Protein 4LLE (pdb70)

InterPro domains:
  IPR000014 PAS domain [SM00091] (258-323)
  IPR000014 PAS domain [TIGR00229] (257-373)
  IPR000014 PAS domain [cd00130] (267-366)
  IPR003594 Histidine kinase/HSP90-like ATPase domain [PF02518] (490-594)
  IPR003594 Histidine kinase/HSP90-like ATPase domain [SM00387] (489-595)
  IPR003660 HAMP domain [PF00672] (193-244)
  IPR003660 HAMP domain [PS50885] (195-247)
  IPR003660 HAMP domain [SM00304] (195-247)
  IPR003661 Signal transduction histidine kinase, dimerisation/phosphoacceptor domain [PF00512] (376-443)
  IPR003661 Signal transduction histidine kinase, dimerisation/phosphoacceptor domain [SM00388] (375-443)
  IPR003661 Signal transduction histidine kinase, dimerisation/phosphoacceptor domain [cd00082] (373-439)
  IPR004358 Signal transduction histidine kinase-related protein, C-terminal [PR00344] (526-540)
  IPR004358 Signal transduction histidine kinase-related protein, C-terminal [PR00344] (544-554)
  IPR004358 Signal transduction histidine kinase-related protein, C-terminal [PR00344] (557-575)
  IPR004358 Signal transduction histidine kinase-related protein, C-terminal [PR00344] (581-594)
  IPR005467 Histidine kinase domain [PS50109] (382-595)
  IPR013656 PAS fold 4 [PF08448] (264-371)
  IPR031909 Alginate biosynthesis sensor protein KinB, sensor domain [PF16767] (42-160)
  IPR031909 Alginate biosynthesis sensor protein KinB, sensor domain [cd19409] (47-157)
  IPR035965 PAS domain superfamily [SSF55785] (246-367)

Foldseek 3Di:
DVVVVLVLVLVVLVLVLVLLVLVLVLQLLDQQRDPVSNVVSLVVNVVSLVVCLVPRDDPVSNVVSVVVVVVSVVVVVCVVVSVVPPGDNVVSVVSNVVVVVVSVVVVVVVVVVVD/DVVVVVCVQVVLLVVLVLQLVLLVLVLVLQVQAPHRDPVSNVVSLVVNVVSLVVSLVPDDDVVSVVVSVVVVVVSVVCVVVDDNHDNVVSVVSNVVVVVVSVVVVVVVVVVVVVVVVD/DVVVVVVVQVVLLVVLVLLLLLLVLVLVLLVPAPDRDPVSNVVSLVVNVVSLVVNLVPHPDVVSNVVSVVVVVVRVVVVVCVVVHNVVSVVSSVVSVVVSVVVVVVVVVVVVD/DVVVVCCLVVVLVVLVLVLVVLVLVLVQQLPDDQRPVVVNVVSLVVNVVSLVVNLVPHDDPVSNVVSVVVVVVSVVVVVCSVVSNHVVSVVVNVVSVVVVVVVVVVVVVVVVVVVD

Nearest PDB structures (foldseek):
  4lle-assembly1_A  TM=1.009E+00  e=1.068E-15  Pseudomonas aeruginosa PAO1
  3l34-assembly3_E  TM=9.761E-01  e=3.824E-13  Pseudomonas aeruginosa PAO1
  3n24-assembly1_A  TM=9.809E-01  e=6.805E-13  Pseudomonas aeruginosa PAO1
  3n24-assembly3_F  TM=9.544E-01  e=2.563E-12  Pseudomonas aeruginosa PAO1
  3n24-assembly4_G  TM=9.537E-01  e=5.119E-12  Pseudomonas aeruginosa PAO1

GO terms:
  GO:0000155 phosphorelay sensor kinase activity (F, IDA)
  GO:0016791 phosphatase activity (F, IDA)

Organism: Pseudomonas aeruginosa (strain ATCC 15692 / DSM 22644 / CIP 104116 / JCM 14847 / LMG 12228 / 1C / PRS 101 / PAO1) (NCBI:txid208964)

Sequence (462 aa):
QEQRSHHYATIEVSQQQLLQQLLGDQLVILLLRETPDGQALERSQNDFRRRVLEQGRRANTVDSSAEQAALDGVRDAYLQLQAHTPALLEAADNDGFSEAFNGLRLRLQDLQQLALAGISESNAQEQRSHHYATIEVSSQQQLLQLLGDQLVILLRETPDGQALERSQNDFRRRVLEQGRANTVDSAEQAALDGVRRDAYLQQLQAHTPADNDGFSEAFNGLRLRLQDLQQLALAGISEAETSASNAQEEQRSSHHYATIEVSQQQLLLQLLGDQLVILLRETPDGQALERSQNDFRRVLEQGRANTTVDSAEQAALDGVRDAYLQLQAHTPANDGFSEAFNGLRLRLQDLQQLALAGISEANAQEQRSHHYATIEVSQQLLQLLGDQLVILLRETPDGQALERSQNDFRRVLEQQGRANTVVDSAEQAALDGVRDAYLQLQAHTPALLDGFSEAFNGLRLRLQDLQQLALAGISEAETS

Secondary structure (DSSP, 8-state):
-----HHHHHHHHHHHHHHHHHHHHHHHTSSS--HHHHHHHHHHHHHHHHHHHHH---HHHHHHHHHHHHHHHHHHHHHHHHHH----HHHHHHHHHHHHHHHHHHHHHHHHHH-/-HHHHH--HHHHHHHHHHHHHHHHHHHHHHHHSSS--HHHHHHHHHHHHHHHHHHHHT---HHHHHHHHHHHHHHHHHHHT-----HHHHHHHHHHHHHHHHHHHHHHHHHHHHHH--/-HHHHH--HHHHHHHHHHHHHHHHHHHHHHHTSSS--HHHHHHHHHHHHHHHHHHHHH---HHHHHHHHHHHHHHHHHHHHTT--HHHHHHHHHHHHHHHHHHHHHHHHHHH-/-HHHH--HHHHHHHHHHHHHHHHHHHHHHHHSSS--HHHHHHHHHHHHHHHHHHHHH---HHHHHHHHHHHHHHHHHHHHHHHH--HHHHHHHHHHHHHHHHHHHHHHHHHHHHT-

Solvent-accessible surface area: 21278 Å² total

Radius of gyration: 21.82 Å; Cα contacts (8 Å, |Δi|>4): 491; chains: 4; bounding box: 53×54×56 Å

CATH classification: 1.20.120.880

Structure (mmCIF, N/CA/C/O backbone):
data_4LLE
#
_entry.id   4LLE
#
_cell.length_a   45.235
_cell.length_b   47.804
_cell.length_c   49.422
_cell.angle_alpha   75.98
_cell.angle_beta   80.19
_cell.angle_gamma   74.54
#
_symmetry.space_group_name_H-M   'P 1'
#
loop_
_entity.id
_entity.type
_entity.pdbx_description
1 polymer 'Probable two-component sensor'
2 non-polymer GLYCEROL
3 water water
#
loop_
_atom_site.group_PDB
_atom_site.id
_atom_site.type_symbol
_atom_site.label_atom_id
_atom_site.label_alt_id
_atom_site.label_comp_id
_atom_site.label_asym_id
_atom_site.label_entity_id
_atom_site.label_seq_id
_atom_site.pdbx_PDB_ins_code
_atom_site.Cartn_x
_atom_site.Cartn_y
_atom_site.Cartn_z
_atom_site.occupancy
_atom_site.B_iso_or_equiv
_atom_site.auth_seq_id
_atom_site.auth_comp_id
_atom_site.auth_asym_id
_atom_site.auth_atom_id
_atom_site.pdbx_PDB_model_num
ATOM 1 N N . GLN A 1 4 ? 12.698 -22.415 -38.848 1.00 110.39 42 GLN A N 1
ATOM 2 C CA . GLN A 1 4 ? 11.424 -22.314 -39.551 1.00 109.95 42 GLN A CA 1
ATOM 3 C C . GLN A 1 4 ? 10.364 -23.205 -38.907 1.00 108.38 42 GLN A C 1
ATOM 4 O O . GLN A 1 4 ? 9.723 -22.813 -37.933 1.00 106.27 42 GLN A O 1
ATOM 6 N N . GLU A 1 5 ? 10.193 -24.406 -39.452 1.00 109.32 43 GLU A N 1
ATOM 7 C CA . GLU A 1 5 ? 9.166 -25.332 -38.976 1.00 108.63 43 GLU A CA 1
ATOM 8 C C . GLU A 1 5 ? 9.260 -25.662 -37.481 1.00 103.91 43 GLU A C 1
ATOM 9 O O . GLU A 1 5 ? 8.238 -25.898 -36.836 1.00 103.15 43 GLU A O 1
ATOM 15 N N . GLN A 1 6 ? 10.474 -25.689 -36.933 1.00 98.67 44 GLN A N 1
ATOM 16 C CA . GLN A 1 6 ? 10.647 -25.929 -35.501 1.00 91.69 44 GLN A CA 1
ATOM 17 C C . GLN A 1 6 ? 10.128 -24.745 -34.700 1.00 80.81 44 GLN A C 1
ATOM 18 O O . GLN A 1 6 ? 9.252 -24.891 -33.845 1.00 78.26 44 GLN A O 1
ATOM 24 N N . ARG A 1 7 ? 10.689 -23.573 -34.982 1.00 72.14 45 ARG A N 1
ATOM 25 C CA . ARG A 1 7 ? 10.323 -22.345 -34.291 1.00 64.19 45 ARG A CA 1
ATOM 26 C C . ARG A 1 7 ? 8.809 -22.200 -34.164 1.00 52.53 45 ARG A C 1
ATOM 27 O O . ARG A 1 7 ? 8.279 -22.159 -33.051 1.00 50.74 45 ARG A O 1
ATOM 43 N N . SER A 1 9 ? 6.420 -24.263 -34.606 1.00 34.82 47 SER A N 1
ATOM 44 C CA . SER A 1 9 ? 5.801 -25.369 -33.884 1.00 40.13 47 SER A CA 1
ATOM 45 C C . SER A 1 9 ? 5.882 -25.136 -32.376 1.00 38.07 47 SER A C 1
ATOM 46 O O . SER A 1 9 ? 4.951 -25.460 -31.633 1.00 36.47 47 SER A O 1
ATOM 49 N N . HIS A 1 10 ? 6.996 -24.560 -31.934 1.00 37.14 48 HIS A N 1
ATOM 50 C CA . HIS A 1 10 ? 7.213 -24.292 -30.516 1.00 38.28 48 HIS A CA 1
ATOM 51 C C . HIS A 1 10 ? 6.269 -23.197 -30.032 1.00 36.25 48 HIS A C 1
ATOM 52 O O . HIS A 1 10 ? 5.727 -23.266 -28.932 1.00 33.83 48 HIS A O 1
ATOM 59 N N . HIS A 1 11 ? 6.084 -22.172 -30.848 1.00 35.79 49 HIS A N 1
ATOM 60 C CA . HIS A 1 11 ? 5.249 -21.058 -30.435 1.00 30.48 49 HIS A CA 1
ATOM 61 C C . HIS A 1 11 ? 3.793 -21.495 -30.383 1.00 24.59 49 HIS A C 1
ATOM 62 O O . HIS A 1 11 ? 3.044 -21.061 -29.512 1.00 26.70 49 HIS A O 1
ATOM 69 N N . TYR A 1 12 ? 3.398 -22.351 -31.320 1.00 30.81 50 TYR A N 1
ATOM 70 C CA . TYR A 1 12 ? 2.044 -22.896 -31.302 1.00 30.01 50 TYR A CA 1
ATOM 71 C C . TYR A 1 12 ? 1.783 -23.692 -30.031 1.00 30.01 50 TYR A C 1
ATOM 72 O O . TYR A 1 12 ? 0.706 -23.590 -29.438 1.00 31.77 50 TYR A O 1
ATOM 81 N N . ALA A 1 13 ? 2.759 -24.491 -29.615 1.00 27.00 51 ALA A N 1
ATOM 82 C CA . ALA A 1 13 ? 2.602 -25.288 -28.398 1.00 29.61 51 ALA A CA 1
ATOM 83 C C . ALA A 1 13 ? 2.339 -24.378 -27.207 1.00 27.81 51 ALA A C 1
ATOM 84 O O . ALA A 1 13 ? 1.506 -24.681 -26.353 1.00 24.91 51 ALA A O 1
ATOM 86 N N . THR A 1 14 ? 3.042 -23.254 -27.162 1.00 26.94 52 THR A N 1
ATOM 87 C CA . THR A 1 14 ? 2.851 -22.282 -26.095 1.00 23.35 52 THR A CA 1
ATOM 88 C C . THR A 1 14 ? 1.467 -21.645 -26.165 1.00 25.32 52 THR A C 1
ATOM 89 O O . THR A 1 14 ? 0.833 -21.408 -25.143 1.00 24.10 52 THR A O 1
ATOM 93 N N . ILE A 1 15 ? 0.984 -21.366 -27.367 1.00 23.70 53 ILE A N 1
ATOM 94 C CA . ILE A 1 15 ? -0.354 -20.796 -27.454 1.00 22.08 53 ILE A CA 1
ATOM 95 C C . ILE A 1 15 ? -1.370 -21.816 -26.933 1.00 20.72 53 ILE A C 1
ATOM 96 O O . ILE A 1 15 ? -2.335 -21.459 -26.249 1.00 23.09 53 ILE A O 1
ATOM 101 N N . GLU A 1 16 ? -1.153 -23.083 -27.250 1.00 25.04 54 GLU A N 1
ATOM 102 C CA . GLU A 1 16 ? -2.075 -24.105 -26.777 1.00 27.74 54 GLU A CA 1
ATOM 103 C C . GLU A 1 16 ? -2.019 -24.236 -25.251 1.00 22.86 54 GLU A C 1
ATOM 104 O O . GLU A 1 16 ? -3.046 -24.400 -24.609 1.00 23.50 54 GLU A O 1
ATOM 110 N N . VAL A 1 17 ? -0.826 -24.158 -24.663 1.00 19.57 55 VAL A N 1
ATOM 111 C CA . VAL A 1 17 ? -0.751 -24.176 -23.195 1.00 21.14 55 VAL A CA 1
ATOM 112 C C . VAL A 1 17 ? -1.521 -22.988 -22.604 1.00 20.26 55 VAL A C 1
ATOM 113 O O . VAL A 1 17 ? -2.310 -23.148 -21.666 1.00 22.41 55 VAL A O 1
ATOM 117 N N . SER A 1 18 ? -1.309 -21.803 -23.162 1.00 18.88 56 SER A N 1
ATOM 118 C CA . SER A 1 18 ? -1.993 -20.615 -22.651 1.00 17.95 56 SER A CA 1
ATOM 119 C C . SER A 1 18 ? -3.506 -20.729 -22.807 1.00 18.75 56 SER A C 1
ATOM 120 O O . SER A 1 18 ? -4.237 -20.296 -21.939 1.00 18.05 56 SER A O 1
ATOM 123 N N . GLN A 1 19 ? -3.968 -21.342 -23.898 1.00 20.37 57 GLN A N 1
ATOM 124 C CA A GLN A 1 19 ? -5.399 -21.520 -24.118 0.39 21.95 57 GLN A CA 1
ATOM 125 C CA B GLN A 1 19 ? -5.399 -21.521 -24.119 0.61 21.64 57 GLN A CA 1
ATOM 126 C C . GLN A 1 19 ? -6.004 -22.482 -23.101 1.00 19.61 57 GLN A C 1
ATOM 127 O O . GLN A 1 19 ? -7.083 -22.234 -22.563 1.00 18.54 57 GLN A O 1
ATOM 138 N N . GLN A 1 20 ? -5.299 -23.573 -22.838 1.00 20.22 58 GLN A N 1
ATOM 139 C CA . GLN A 1 20 ? -5.771 -24.552 -21.867 1.00 18.66 58 GLN A CA 1
ATOM 140 C C . GLN A 1 20 ? -5.833 -23.919 -20.474 1.00 18.71 58 GLN A C 1
ATOM 141 O O . GLN A 1 20 ? -6.786 -24.156 -19.722 1.00 21.01 58 GLN A O 1
ATOM 147 N N . LEU A 1 21 ? -4.827 -23.119 -20.121 1.00 14.59 59 LEU A N 1
ATOM 148 C CA . LEU A 1 21 ? -4.841 -22.467 -18.802 1.00 14.63 59 LEU A CA 1
ATOM 149 C C . LEU A 1 21 ? -5.963 -21.446 -18.690 1.00 16.13 59 LEU A C 1
ATOM 150 O O . LEU A 1 21 ? -6.622 -21.339 -17.666 1.00 16.81 59 LEU A O 1
ATOM 155 N N . LEU A 1 22 ? -6.195 -20.687 -19.754 1.00 15.96 60 LEU A N 1
ATOM 156 C CA . LEU A 1 22 ? -7.268 -19.693 -19.706 1.00 16.25 60 LEU A CA 1
ATOM 157 C C . LEU A 1 22 ? -8.605 -20.391 -19.573 1.00 17.27 60 LEU A C 1
ATOM 158 O O . LEU A 1 22 ? -9.500 -19.919 -18.878 1.00 17.15 60 LEU A O 1
ATOM 163 N N . GLN A 1 23 ? -8.724 -21.544 -20.218 1.00 18.36 61 GLN A N 1
ATOM 164 C CA A GLN A 1 23 ? -9.951 -22.316 -20.135 0.48 21.17 61 GLN A CA 1
ATOM 165 C CA B GLN A 1 23 ? -9.945 -22.331 -20.140 0.52 21.07 61 GLN A CA 1
ATOM 166 C C . GLN A 1 23 ? -10.181 -22.804 -18.708 1.00 20.50 61 GLN A C 1
ATOM 167 O O . GLN A 1 23 ? -11.284 -22.697 -18.194 1.00 17.62 61 GLN A O 1
ATOM 178 N N . LEU A 1 24 ? -9.128 -23.314 -18.075 1.00 16.53 62 LEU A N 1
ATOM 179 C CA . LEU A 1 24 ? -9.232 -23.809 -16.699 1.00 16.15 62 LEU A CA 1
ATOM 180 C C . LEU A 1 24 ? -9.505 -22.658 -15.738 1.00 21.58 62 LEU A C 1
ATOM 181 O O . LEU A 1 24 ? -10.250 -22.802 -14.770 1.00 17.41 62 LEU A O 1
ATOM 186 N N . LEU A 1 25 ? -8.908 -21.502 -16.010 1.00 19.50 63 LEU A N 1
ATOM 187 C CA . LEU A 1 25 ? -9.185 -20.354 -15.172 1.00 15.25 63 LEU A CA 1
ATOM 188 C C . LEU A 1 25 ? -10.660 -19.975 -15.279 1.00 15.27 63 LEU A C 1
ATOM 189 O O . LEU A 1 25 ? -11.309 -19.706 -14.264 1.00 16.56 63 LEU A O 1
ATOM 194 N N . GLY A 1 26 ? -11.196 -19.961 -16.498 1.00 16.32 64 GLY A N 1
ATOM 195 C CA . GLY A 1 26 ? -12.615 -19.716 -16.692 1.00 19.49 64 GLY A CA 1
ATOM 196 C C . GLY A 1 26 ? -13.469 -20.724 -15.930 1.00 19.27 64 GLY A C 1
ATOM 197 O O . GLY A 1 26 ? -14.464 -20.361 -15.300 1.00 17.26 64 GLY A O 1
ATOM 198 N N . ASP A 1 27 ? -13.059 -21.986 -15.989 1.00 15.74 65 ASP A N 1
ATOM 199 C CA . ASP A 1 27 ? -13.778 -23.060 -15.303 1.00 17.65 65 ASP A CA 1
ATOM 200 C C . ASP A 1 27 ? -13.857 -22.720 -13.826 1.00 19.25 65 ASP A C 1
ATOM 201 O O . ASP A 1 27 ? -14.881 -22.934 -13.198 1.00 20.06 65 ASP A O 1
ATOM 206 N N . GLN A 1 28 ? -12.758 -22.234 -13.263 1.00 15.38 66 GLN A N 1
ATOM 207 C CA . GLN A 1 28 ? -12.730 -21.883 -11.838 1.00 18.23 66 GLN A CA 1
ATOM 208 C C . GLN A 1 28 ? -13.672 -20.722 -11.559 1.00 20.86 66 GLN A C 1
ATOM 209 O O . GLN A 1 28 ? -14.388 -20.719 -10.571 1.00 21.54 66 GLN A O 1
ATOM 215 N N . LEU A 1 29 ? -13.662 -19.725 -12.437 1.00 19.66 67 LEU A N 1
ATOM 216 C CA . LEU A 1 29 ? -14.570 -18.603 -12.263 1.00 20.02 67 LEU A CA 1
ATOM 217 C C . LEU A 1 29 ? -16.025 -19.064 -12.344 1.00 19.67 67 LEU A C 1
ATOM 218 O O . LEU A 1 29 ? -16.861 -18.617 -11.566 1.00 24.02 67 LEU A O 1
ATOM 223 N N . VAL A 1 30 ? -16.328 -19.937 -13.305 1.00 20.91 68 VAL A N 1
ATOM 224 C CA . VAL A 1 30 ? -17.682 -20.468 -13.451 1.00 17.24 68 VAL A CA 1
ATOM 225 C C . VAL A 1 30 ? -18.135 -21.075 -12.132 1.00 20.31 68 VAL A C 1
ATOM 226 O O . VAL A 1 30 ? -19.262 -20.852 -11.687 1.00 24.15 68 VAL A O 1
ATOM 230 N N . ILE A 1 31 ? -17.249 -21.828 -11.500 1.00 18.36 69 ILE A N 1
ATOM 231 C CA . ILE A 1 31 ? -17.586 -22.485 -10.236 1.00 19.26 69 ILE A CA 1
ATOM 232 C C . ILE A 1 31 ? -17.814 -21.469 -9.126 1.00 23.62 69 ILE A C 1
ATOM 233 O O . ILE A 1 31 ? -18.749 -21.594 -8.327 1.00 25.97 69 ILE A O 1
ATOM 238 N N . LEU A 1 32 ? -16.947 -20.466 -9.083 1.00 21.40 70 LEU A N 1
ATOM 239 C CA . LEU A 1 32 ? -16.969 -19.455 -8.027 1.00 21.13 70 LEU A CA 1
ATOM 240 C C . LEU A 1 32 ? -18.150 -18.496 -8.154 1.00 25.49 70 LEU A C 1
ATOM 241 O O . LEU A 1 32 ? -18.564 -17.878 -7.172 1.00 27.92 70 LEU A O 1
ATOM 246 N N . LEU A 1 33 ? -18.684 -18.369 -9.366 1.00 23.86 71 LEU A N 1
ATOM 247 C CA A LEU A 1 33 ? -19.783 -17.446 -9.638 0.64 22.54 71 LEU A CA 1
ATOM 248 C CA B LEU A 1 33 ? -19.778 -17.435 -9.617 0.36 23.14 71 LEU A CA 1
ATOM 249 C C . LEU A 1 33 ? -21.151 -18.038 -9.326 1.00 23.58 71 LEU A C 1
ATOM 250 O O . LEU A 1 33 ? -22.170 -17.334 -9.375 1.00 32.93 71 LEU A O 1
ATOM 259 N N . ARG A 1 34 ? -21.187 -19.330 -9.013 1.00 24.88 72 ARG A N 1
ATOM 260 C CA . ARG A 1 34 ? -22.456 -19.973 -8.688 1.00 26.36 72 ARG A CA 1
ATOM 261 C C . ARG A 1 34 ? -22.858 -19.636 -7.254 1.00 31.42 72 ARG A C 1
ATOM 262 O O . ARG A 1 34 ? -22.018 -19.238 -6.445 1.00 34.05 72 ARG A O 1
ATOM 270 N N . GLU A 1 35 ? -24.149 -19.761 -6.955 1.00 39.15 73 GLU A N 1
ATOM 271 C CA . GLU A 1 35 ? -24.663 -19.393 -5.637 1.00 46.42 73 GLU A CA 1
ATOM 272 C C . GLU A 1 35 ? -24.057 -20.267 -4.548 1.00 43.67 73 GLU A C 1
ATOM 273 O O . GLU A 1 35 ? -23.772 -19.802 -3.443 1.00 44.63 73 GLU A O 1
ATOM 279 N N . THR A 1 36 ? -23.860 -21.540 -4.868 1.00 37.49 74 THR A N 1
ATOM 280 C CA . THR A 1 36 ? -23.221 -22.460 -3.946 1.00 41.34 74 THR A CA 1
ATOM 281 C C . THR A 1 36 ? -22.007 -23.105 -4.613 1.00 38.74 74 THR A C 1
ATOM 282 O O . THR A 1 36 ? -22.124 -24.180 -5.194 1.00 40.12 74 THR A O 1
ATOM 286 N N . PRO A 1 37 ? -20.836 -22.442 -4.541 1.00 40.24 75 PRO A N 1
ATOM 287 C CA . PRO A 1 37 ? -19.632 -23.017 -5.156 1.00 38.56 75 PRO A CA 1
ATOM 288 C C . PRO A 1 37 ? -19.310 -24.422 -4.647 1.00 32.84 75 PRO A C 1
ATOM 289 O O . PRO A 1 37 ? -19.310 -24.689 -3.444 1.00 35.02 75 PRO A O 1
ATOM 293 N N . ASP A 1 38 ? -19.024 -25.306 -5.594 1.00 33.34 76 ASP A N 1
ATOM 294 C CA . ASP A 1 38 ? -18.714 -26.705 -5.330 1.00 34.35 76 ASP A CA 1
ATOM 295 C C . ASP A 1 38 ? -17.229 -26.847 -5.009 1.00 28.14 76 ASP A C 1
ATOM 296 O O . ASP A 1 38 ? -16.394 -26.816 -5.909 1.00 25.86 76 ASP A O 1
ATOM 301 N N . GLY A 1 39 ? -16.895 -27.022 -3.734 1.00 26.85 77 GLY A N 1
ATOM 302 C CA . GLY A 1 39 ? -15.500 -27.021 -3.320 1.00 27.91 77 GLY A CA 1
ATOM 303 C C . GLY A 1 39 ? -14.666 -28.160 -3.893 1.00 25.07 77 GLY A C 1
ATOM 304 O O . GLY A 1 39 ? -13.474 -27.998 -4.162 1.00 21.46 77 GLY A O 1
ATOM 305 N N . GLN A 1 40 ? -15.279 -29.327 -4.036 1.00 23.35 78 GLN A N 1
ATOM 306 C CA . GLN A 1 40 ? -14.582 -30.476 -4.592 1.00 21.29 78 GLN A CA 1
ATOM 307 C C . GLN A 1 40 ? -14.314 -30.253 -6.086 1.00 19.36 78 GLN A C 1
ATOM 308 O O . GLN A 1 40 ? -13.225 -30.571 -6.575 1.00 22.60 78 GLN A O 1
ATOM 314 N N . ALA A 1 41 ? -15.291 -29.696 -6.793 1.00 22.02 79 ALA A N 1
ATOM 315 C CA . ALA A 1 41 ? -15.100 -29.361 -8.205 1.00 20.70 79 ALA A CA 1
ATOM 316 C C . ALA A 1 41 ? -14.000 -28.316 -8.366 1.00 20.21 79 ALA A C 1
ATOM 317 O O . ALA A 1 41 ? -13.174 -28.395 -9.279 1.00 19.83 79 ALA A O 1
ATOM 319 N N . LEU A 1 42 ? -14.016 -27.320 -7.486 1.00 18.81 80 LEU A N 1
ATOM 320 C CA . LEU A 1 42 ? -13.014 -26.258 -7.526 1.00 20.01 80 LEU A CA 1
ATOM 321 C C . LEU A 1 42 ? -11.626 -26.845 -7.336 1.00 18.47 80 LEU A C 1
ATOM 322 O O . LEU A 1 42 ? -10.712 -26.538 -8.091 1.00 19.15 80 LEU A O 1
ATOM 327 N N . GLU A 1 43 ? -11.460 -27.714 -6.339 1.00 17.92 81 GLU A N 1
ATOM 328 C CA . GLU A 1 43 ? -10.156 -28.305 -6.104 1.00 18.95 81 GLU A CA 1
ATOM 329 C C . GLU A 1 43 ? -9.676 -29.102 -7.318 1.00 19.24 81 GLU A C 1
ATOM 330 O O . GLU A 1 43 ? -8.503 -29.029 -7.668 1.00 22.63 81 GLU A O 1
ATOM 336 N N . ARG A 1 44 ? -10.578 -29.847 -7.955 1.00 18.72 82 ARG A N 1
ATOM 337 C CA . ARG A 1 44 ? -10.218 -30.613 -9.147 1.00 17.71 82 ARG A CA 1
ATOM 338 C C . ARG A 1 44 ? -9.683 -29.682 -10.213 1.00 19.33 82 ARG A C 1
ATOM 339 O O . ARG A 1 44 ? -8.653 -29.948 -10.824 1.00 19.61 82 ARG A O 1
ATOM 347 N N . SER A 1 45 ? -10.376 -28.574 -10.403 1.00 20.85 83 SER A N 1
ATOM 348 C CA . SER A 1 45 ? -9.952 -27.612 -11.424 1.00 18.06 83 SER A CA 1
ATOM 349 C C . SER A 1 45 ? -8.610 -26.964 -11.081 1.00 18.51 83 SER A C 1
ATOM 350 O O . SER A 1 45 ? -7.802 -26.681 -11.958 1.00 18.28 83 SER A O 1
ATOM 353 N N . GLN A 1 46 ? -8.370 -26.728 -9.800 1.00 17.41 84 GLN A N 1
ATOM 354 C CA . GLN A 1 46 ? -7.133 -26.114 -9.372 1.00 17.48 84 GLN A CA 1
ATOM 355 C C . GLN A 1 46 ? -5.987 -27.060 -9.646 1.00 16.62 84 GLN A C 1
ATOM 356 O O . GLN A 1 46 ? -4.915 -26.662 -10.081 1.00 18.19 84 GLN A O 1
ATOM 362 N N . ASN A 1 47 ? -6.230 -28.340 -9.405 1.00 18.47 85 ASN A N 1
ATOM 363 C CA . ASN A 1 47 ? -5.205 -29.330 -9.590 1.00 18.31 85 ASN A CA 1
ATOM 364 C C . ASN A 1 47 ? -4.900 -29.470 -11.075 1.00 17.22 85 ASN A C 1
ATOM 365 O O . ASN A 1 47 ? -3.732 -29.653 -11.453 1.00 21.83 85 ASN A O 1
ATOM 370 N N . ASP A 1 48 ? -5.940 -29.380 -11.898 1.00 19.25 86 ASP A N 1
ATOM 371 C CA . ASP A 1 48 ? -5.788 -29.539 -13.339 1.00 14.56 86 ASP A CA 1
ATOM 372 C C . ASP A 1 48 ? -4.963 -28.339 -13.865 1.00 15.81 86 ASP A C 1
ATOM 373 O O . ASP A 1 48 ? -4.064 -28.507 -14.684 1.00 19.07 86 ASP A O 1
ATOM 378 N N . PHE A 1 49 ? -5.228 -27.141 -13.348 1.00 15.25 87 PHE A N 1
ATOM 379 C CA . PHE A 1 49 ? -4.437 -25.974 -13.750 1.00 14.53 87 PHE A CA 1
ATOM 380 C C . PHE A 1 49 ? -2.964 -26.170 -13.372 1.00 16.28 87 PHE A C 1
ATOM 381 O O . PHE A 1 49 ? -2.069 -25.998 -14.194 1.00 16.32 87 PHE A O 1
ATOM 389 N N . ARG A 1 50 ? -2.698 -26.568 -12.131 1.00 16.99 88 ARG A N 1
ATOM 390 C CA . ARG A 1 50 ? -1.315 -26.773 -11.725 1.00 19.44 88 ARG A CA 1
ATOM 391 C C . ARG A 1 50 ? -0.624 -27.785 -12.641 1.00 20.50 88 ARG A C 1
ATOM 392 O O . ARG A 1 50 ? 0.517 -27.569 -13.051 1.00 20.28 88 ARG A O 1
ATOM 400 N N . ARG A 1 51 ? -1.320 -28.871 -12.976 1.00 19.24 89 ARG A N 1
ATOM 401 C CA A ARG A 1 51 ? -0.732 -29.936 -13.788 0.43 20.02 89 ARG A CA 1
ATOM 402 C CA B ARG A 1 51 ? -0.717 -29.934 -13.785 0.57 19.68 89 ARG A CA 1
ATOM 403 C C . ARG A 1 51 ? -0.375 -29.436 -15.185 1.00 20.40 89 ARG A C 1
ATOM 404 O O . ARG A 1 51 ? 0.728 -29.671 -15.677 1.00 22.08 89 ARG A O 1
ATOM 419 N N . VAL A 1 52 ? -1.321 -28.746 -15.808 1.00 19.93 90 VAL A N 1
ATOM 420 C CA . VAL A 1 52 ? -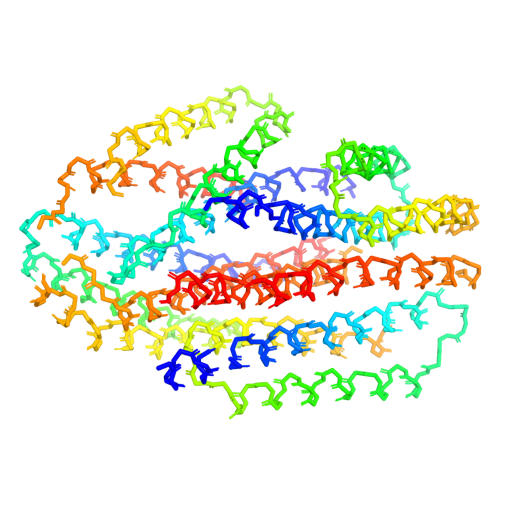1.139 -28.236 -17.169 1.00 19.41 90 VAL A CA 1
ATOM 421 C C . VAL A 1 52 ? -0.012 -27.217 -17.171 1.00 21.59 90 VAL A C 1
ATOM 422 O O . VAL A 1 52 ? 0.809 -27.200 -18.089 1.00 19.94 90 VAL A O 1
ATOM 426 N N . LEU A 1 53 ? 0.026 -26.377 -16.135 1.00 16.72 91 LEU A N 1
ATOM 427 C CA . LEU A 1 53 ? 1.046 -25.329 -16.040 1.00 22.58 91 LEU A CA 1
ATOM 428 C C . LEU A 1 53 ? 2.425 -25.948 -15.884 1.00 19.79 91 LEU A C 1
ATOM 429 O O . LEU A 1 53 ? 3.389 -25.516 -16.519 1.00 24.55 91 LEU A O 1
ATOM 434 N N . GLU A 1 54 ? 2.528 -26.951 -15.025 1.00 20.64 92 GLU A N 1
ATOM 435 C CA . GLU A 1 54 ? 3.851 -27.512 -14.744 1.00 25.41 92 GLU A CA 1
ATOM 436 C C . GLU A 1 54 ? 4.395 -28.265 -15.949 1.00 22.30 92 GLU A C 1
ATOM 437 O O . GLU A 1 54 ? 5.601 -28.246 -16.213 1.00 29.59 92 GLU A O 1
ATOM 443 N N . GLN A 1 55 ? 3.498 -28.905 -16.687 1.00 22.76 93 GLN A N 1
ATOM 444 C CA . GLN A 1 55 ? 3.871 -29.610 -17.906 1.00 31.68 93 GLN A CA 1
ATOM 445 C C . GLN A 1 55 ? 4.340 -28.592 -18.925 1.00 32.31 93 GLN A C 1
ATOM 446 O O . GLN A 1 55 ? 5.340 -28.785 -19.613 1.00 29.82 93 GLN A O 1
ATOM 452 N N . GLY A 1 56 ? 3.600 -27.496 -19.015 1.00 24.23 94 GLY A N 1
ATOM 453 C CA . GLY A 1 56 ? 3.956 -26.422 -19.926 1.00 24.91 94 GLY A CA 1
ATOM 454 C C . GLY A 1 56 ? 5.307 -25.819 -19.607 1.00 26.90 94 GLY A C 1
ATOM 455 O O . GLY A 1 56 ? 6.110 -25.570 -20.508 1.00 32.94 94 GLY A O 1
ATOM 456 N N . ARG A 1 57 ? 5.575 -25.572 -18.330 1.00 28.72 95 ARG A N 1
ATOM 457 C CA A ARG A 1 57 ? 6.863 -25.009 -17.963 0.52 28.91 95 ARG A CA 1
ATOM 458 C CA B ARG A 1 57 ? 6.862 -25.020 -17.918 0.48 29.73 95 ARG A CA 1
ATOM 459 C C . ARG A 1 57 ? 7.973 -26.017 -18.218 1.00 32.88 95 ARG A C 1
ATOM 460 O O . ARG A 1 57 ? 9.073 -25.639 -18.601 1.00 39.02 95 ARG A O 1
ATOM 475 N N . ALA A 1 58 ? 7.665 -27.294 -18.017 1.00 27.74 96 ALA A N 1
ATOM 476 C CA . ALA A 1 58 ? 8.646 -28.359 -18.192 1.00 33.91 96 ALA A CA 1
ATOM 477 C C . ALA A 1 58 ? 9.100 -28.530 -19.639 1.00 32.62 96 ALA A C 1
ATOM 478 O O . ALA A 1 58 ? 10.243 -28.920 -19.898 1.00 32.81 96 ALA A O 1
ATOM 480 N N . ASN A 1 59 ? 8.212 -28.248 -20.580 1.00 25.03 97 ASN A N 1
ATOM 481 C CA . ASN A 1 59 ? 8.463 -28.603 -21.977 1.00 25.60 97 ASN A CA 1
ATOM 482 C C . ASN A 1 59 ? 8.531 -27.439 -22.958 1.00 30.19 97 ASN A C 1
ATOM 483 O O . ASN A 1 59 ? 8.673 -27.646 -24.162 1.00 37.39 97 ASN A O 1
ATOM 488 N N . THR A 1 60 ? 8.436 -26.222 -22.447 1.00 26.85 98 THR A N 1
ATOM 489 C CA . THR A 1 60 ? 8.484 -25.039 -23.299 1.00 25.16 98 THR A CA 1
ATOM 490 C C . THR A 1 60 ? 9.919 -24.721 -23.720 1.00 30.65 98 THR A C 1
ATOM 491 O O . THR A 1 60 ? 10.811 -24.606 -22.880 1.00 32.42 98 THR A O 1
ATOM 495 N N . VAL A 1 61 ? 10.129 -24.600 -25.028 1.00 32.76 99 VAL A N 1
ATOM 496 C CA . VAL A 1 61 ? 11.468 -24.391 -25.585 1.00 30.02 99 VAL A CA 1
ATOM 497 C C . VAL A 1 61 ? 11.931 -22.932 -25.543 1.00 30.80 99 VAL A C 1
ATOM 498 O O . VAL A 1 61 ? 13.055 -22.641 -25.123 1.00 31.26 99 VAL A O 1
ATOM 502 N N . ASP A 1 62 ? 11.074 -22.014 -25.982 1.00 27.57 100 ASP A N 1
ATOM 503 C CA . ASP A 1 62 ? 11.463 -20.611 -26.110 1.00 27.96 100 ASP A CA 1
ATOM 504 C C . ASP A 1 62 ? 11.745 -20.006 -24.737 1.00 29.26 100 ASP A C 1
ATOM 505 O O . ASP A 1 62 ? 10.911 -20.077 -23.848 1.00 28.39 100 ASP A O 1
ATOM 510 N N . SER A 1 63 ? 12.920 -19.405 -24.567 1.00 31.60 101 SER A N 1
ATOM 511 C CA A SER A 1 63 ? 13.310 -18.856 -23.267 0.66 35.33 101 SER A CA 1
ATOM 512 C CA B SER A 1 63 ? 13.318 -18.850 -23.273 0.34 34.77 101 SER A CA 1
ATOM 513 C C . SER A 1 63 ? 12.382 -17.761 -22.747 1.00 31.29 101 SER A C 1
ATOM 514 O O . SER A 1 63 ? 12.133 -17.673 -21.541 1.00 27.51 101 SER A O 1
ATOM 519 N N . ALA A 1 64 ? 11.885 -16.915 -23.645 1.00 24.97 102 ALA A N 1
ATOM 520 C CA . ALA A 1 64 ? 10.995 -15.821 -23.256 1.00 23.17 102 ALA A CA 1
ATOM 521 C C . ALA A 1 64 ? 9.665 -16.394 -22.765 1.00 26.61 102 ALA A C 1
ATOM 522 O O . ALA A 1 64 ? 9.070 -15.912 -21.798 1.00 25.35 102 ALA A O 1
ATOM 524 N N . GLU A 1 65 ? 9.209 -17.447 -23.427 1.00 26.97 103 GLU A N 1
ATOM 525 C CA . GLU A 1 65 ? 7.962 -18.074 -23.013 1.00 23.28 103 GLU A CA 1
ATOM 526 C C . GLU A 1 65 ? 8.129 -18.838 -21.705 1.00 20.84 103 GLU A C 1
ATOM 527 O O . GLU A 1 65 ? 7.220 -18.864 -20.885 1.00 23.08 103 GLU A O 1
ATOM 533 N N . GLN A 1 66 ? 9.295 -19.442 -21.502 1.00 22.85 104 GLN A N 1
ATOM 534 C CA . GLN A 1 66 ? 9.578 -20.107 -20.230 1.00 22.96 104 GLN A CA 1
ATOM 535 C C . GLN A 1 66 ? 9.495 -19.123 -19.068 1.00 21.94 104 GLN A C 1
ATOM 536 O O . GLN A 1 66 ? 8.850 -19.402 -18.056 1.00 24.04 104 GLN A O 1
ATOM 542 N N . ALA A 1 67 ? 10.181 -17.992 -19.193 1.00 23.13 105 ALA A N 1
ATOM 543 C CA . ALA A 1 67 ? 10.126 -16.957 -18.161 1.00 28.03 105 ALA A CA 1
ATOM 544 C C . ALA A 1 67 ? 8.706 -16.447 -17.930 1.00 26.87 105 ALA A C 1
ATOM 545 O O . ALA A 1 67 ? 8.303 -16.202 -16.789 1.00 24.62 105 ALA A O 1
ATOM 547 N N . ALA A 1 68 ? 7.953 -16.266 -19.013 1.00 22.95 106 ALA A N 1
ATOM 548 C CA . ALA A 1 68 ? 6.562 -15.824 -18.880 1.00 23.84 106 ALA A CA 1
ATOM 549 C C . ALA A 1 68 ? 5.728 -16.837 -18.082 1.00 23.75 106 ALA A C 1
ATOM 550 O O . ALA A 1 68 ? 4.885 -16.459 -17.273 1.00 23.24 106 ALA A O 1
ATOM 552 N N . LEU A 1 69 ? 5.961 -18.124 -18.316 1.00 19.77 107 LEU A N 1
ATOM 553 C CA . LEU A 1 69 ? 5.237 -19.165 -17.582 1.00 18.10 107 LEU A CA 1
ATOM 554 C C . LEU A 1 69 ? 5.613 -19.211 -16.102 1.00 20.88 107 LEU A C 1
ATOM 555 O O . LEU A 1 69 ? 4.816 -19.617 -15.266 1.00 24.05 107 LEU A O 1
ATOM 560 N N . ASP A 1 70 ? 6.834 -18.802 -15.782 1.00 29.39 108 ASP A N 1
ATOM 561 C CA . ASP A 1 70 ? 7.245 -18.723 -14.384 1.00 27.78 108 ASP A CA 1
ATOM 562 C C . ASP A 1 70 ? 6.452 -17.611 -13.705 1.00 25.31 108 ASP A C 1
ATOM 563 O O . ASP A 1 70 ? 6.061 -17.728 -12.541 1.00 25.03 108 ASP A O 1
ATOM 568 N N . GLY A 1 71 ? 6.194 -16.546 -14.454 1.00 23.18 109 GLY A N 1
ATOM 569 C CA . GLY A 1 71 ? 5.354 -15.461 -13.968 1.00 24.82 109 GLY A CA 1
ATOM 570 C C . GLY A 1 71 ? 3.917 -15.926 -13.763 1.00 20.49 109 GLY A C 1
ATOM 571 O O . GLY A 1 71 ? 3.251 -15.560 -12.785 1.00 19.80 109 GLY A O 1
ATOM 572 N N . VAL A 1 72 ? 3.431 -16.734 -14.693 1.00 21.11 110 VAL A N 1
ATOM 573 C CA . VAL A 1 72 ? 2.092 -17.318 -14.560 1.00 19.25 110 VAL A CA 1
ATOM 574 C C . VAL A 1 72 ? 1.984 -18.153 -13.292 1.00 14.97 110 VAL A C 1
ATOM 575 O O . VAL A 1 72 ? 0.996 -18.078 -12.575 1.00 19.75 110 VAL A O 1
ATOM 579 N N . ARG A 1 73 ? 3.021 -18.940 -13.014 1.00 18.05 111 ARG A N 1
ATOM 580 C CA . ARG A 1 73 ? 3.049 -19.770 -11.820 1.00 19.88 111 ARG A CA 1
ATOM 581 C C . ARG A 1 73 ? 2.939 -18.930 -10.559 1.00 19.41 111 ARG A C 1
ATOM 582 O O . ARG A 1 73 ? 2.187 -19.265 -9.663 1.00 23.99 111 ARG A O 1
ATOM 590 N N . ASP A 1 74 ? 3.709 -17.849 -10.492 1.00 21.46 112 ASP A N 1
ATOM 591 C CA . ASP A 1 74 ? 3.688 -17.006 -9.312 1.00 20.09 112 ASP A CA 1
ATOM 592 C C . ASP A 1 74 ? 2.297 -16.402 -9.172 1.00 18.94 112 ASP A C 1
ATOM 593 O O . ASP A 1 74 ? 1.751 -16.318 -8.064 1.00 23.99 112 ASP A O 1
ATOM 598 N N . ALA A 1 75 ? 1.733 -15.972 -10.298 1.00 20.04 113 ALA A N 1
ATOM 599 C CA . ALA A 1 75 ? 0.436 -15.314 -10.279 1.00 18.26 113 ALA A CA 1
ATOM 600 C C . ALA A 1 75 ? -0.652 -16.305 -9.882 1.00 16.83 113 ALA A C 1
ATOM 601 O O . ALA A 1 75 ? -1.632 -15.950 -9.225 1.00 16.39 113 ALA A O 1
ATOM 603 N N . TYR A 1 76 ? -0.486 -17.554 -10.297 1.00 16.19 114 TYR A N 1
ATOM 604 C CA . TYR A 1 76 ? -1.471 -18.570 -9.953 1.00 16.16 114 TYR A CA 1
ATOM 605 C C . TYR A 1 76 ? -1.410 -18.925 -8.466 1.00 15.89 114 TYR A C 1
ATOM 606 O O . TYR A 1 76 ? -2.447 -19.155 -7.839 1.00 18.48 114 TYR A O 1
ATOM 615 N N . LEU A 1 77 ? -0.207 -18.952 -7.908 1.00 17.78 115 LEU A N 1
ATOM 616 C CA . LEU A 1 77 ? -0.079 -19.156 -6.462 1.00 19.90 115 LEU A CA 1
ATOM 617 C C . LEU A 1 77 ? -0.856 -18.053 -5.740 1.00 25.48 115 LEU A C 1
ATOM 618 O O . LEU A 1 77 ? -1.569 -18.319 -4.763 1.00 23.76 115 LEU A O 1
ATOM 623 N N . GLN A 1 78 ? -0.732 -16.822 -6.229 1.00 21.02 116 GLN A N 1
ATOM 624 C CA . GLN A 1 78 ? -1.482 -15.706 -5.630 1.00 21.78 116 GLN A CA 1
ATOM 625 C C . GLN A 1 78 ? -2.993 -15.852 -5.766 1.00 21.18 116 GLN A C 1
ATOM 626 O O . GLN A 1 78 ? -3.716 -15.566 -4.826 1.00 20.52 116 GLN A O 1
ATOM 632 N N . LEU A 1 79 ? -3.477 -16.301 -6.930 1.00 15.75 117 LEU A N 1
ATOM 633 C CA . LEU A 1 79 ? -4.912 -16.525 -7.090 1.00 15.96 117 LEU A CA 1
ATOM 634 C C . LEU A 1 79 ? -5.393 -17.557 -6.084 1.00 20.80 117 LEU A C 1
ATOM 635 O O . LEU A 1 79 ? -6.426 -17.372 -5.444 1.00 22.40 117 LEU A O 1
ATOM 640 N N . GLN A 1 80 ? -4.644 -18.647 -5.963 1.00 19.09 118 GLN A N 1
ATOM 641 C CA . GLN A 1 80 ? -5.012 -19.715 -5.039 1.00 18.09 118 GLN A CA 1
ATOM 642 C C . GLN A 1 80 ? -5.029 -19.167 -3.622 1.00 21.16 118 GLN A C 1
ATOM 643 O O . GLN A 1 80 ? -5.936 -19.489 -2.844 1.00 23.84 118 GLN A O 1
ATOM 649 N N . ALA A 1 81 ? -4.041 -18.339 -3.279 1.00 20.03 119 ALA A N 1
ATOM 650 C CA . ALA A 1 81 ? -3.946 -17.859 -1.904 1.00 21.52 119 ALA A CA 1
ATOM 651 C C . ALA A 1 81 ? -5.143 -16.981 -1.555 1.00 25.58 119 ALA A C 1
ATOM 652 O O . ALA A 1 81 ? -5.512 -16.868 -0.399 1.00 24.48 119 ALA A O 1
ATOM 654 N N . HIS A 1 82 ? -5.753 -16.365 -2.566 1.00 20.76 120 HIS A N 1
ATOM 655 C CA . HIS A 1 82 ? -6.872 -15.455 -2.327 1.00 18.90 120 HIS A CA 1
ATOM 656 C C . HIS A 1 82 ? -8.227 -16.080 -2.590 1.00 20.27 120 HIS A C 1
ATOM 657 O O . HIS A 1 82 ? -9.251 -15.421 -2.454 1.00 25.22 120 HIS A O 1
ATOM 664 N N . THR A 1 83 ? -8.245 -17.348 -2.976 1.00 19.75 121 THR A N 1
ATOM 665 C CA . THR A 1 83 ? -9.516 -18.001 -3.273 1.00 21.48 121 THR A CA 1
ATOM 666 C C . THR A 1 83 ? -10.354 -18.284 -2.019 1.00 26.84 121 THR A C 1
ATOM 667 O O . THR A 1 83 ? -11.568 -18.058 -2.030 1.00 30.55 121 THR A O 1
ATOM 671 N N . PRO A 1 84 ? -9.722 -18.750 -0.927 1.00 28.64 122 PRO A N 1
ATOM 672 C CA . PRO A 1 84 ? -10.550 -18.961 0.268 1.00 28.57 122 PRO A CA 1
ATOM 673 C C . PRO A 1 84 ? -11.282 -17.689 0.697 1.00 32.21 122 PRO A C 1
ATOM 674 O O . PRO A 1 84 ? -12.471 -17.757 1.003 1.00 41.85 122 PRO A O 1
ATOM 678 N N . ALA A 1 85 ? -10.582 -16.558 0.716 1.00 34.73 123 ALA A N 1
ATOM 679 C CA . ALA A 1 85 ? -11.192 -15.275 1.070 1.00 36.50 123 ALA A CA 1
ATOM 680 C C . ALA A 1 85 ? -12.434 -14.982 0.227 1.00 39.20 123 ALA A C 1
ATOM 681 O O . ALA A 1 85 ? -13.421 -14.446 0.735 1.00 36.47 123 ALA A O 1
ATOM 683 N N . LEU A 1 86 ? -12.378 -15.317 -1.061 1.00 32.41 124 LEU A N 1
ATOM 684 C CA . LEU A 1 86 ? -13.520 -15.113 -1.943 1.00 34.21 124 LEU A CA 1
ATOM 685 C C . LEU A 1 86 ? -14.657 -16.039 -1.535 1.00 41.06 124 LEU A C 1
ATOM 686 O O . LEU A 1 86 ? -15.810 -15.620 -1.450 1.00 38.91 124 LEU A O 1
ATOM 691 N N . LEU A 1 87 ? -14.316 -17.297 -1.276 1.00 41.45 125 LEU A N 1
ATOM 692 C CA . LEU A 1 87 ? -15.299 -18.314 -0.916 1.00 47.77 125 LEU A CA 1
ATOM 693 C C . LEU A 1 87 ? -15.942 -18.031 0.434 1.00 56.84 125 LEU A C 1
ATOM 694 O O . LEU A 1 87 ? -17.075 -18.438 0.691 1.00 58.58 125 LEU A O 1
ATOM 699 N N . GLU A 1 88 ? -15.205 -17.340 1.295 1.00 58.85 126 GLU A N 1
ATOM 700 C CA . GLU A 1 88 ? -15.662 -17.064 2.648 1.00 59.79 126 GLU A CA 1
ATOM 701 C C . GLU A 1 88 ? -16.556 -15.827 2.684 1.00 57.54 126 GLU A C 1
ATOM 702 O O . GLU A 1 88 ? -17.225 -15.559 3.685 1.00 56.75 126 GLU A O 1
ATOM 708 N N . ALA A 1 89 ? -16.567 -15.076 1.587 1.00 55.58 127 ALA A N 1
ATOM 709 C CA . ALA A 1 89 ? -17.368 -13.859 1.507 1.00 54.23 127 ALA A CA 1
ATOM 710 C C . ALA A 1 89 ? -18.847 -14.178 1.321 1.00 52.19 127 ALA A C 1
ATOM 711 O O . ALA A 1 89 ? -19.219 -14.932 0.423 1.00 54.36 127 ALA A O 1
ATOM 713 N N . ALA A 1 92 ? -25.169 -14.214 -2.275 1.00 98.06 130 ALA A N 1
ATOM 714 C CA . ALA A 1 92 ? -25.879 -14.247 -3.548 1.00 98.37 130 ALA A CA 1
ATOM 715 C C . ALA A 1 92 ? -24.912 -14.202 -4.731 1.00 96.69 130 ALA A C 1
ATOM 716 O O . ALA A 1 92 ? -24.026 -13.349 -4.787 1.00 98.38 130 ALA A O 1
ATOM 718 N N . ASP A 1 93 ? -25.089 -15.128 -5.669 1.00 91.13 131 ASP A N 1
ATOM 719 C CA . ASP A 1 93 ? -24.285 -15.169 -6.887 1.00 85.15 131 ASP A CA 1
ATOM 720 C C . ASP A 1 93 ? -25.013 -15.941 -7.982 1.00 79.11 131 ASP A C 1
ATOM 721 O O . ASP A 1 93 ? -24.987 -17.169 -8.012 1.00 80.13 131 ASP A O 1
ATOM 726 N N . ASN A 1 94 ? -25.657 -15.204 -8.878 1.00 72.90 132 ASN A N 1
ATOM 727 C CA . ASN A 1 94 ? -26.503 -15.784 -9.915 1.00 64.71 132 ASN A CA 1
ATOM 728 C C . ASN A 1 94 ? -25.933 -17.059 -10.556 1.00 50.96 132 ASN A C 1
ATOM 729 O O . ASN A 1 94 ? -24.827 -17.042 -11.118 1.00 42.63 132 ASN A O 1
ATOM 734 N N . ASP A 1 95 ? -26.676 -18.162 -10.459 1.00 41.98 133 ASP A N 1
ATOM 735 C CA . ASP A 1 95 ? -26.381 -19.325 -11.289 1.00 36.32 133 ASP A CA 1
ATOM 736 C C . ASP A 1 95 ? -26.531 -18.880 -12.736 1.00 34.38 133 ASP A C 1
ATOM 737 O O . ASP A 1 95 ? -25.737 -19.253 -13.601 1.00 35.48 133 ASP A O 1
ATOM 742 N N . GLY A 1 96 ? -27.551 -18.062 -12.982 1.00 33.60 134 GLY A N 1
ATOM 743 C CA . GLY A 1 96 ? -27.811 -17.527 -14.308 1.00 33.95 134 GLY A CA 1
ATOM 744 C C . GLY A 1 96 ? -26.647 -16.735 -14.883 1.00 26.17 134 GLY A C 1
ATOM 745 O O . GLY A 1 96 ? -26.318 -16.868 -16.065 1.00 23.93 134 GLY A O 1
ATOM 746 N N . PHE A 1 97 ? -26.025 -15.900 -14.061 1.00 22.97 135 PHE A N 1
ATOM 747 C CA . PHE A 1 97 ? -24.854 -15.171 -14.519 1.00 24.72 135 PHE A CA 1
ATOM 748 C C . PHE A 1 97 ? -23.704 -16.120 -14.835 1.00 24.72 135 PHE A C 1
ATOM 749 O O . PHE A 1 97 ? -23.061 -15.994 -15.879 1.00 25.73 135 PHE A O 1
ATOM 757 N N . SER A 1 98 ? -23.414 -17.039 -13.917 1.00 22.04 136 SER A N 1
ATOM 758 C CA . SER A 1 98 ? -22.361 -18.029 -14.161 1.00 16.95 136 SER A CA 1
ATOM 759 C C . SER A 1 98 ? -22.584 -18.778 -15.492 1.00 19.91 136 SER A C 1
ATOM 760 O O . SER A 1 98 ? -21.652 -18.981 -16.269 1.00 23.87 136 SER A O 1
ATOM 763 N N . GLU A 1 99 ? -23.819 -19.184 -15.755 1.00 22.53 137 GLU A N 1
ATOM 764 C CA . GLU A 1 99 ? -24.125 -19.944 -16.972 1.00 23.92 137 GLU A CA 1
ATOM 765 C C . GLU A 1 99 ? -23.950 -19.082 -18.225 1.00 22.62 137 GLU A C 1
ATOM 766 O O . GLU A 1 99 ? -23.428 -19.536 -19.240 1.00 24.80 137 GLU A O 1
ATOM 772 N N . ALA A 1 100 ? -24.406 -17.838 -18.159 1.00 24.35 138 ALA A N 1
ATOM 773 C CA . ALA A 1 100 ? -24.250 -16.936 -19.302 1.00 21.68 138 ALA A CA 1
ATOM 774 C C . ALA A 1 100 ? -22.777 -16.662 -19.587 1.00 20.80 138 ALA A C 1
ATOM 775 O O . ALA A 1 100 ? -22.346 -16.635 -20.751 1.00 23.50 138 ALA A O 1
ATOM 777 N N . PHE A 1 101 ? -22.019 -16.434 -18.521 1.00 20.76 139 PHE A N 1
ATOM 778 C CA . PHE A 1 101 ? -20.593 -16.175 -18.645 1.00 18.63 139 PHE A CA 1
ATOM 779 C C . PHE A 1 101 ? -19.932 -17.366 -19.321 1.00 18.56 139 PHE A C 1
ATOM 780 O O . PHE A 1 101 ? -19.135 -17.222 -20.243 1.00 17.63 139 PHE A O 1
ATOM 788 N N . ASN A 1 102 ? -20.280 -18.559 -18.860 1.00 16.65 140 ASN A N 1
ATOM 789 C CA . ASN A 1 102 ? -19.674 -19.751 -19.409 1.00 18.66 140 ASN A CA 1
ATOM 790 C C . ASN A 1 102 ? -19.866 -19.844 -20.923 1.00 19.64 140 ASN A C 1
ATOM 791 O O . ASN A 1 102 ? -18.925 -20.076 -21.673 1.00 23.19 140 ASN A O 1
ATOM 796 N N . GLY A 1 103 ? -21.101 -19.665 -21.368 1.00 18.86 141 GLY A N 1
ATOM 797 C CA . GLY A 1 103 ? -21.408 -19.763 -22.783 1.00 20.91 141 GLY A CA 1
ATOM 798 C C . GLY A 1 103 ? -20.679 -18.701 -23.595 1.00 25.97 141 GLY A C 1
ATOM 799 O O . GLY A 1 103 ? -20.131 -18.986 -24.655 1.00 25.30 141 GLY A O 1
ATOM 800 N N . LEU A 1 104 ? -20.663 -17.475 -23.093 1.00 19.67 142 LEU A N 1
ATOM 801 C CA . LEU A 1 104 ? -19.976 -16.401 -23.808 1.00 16.34 142 LEU A CA 1
ATOM 802 C C . LEU A 1 104 ? -18.476 -16.655 -23.941 1.00 18.68 142 LEU A C 1
ATOM 803 O O . LEU A 1 104 ? -17.900 -16.498 -25.017 1.00 19.66 142 LEU A O 1
ATOM 808 N N . ARG A 1 105 ? -17.831 -17.031 -22.844 1.00 16.43 143 ARG A N 1
ATOM 809 C CA . ARG A 1 105 ? -16.388 -17.231 -22.910 1.00 16.85 143 ARG A CA 1
ATOM 810 C C . ARG A 1 105 ? -15.994 -18.397 -23.821 1.00 22.97 143 ARG A C 1
ATOM 811 O O . ARG A 1 105 ? -14.965 -18.340 -24.473 1.00 21.73 143 ARG A O 1
ATOM 819 N N . LEU A 1 106 ? -16.817 -19.445 -23.882 1.00 20.67 144 LEU A N 1
ATOM 820 C CA . LEU A 1 106 ? -16.486 -20.595 -24.708 1.00 23.51 144 LEU A CA 1
ATOM 821 C C . LEU A 1 106 ? -16.568 -20.191 -26.166 1.00 22.89 144 LEU A C 1
ATOM 822 O O . LEU A 1 106 ? -15.713 -20.542 -26.967 1.00 21.98 144 LEU A O 1
ATOM 827 N N . ARG A 1 107 ? -17.581 -19.403 -26.506 1.00 20.11 145 ARG A N 1
ATOM 828 C CA . ARG A 1 107 ? -17.704 -18.941 -27.871 1.00 23.36 145 ARG A CA 1
ATOM 829 C C . ARG A 1 107 ? -16.511 -18.085 -28.300 1.00 23.11 145 ARG A C 1
ATOM 830 O O . ARG A 1 107 ? -15.992 -18.243 -29.413 1.00 20.60 145 ARG A O 1
ATOM 838 N N . LEU A 1 10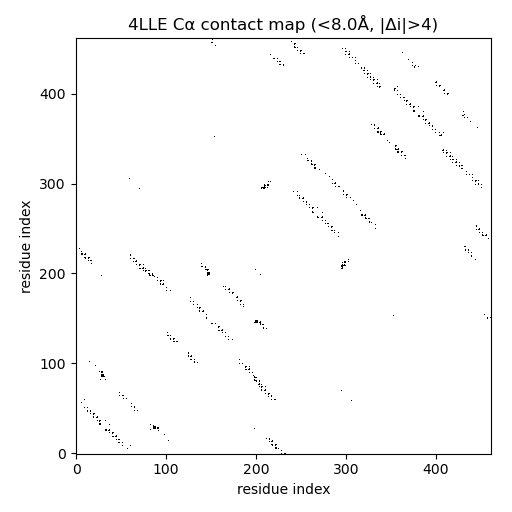8 ? -16.083 -17.183 -27.426 1.00 19.83 146 LEU A N 1
ATOM 839 C CA . LEU A 1 108 ? -14.942 -16.337 -27.754 1.00 20.80 146 LEU A CA 1
ATOM 840 C C . LEU A 1 108 ? -13.671 -17.179 -27.906 1.00 22.88 146 LEU A C 1
ATOM 841 O O . LEU A 1 108 ? -12.876 -16.961 -28.819 1.00 24.08 146 LEU A O 1
ATOM 846 N N . GLN A 1 109 ? -13.486 -18.146 -27.012 1.00 22.98 147 GLN A N 1
ATOM 847 C CA . GLN A 1 109 ? -12.280 -18.971 -27.031 1.00 23.33 147 GLN A CA 1
ATOM 848 C C . GLN A 1 109 ? -12.269 -19.858 -28.260 1.00 26.74 147 GLN A C 1
ATOM 849 O O . GLN A 1 109 ? -11.233 -20.063 -28.893 1.00 28.20 147 GLN A O 1
ATOM 855 N N . ASP A 1 110 ? -13.430 -20.402 -28.602 1.00 26.46 148 ASP A N 1
ATOM 856 C CA . ASP A 1 110 ? -13.503 -21.296 -29.752 1.00 25.65 148 ASP A CA 1
ATOM 857 C C . ASP A 1 110 ? -13.255 -20.552 -31.053 1.00 25.79 148 ASP A C 1
ATOM 858 O O . ASP A 1 110 ? -12.663 -21.097 -31.967 1.00 26.38 148 ASP A O 1
ATOM 863 N N . LEU A 1 111 ? -13.725 -19.310 -31.146 1.00 28.98 149 LEU A N 1
ATOM 864 C CA . LEU A 1 111 ? -13.512 -18.521 -32.359 1.00 31.24 149 LEU A CA 1
ATOM 865 C C . LEU A 1 111 ? -12.031 -18.198 -32.518 1.00 28.04 149 LEU A C 1
ATOM 866 O O . LEU A 1 111 ? -11.469 -18.263 -33.611 1.00 30.40 149 LEU A O 1
ATOM 871 N N . GLN A 1 112 ? -11.414 -17.818 -31.411 1.00 26.47 150 GLN A N 1
ATOM 872 C CA . GLN A 1 112 ? -9.990 -17.544 -31.387 1.00 26.77 150 GLN A CA 1
ATOM 873 C C . GLN A 1 112 ? -9.221 -18.744 -31.926 1.00 26.60 150 GLN A C 1
ATOM 874 O O . GLN A 1 112 ? -8.365 -18.602 -32.794 1.00 30.10 150 GLN A O 1
ATOM 880 N N . GLN A 1 113 ? -9.556 -19.934 -31.426 1.00 25.24 151 GLN A N 1
ATOM 881 C CA . GLN A 1 113 ? -8.808 -21.138 -31.778 1.00 31.85 151 GLN A CA 1
ATOM 882 C C . GLN A 1 113 ? -9.113 -21.600 -33.189 1.00 32.53 151 GLN A C 1
ATOM 883 O O . GLN A 1 113 ? -8.300 -22.280 -33.827 1.00 31.01 151 GLN A O 1
ATOM 889 N N . LEU A 1 114 ? -10.295 -21.245 -33.678 1.00 25.26 152 LEU A N 1
ATOM 890 C CA . LEU A 1 114 ? -10.631 -21.573 -35.049 1.00 34.08 152 LEU A CA 1
ATOM 891 C C . LEU A 1 114 ? -9.715 -20.778 -35.969 1.00 32.23 152 LEU A C 1
ATOM 892 O O . LEU A 1 114 ? -9.217 -21.303 -36.973 1.00 37.49 152 LEU A O 1
ATOM 897 N N . ALA A 1 115 ? -9.476 -19.518 -35.611 1.00 34.07 153 ALA A N 1
ATOM 898 C CA . ALA A 1 115 ? -8.579 -18.650 -36.374 1.00 31.54 153 ALA A CA 1
ATOM 899 C C . ALA A 1 115 ? -7.10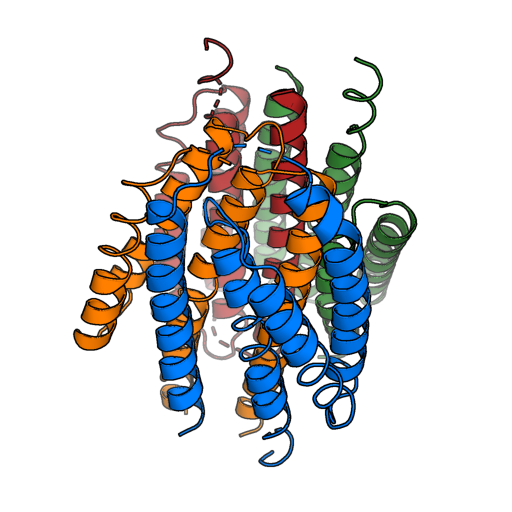0 -19.043 -36.204 1.00 31.01 153 ALA A C 1
ATOM 900 O O . ALA A 1 115 ? -6.328 -18.975 -37.161 1.00 40.19 153 ALA A O 1
ATOM 902 N N . LEU A 1 116 ? -6.721 -19.479 -35.005 1.00 35.31 154 LEU A N 1
ATOM 903 C CA . LEU A 1 116 ? -5.366 -19.977 -34.744 1.00 39.89 154 LEU A CA 1
ATOM 904 C C . LEU A 1 116 ? -5.060 -21.178 -35.633 1.00 40.53 154 LEU A C 1
ATOM 905 O O . LEU A 1 116 ? -4.023 -21.230 -36.297 1.00 43.65 154 LEU A O 1
ATOM 910 N N . ALA A 1 117 ? -5.969 -22.147 -35.633 1.00 35.76 155 ALA A N 1
ATOM 911 C CA . ALA A 1 117 ? -5.837 -23.321 -36.486 1.00 42.29 155 ALA A CA 1
ATOM 912 C C . ALA A 1 117 ? -5.700 -22.914 -37.947 1.00 44.61 155 ALA A C 1
ATOM 913 O O . ALA A 1 117 ? -4.820 -23.407 -38.654 1.00 43.63 155 ALA A O 1
ATOM 915 N N . GLY A 1 118 ? -6.575 -22.016 -38.397 1.00 41.00 156 GLY A N 1
ATOM 916 C CA . GLY A 1 118 ? -6.525 -21.524 -39.760 1.00 49.91 156 GLY A CA 1
ATOM 917 C C . GLY A 1 118 ? -5.125 -21.076 -40.134 1.00 57.51 156 GLY A C 1
ATOM 918 O O . GLY A 1 118 ? -4.591 -21.486 -41.163 1.00 61.47 156 GLY A O 1
ATOM 919 N N . ILE A 1 119 ? -4.528 -20.239 -39.289 1.00 58.28 157 ILE A N 1
ATOM 920 C CA . ILE A 1 119 ? -3.165 -19.771 -39.511 1.00 56.75 157 ILE A CA 1
ATOM 921 C C . ILE A 1 119 ? -2.223 -20.950 -39.690 1.00 56.04 157 ILE A C 1
ATOM 922 O O . ILE A 1 119 ? -1.376 -20.954 -40.582 1.00 56.79 157 ILE A O 1
ATOM 927 N N . SER A 1 120 ? -2.378 -21.950 -38.829 1.00 52.55 158 SER A N 1
ATOM 928 C CA . SER A 1 120 ? -1.525 -23.132 -38.860 1.00 58.56 158 SER A CA 1
ATOM 929 C C . SER A 1 120 ? -1.708 -23.947 -40.139 1.00 63.76 158 SER A C 1
ATOM 930 O O . SER A 1 120 ? -0.746 -24.193 -40.869 1.00 67.86 158 SER A O 1
ATOM 933 N N . GLU A 1 121 ? -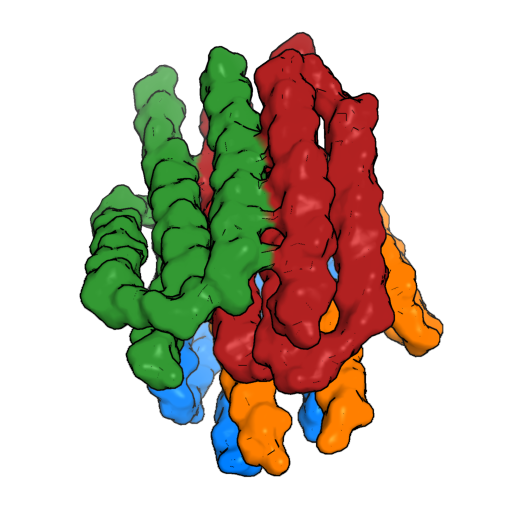2.944 -24.358 -40.407 1.00 64.47 159 GLU A N 1
ATOM 934 C CA . GLU A 1 121 ? -3.240 -25.254 -41.526 1.00 69.43 159 GLU A CA 1
ATOM 935 C C . GLU A 1 121 ? -2.802 -24.696 -42.881 1.00 74.10 159 GLU A C 1
ATOM 936 O O . GLU A 1 121 ? -2.556 -23.498 -43.022 1.00 76.94 159 GLU A O 1
ATOM 942 N N . SER B 1 1 ? 4.988 -12.890 -51.465 1.00 99.25 39 SER B N 1
ATOM 943 C CA . SER B 1 1 ? 3.546 -13.084 -51.559 1.00 96.19 39 SER B CA 1
ATOM 944 C C . SER B 1 1 ? 2.798 -12.200 -50.567 1.00 87.44 39 SER B C 1
ATOM 945 O O . SER B 1 1 ? 2.468 -12.637 -49.463 1.00 87.31 39 SER B O 1
ATOM 948 N N . ASN B 1 2 ? 2.537 -10.958 -50.961 1.00 78.88 40 ASN B N 1
ATOM 949 C CA . ASN B 1 2 ? 1.714 -10.066 -50.156 1.00 71.99 40 ASN B CA 1
ATOM 950 C C . ASN B 1 2 ? 0.315 -10.655 -50.017 1.00 65.97 40 ASN B C 1
ATOM 951 O O . ASN B 1 2 ? -0.443 -10.292 -49.119 1.00 60.14 40 ASN B O 1
ATOM 956 N N . ALA B 1 3 ? -0.012 -11.577 -50.919 1.00 64.05 41 ALA B N 1
ATOM 957 C CA . ALA B 1 3 ? -1.243 -12.348 -50.827 1.00 64.10 41 ALA B CA 1
ATOM 958 C C . ALA B 1 3 ? -1.253 -13.131 -49.519 1.00 64.15 41 ALA B C 1
ATOM 959 O O . ALA B 1 3 ? -2.175 -12.995 -48.715 1.00 62.81 41 ALA B O 1
ATOM 961 N N . GLN B 1 4 ? -0.222 -13.947 -49.309 1.00 65.97 42 GLN B N 1
ATOM 962 C CA . GLN B 1 4 ? -0.065 -14.681 -48.056 1.00 65.24 42 GLN B CA 1
ATOM 963 C C . GLN B 1 4 ? -0.189 -13.749 -46.857 1.00 61.39 42 GLN B C 1
ATOM 964 O O . GLN B 1 4 ? -0.875 -14.055 -45.881 1.00 61.09 42 GLN B O 1
ATOM 970 N N . GLU B 1 5 ? 0.495 -12.614 -46.933 1.00 58.56 43 GLU B N 1
ATOM 971 C CA . GLU B 1 5 ? 0.451 -11.628 -45.867 1.00 63.70 43 GLU B CA 1
ATOM 972 C C . GLU B 1 5 ? -0.975 -11.129 -45.668 1.00 64.78 43 GLU B C 1
ATOM 973 O O . GLU B 1 5 ? -1.397 -10.858 -44.541 1.00 65.77 43 GLU B O 1
ATOM 979 N N . GLN B 1 6 ? -1.715 -11.020 -46.768 1.00 64.23 44 GLN B N 1
ATOM 980 C CA . GLN B 1 6 ? -3.121 -10.632 -46.716 1.00 67.42 44 GLN B CA 1
ATOM 981 C C . GLN B 1 6 ? -3.951 -11.669 -45.961 1.00 66.70 44 GLN B C 1
ATOM 982 O O . GLN B 1 6 ? -4.792 -11.319 -45.134 1.00 65.65 44 GLN B O 1
ATOM 988 N N . ARG B 1 7 ? -3.714 -12.946 -46.251 1.00 67.43 45 ARG B N 1
ATOM 989 C CA . ARG B 1 7 ? -4.420 -14.024 -45.563 1.00 68.05 45 ARG B CA 1
ATOM 990 C C . ARG B 1 7 ? -4.114 -14.015 -44.068 1.00 68.44 45 ARG B C 1
ATOM 991 O O . ARG B 1 7 ? -5.023 -13.952 -43.239 1.00 64.92 45 ARG B O 1
ATOM 1007 N N . SER B 1 9 ? -2.975 -11.702 -42.118 1.00 61.70 47 SER B N 1
ATOM 1008 C CA . SER B 1 9 ? -3.541 -10.517 -41.481 1.00 60.46 47 SER B CA 1
ATOM 1009 C C . SER B 1 9 ? -5.033 -10.676 -41.176 1.00 57.90 47 SER B C 1
ATOM 1010 O O . SER B 1 9 ? -5.556 -10.043 -40.262 1.00 58.11 47 SER B O 1
ATOM 1013 N N . HIS B 1 10 ? -5.713 -11.518 -41.949 1.00 55.01 48 HIS B N 1
ATOM 1014 C CA . HIS B 1 10 ? -7.135 -11.770 -41.740 1.00 55.74 48 HIS B CA 1
ATOM 1015 C C . HIS B 1 10 ? -7.360 -12.575 -40.464 1.00 55.49 48 HIS B C 1
ATOM 1016 O O . HIS B 1 10 ? -8.069 -12.138 -39.557 1.00 51.73 48 HIS B O 1
ATOM 1018 N N . HIS B 1 11 ? -6.759 -13.758 -40.404 1.00 54.29 49 HIS B N 1
ATOM 1019 C CA . HIS B 1 11 ? -6.860 -14.593 -39.218 1.00 54.46 49 HIS B CA 1
ATOM 1020 C C . HIS B 1 11 ? -6.377 -13.825 -38.000 1.00 50.45 49 HIS B C 1
ATOM 1021 O O . HIS B 1 11 ? -6.942 -13.948 -36.914 1.00 41.42 49 HIS B O 1
ATOM 1028 N N . TYR B 1 12 ? -5.336 -13.020 -38.181 1.00 47.26 50 TYR B N 1
ATOM 1029 C CA . TYR B 1 12 ? -4.805 -12.242 -37.072 1.00 44.48 50 TYR B CA 1
ATOM 1030 C C . TYR B 1 12 ? -5.805 -11.171 -36.644 1.00 39.39 50 TYR B C 1
ATOM 1031 O O . TYR B 1 12 ? -5.843 -10.782 -35.482 1.00 40.39 50 TYR B O 1
ATOM 1040 N N . ALA B 1 13 ? -6.614 -10.703 -37.592 1.00 45.76 51 ALA B N 1
ATOM 1041 C CA . ALA B 1 13 ? -7.664 -9.733 -37.292 1.00 46.29 51 ALA B CA 1
ATOM 1042 C C . ALA B 1 13 ? -8.752 -10.368 -36.429 1.00 40.99 51 ALA B C 1
ATOM 1043 O O . ALA B 1 13 ? -9.167 -9.793 -35.423 1.00 45.02 51 ALA B O 1
ATOM 1045 N N . THR B 1 14 ? -9.213 -11.550 -36.833 1.00 43.58 52 THR B N 1
ATOM 1046 C CA . THR B 1 14 ? -10.195 -12.304 -36.056 1.00 39.87 52 THR B CA 1
ATOM 1047 C C . THR B 1 14 ? -9.619 -12.646 -34.689 1.00 38.18 52 THR B C 1
ATOM 1048 O O . THR B 1 14 ? -10.294 -12.530 -33.666 1.00 32.96 52 THR B O 1
ATOM 1052 N N . ILE B 1 15 ? -8.362 -13.070 -34.664 1.00 32.90 53 ILE B N 1
ATOM 1053 C CA . ILE B 1 15 ? -7.715 -13.352 -33.392 1.00 28.60 53 ILE B CA 1
ATOM 1054 C C . ILE B 1 15 ? -7.661 -12.100 -32.529 1.00 32.04 53 ILE B C 1
ATOM 1055 O O . ILE B 1 15 ? -7.869 -12.161 -31.322 1.00 28.59 53 ILE B O 1
ATOM 1060 N N . GLU B 1 16 ? -7.392 -10.966 -33.165 1.00 32.94 54 GLU B N 1
ATOM 1061 C CA . GLU B 1 16 ? -7.307 -9.684 -32.476 1.00 31.40 54 GLU B CA 1
ATOM 1062 C C . GLU B 1 16 ? -8.651 -9.244 -31.898 1.00 29.41 54 GLU B C 1
ATOM 1063 O O . GLU B 1 16 ? -8.717 -8.835 -30.746 1.00 27.95 54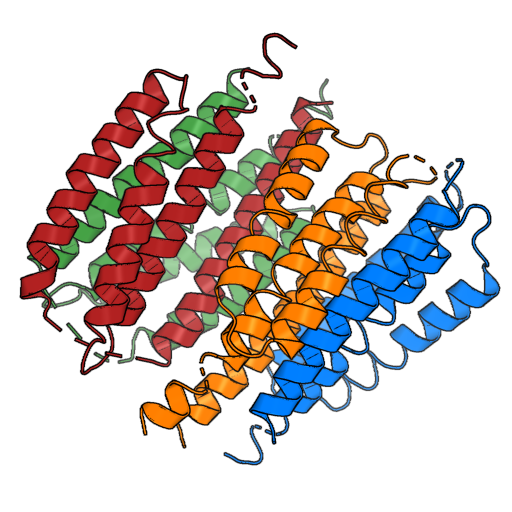 GLU B O 1
ATOM 1069 N N . VAL B 1 17 ? -9.718 -9.344 -32.683 1.00 31.49 55 VAL B N 1
ATOM 1070 C CA . VAL B 1 17 ? -11.039 -9.009 -32.162 1.00 32.59 55 VAL B CA 1
ATOM 1071 C C . VAL B 1 17 ? -11.367 -9.913 -30.977 1.00 29.23 55 VAL B C 1
ATOM 1072 O O . VAL B 1 17 ? -11.729 -9.442 -29.902 1.00 22.29 55 VAL B O 1
ATOM 1076 N N . SER B 1 18 ? -11.212 -11.218 -31.150 1.00 23.62 56 SER B N 1
ATOM 1077 C CA A SER B 1 18 ? -11.492 -12.160 -30.066 0.26 23.02 56 SER B CA 1
ATOM 1078 C CA B SER B 1 18 ? -11.525 -12.127 -30.054 0.74 20.37 56 SER B CA 1
ATOM 1079 C C . SER B 1 18 ? -10.697 -11.812 -28.814 1.00 23.71 56 SER B C 1
ATOM 1080 O O . SER B 1 18 ? -11.207 -11.847 -27.693 1.00 19.33 56 SER B O 1
ATOM 1085 N N . GLN B 1 19 ? -9.426 -11.467 -29.007 1.00 25.10 57 GLN B N 1
ATOM 1086 C CA A GLN B 1 19 ? -8.564 -11.122 -27.884 0.48 23.22 57 GLN B CA 1
ATOM 1087 C CA B GLN B 1 19 ? -8.573 -11.135 -27.878 0.52 23.21 57 GLN B CA 1
ATOM 1088 C C . GLN B 1 19 ? -9.069 -9.880 -27.164 1.00 22.81 57 GLN B C 1
ATOM 1089 O O . GLN B 1 19 ? -9.086 -9.829 -25.930 1.00 22.77 57 GLN B O 1
ATOM 1100 N N . GLN B 1 20 ? -9.490 -8.889 -27.940 1.00 20.96 58 GLN B N 1
ATOM 1101 C CA . GLN B 1 20 ? -10.012 -7.636 -27.382 1.00 20.91 58 GLN B CA 1
ATOM 1102 C C . GLN B 1 20 ? -11.280 -7.907 -26.562 1.00 19.24 58 GLN B C 1
ATOM 1103 O O . GLN B 1 20 ? -11.455 -7.389 -25.455 1.00 20.13 58 GLN B O 1
ATOM 1109 N N . LEU B 1 21 ? -12.166 -8.717 -27.121 1.00 21.18 59 LEU B N 1
ATOM 1110 C CA . LEU B 1 21 ? -13.427 -9.023 -26.444 1.00 16.71 59 LEU B CA 1
ATOM 1111 C C . LEU B 1 21 ? -13.196 -9.817 -25.173 1.00 18.92 59 LEU B C 1
ATOM 1112 O O . LEU B 1 21 ? -13.807 -9.567 -24.141 1.00 16.84 59 LEU B O 1
ATOM 1117 N N . LEU B 1 22 ? -12.282 -10.779 -25.223 1.00 18.89 60 LEU B N 1
ATOM 1118 C CA . LEU B 1 22 ? -11.957 -11.509 -24.010 1.00 18.28 60 LEU B CA 1
ATOM 1119 C C . LEU B 1 22 ? -11.314 -10.603 -22.950 1.00 18.47 60 LEU B C 1
ATOM 1120 O O . LEU B 1 22 ? -11.559 -10.758 -21.748 1.00 17.47 60 LEU B O 1
ATOM 1125 N N . GLN B 1 23 ? -10.504 -9.647 -23.402 1.00 18.58 61 GLN B N 1
ATOM 1126 C CA . GLN B 1 23 ? -9.900 -8.699 -22.469 1.00 20.88 61 GLN B CA 1
ATOM 1127 C C . GLN B 1 23 ? -10.997 -7.868 -21.799 1.00 20.10 61 GLN B C 1
ATOM 1128 O O . GLN B 1 23 ? -10.992 -7.665 -20.587 1.00 18.36 61 GLN B O 1
ATOM 1134 N N . LEU B 1 24 ? -11.954 -7.411 -22.591 1.00 19.17 62 LEU B N 1
ATOM 1135 C CA . LEU B 1 24 ? -13.056 -6.611 -22.042 1.00 18.64 62 LEU B CA 1
ATOM 1136 C C . LEU B 1 24 ? -13.960 -7.438 -21.130 1.00 16.67 62 LEU B C 1
ATOM 1137 O O . LEU B 1 24 ? -14.419 -6.972 -20.095 1.00 15.73 62 LEU B O 1
ATOM 1142 N N . LEU B 1 25 ? -14.198 -8.691 -21.494 1.00 17.28 63 LEU B N 1
ATOM 1143 C CA . LEU B 1 25 ? -14.971 -9.533 -20.596 1.00 15.95 63 LEU B CA 1
ATOM 1144 C C . LEU B 1 25 ? -14.230 -9.687 -19.260 1.00 15.30 63 LEU B C 1
ATOM 1145 O O . LEU B 1 25 ? -14.839 -9.617 -18.202 1.00 18.44 63 LEU B O 1
ATOM 1150 N N . GLY B 1 26 ? -12.918 -9.920 -19.320 1.00 20.64 64 GLY B N 1
ATOM 1151 C CA . GLY B 1 26 ? -12.113 -9.998 -18.114 1.00 19.25 64 GLY B CA 1
ATOM 1152 C C . GLY B 1 26 ? -12.226 -8.720 -17.304 1.00 20.46 64 GLY B C 1
ATOM 1153 O O . GLY B 1 26 ? -12.413 -8.764 -16.101 1.00 20.52 64 GLY B O 1
ATOM 1154 N N . ASP B 1 27 ? -12.116 -7.576 -17.974 1.00 19.94 65 ASP B N 1
ATOM 1155 C CA . ASP B 1 27 ? -12.249 -6.294 -17.290 1.00 21.21 65 ASP B CA 1
ATOM 1156 C C . ASP B 1 27 ? -13.545 -6.259 -16.501 1.00 22.02 65 ASP B C 1
ATOM 1157 O O . ASP B 1 27 ? -13.602 -5.753 -15.378 1.00 24.00 65 ASP B O 1
ATOM 1162 N N . GLN B 1 28 ? -14.607 -6.797 -17.099 1.00 19.14 66 GLN B N 1
ATOM 1163 C CA . GLN B 1 28 ? -15.911 -6.758 -16.469 1.00 17.25 66 GLN B CA 1
ATOM 1164 C C . GLN B 1 28 ? -16.007 -7.703 -15.285 1.00 17.07 66 GLN B C 1
ATOM 1165 O O . GLN B 1 28 ? -16.618 -7.367 -14.277 1.00 22.18 66 GLN B O 1
ATOM 1171 N N . LEU B 1 29 ? -15.411 -8.885 -15.415 1.00 18.88 67 LEU B N 1
ATOM 1172 C CA . LEU B 1 29 ? -15.376 -9.824 -14.296 1.00 19.83 67 LEU B CA 1
ATOM 1173 C C . LEU B 1 29 ? -14.579 -9.206 -13.150 1.00 24.44 67 LEU B C 1
ATOM 1174 O O . LEU B 1 29 ? -14.980 -9.294 -11.998 1.00 24.16 67 LEU B O 1
ATOM 1179 N N . VAL B 1 30 ? -13.447 -8.586 -13.475 1.00 22.48 68 VAL B N 1
ATOM 1180 C CA . VAL B 1 30 ? -12.624 -7.952 -12.441 1.00 22.12 68 VAL B CA 1
ATOM 1181 C C . VAL B 1 30 ? -13.460 -6.925 -11.661 1.00 21.61 68 VAL B C 1
ATOM 1182 O O . VAL B 1 30 ? -13.446 -6.906 -10.417 1.00 21.45 68 VAL B O 1
ATOM 1186 N N . ILE B 1 31 ? -14.190 -6.077 -12.384 1.00 24.99 69 ILE B N 1
ATOM 1187 C CA . ILE B 1 31 ? -15.079 -5.089 -11.756 1.00 20.29 69 ILE B CA 1
ATOM 1188 C C . ILE B 1 31 ? -16.128 -5.746 -10.866 1.00 28.21 69 ILE B C 1
ATOM 1189 O O . ILE B 1 31 ? -16.413 -5.293 -9.750 1.00 27.38 69 ILE B O 1
ATOM 1194 N N . LEU B 1 32 ? -16.691 -6.845 -11.353 1.00 22.41 70 LEU B N 1
ATOM 1195 C CA . LEU B 1 32 ? -17.757 -7.521 -10.638 1.00 25.22 70 LEU B CA 1
ATOM 1196 C C . LEU B 1 32 ? -17.242 -8.292 -9.415 1.00 26.84 70 LEU B C 1
ATOM 1197 O O . LEU B 1 32 ? -17.994 -8.553 -8.482 1.00 30.85 70 LEU B O 1
ATOM 1202 N N . LEU B 1 33 ? -15.957 -8.635 -9.417 1.00 25.41 71 LEU B N 1
ATOM 1203 C CA . LEU B 1 33 ? -15.370 -9.387 -8.307 1.00 26.05 71 LEU B CA 1
ATOM 1204 C C . LEU B 1 33 ? -14.892 -8.466 -7.183 1.00 30.21 71 LEU B C 1
ATOM 1205 O O . LEU B 1 33 ? -14.525 -8.938 -6.104 1.00 32.16 71 LEU B O 1
ATOM 1210 N N . ARG B 1 34 ? -14.877 -7.162 -7.437 1.00 25.83 72 ARG B N 1
ATOM 1211 C CA . ARG B 1 34 ? -14.520 -6.195 -6.386 1.00 28.31 72 ARG B CA 1
ATOM 1212 C C . ARG B 1 34 ? -15.654 -6.021 -5.375 1.00 34.08 72 ARG B C 1
ATOM 1213 O O . ARG B 1 34 ? -16.822 -6.244 -5.691 1.00 32.22 72 ARG B O 1
ATOM 1221 N N . GLU B 1 35 ? -15.316 -5.634 -4.148 1.00 30.84 73 GLU B N 1
ATOM 1222 C CA . GLU B 1 35 ? -16.330 -5.621 -3.097 1.00 41.36 73 GLU B CA 1
ATOM 1223 C C . GLU B 1 35 ? -17.264 -4.418 -3.206 1.00 46.84 73 GLU B C 1
ATOM 1224 O O . GLU B 1 35 ? -18.316 -4.383 -2.576 1.00 51.85 73 GLU B O 1
ATOM 1230 N N . THR B 1 36 ? -16.875 -3.439 -4.014 1.00 49.74 74 THR B N 1
ATOM 1231 C CA . THR B 1 36 ? -17.756 -2.326 -4.346 1.00 53.78 74 THR B CA 1
ATOM 1232 C C . THR B 1 36 ? -17.648 -2.030 -5.839 1.00 47.03 74 THR B C 1
ATOM 1233 O O . THR B 1 36 ? -16.892 -1.152 -6.249 1.00 46.76 74 THR B O 1
ATOM 1237 N N . PRO B 1 37 ? -18.405 -2.777 -6.658 1.00 48.16 75 PRO B N 1
ATOM 1238 C CA . PRO B 1 37 ? -18.292 -2.671 -8.119 1.00 43.91 75 PRO B CA 1
ATOM 1239 C C . PRO B 1 37 ? -18.562 -1.260 -8.640 1.00 45.80 75 PRO B C 1
ATOM 1240 O O . PRO B 1 37 ? -19.564 -0.631 -8.305 1.00 48.09 75 PRO B O 1
ATOM 1244 N N . ASP B 1 38 ? -17.642 -0.773 -9.460 1.00 40.12 76 ASP B N 1
ATOM 1245 C CA . ASP B 1 38 ? -17.771 0.527 -10.095 1.00 37.51 76 ASP B CA 1
ATOM 1246 C C . ASP B 1 38 ? -18.795 0.452 -11.240 1.00 38.96 76 ASP B C 1
ATOM 1247 O O . ASP B 1 38 ? -18.473 0.006 -12.340 1.00 30.71 76 ASP B O 1
ATOM 1252 N N . GLY B 1 39 ? -20.024 0.880 -10.963 1.00 41.81 77 GLY B N 1
ATOM 1253 C CA . GLY B 1 39 ? -21.116 0.800 -11.922 1.00 43.49 77 GLY B CA 1
ATOM 1254 C C . GLY B 1 39 ? -20.897 1.553 -13.224 1.00 38.86 77 GLY B C 1
ATOM 1255 O O . GLY B 1 39 ? -21.230 1.047 -14.304 1.00 29.36 77 GLY B O 1
ATOM 1256 N N . GLN B 1 40 ? -20.344 2.762 -13.130 1.00 32.25 78 GLN B N 1
ATOM 1257 C CA . GLN B 1 40 ? -20.044 3.554 -14.318 1.00 31.06 78 GLN B CA 1
ATOM 1258 C C . GLN B 1 40 ? -18.962 2.891 -15.157 1.00 26.49 78 GLN B C 1
ATOM 1259 O O . GLN B 1 40 ? -19.045 2.870 -16.390 1.00 24.95 78 GLN B O 1
ATOM 1265 N N . ALA B 1 41 ? -17.930 2.375 -14.491 1.00 24.84 79 ALA B N 1
ATOM 1266 C CA . ALA B 1 41 ? -16.877 1.643 -15.187 1.00 23.35 79 ALA B CA 1
ATOM 1267 C C . ALA B 1 41 ? -17.426 0.393 -15.885 1.00 19.73 79 ALA B C 1
ATOM 1268 O O . ALA B 1 41 ? -16.984 0.051 -16.986 1.00 22.57 79 ALA B O 1
ATOM 1270 N N . LEU B 1 42 ? -18.359 -0.291 -15.238 1.00 22.09 80 LEU B N 1
ATOM 1271 C CA . LEU B 1 42 ? -18.973 -1.470 -15.857 1.00 24.71 80 LEU B CA 1
ATOM 1272 C C . LEU B 1 42 ? -19.691 -1.051 -17.143 1.00 22.81 80 LEU B C 1
ATOM 1273 O O . LEU B 1 42 ? -19.535 -1.672 -18.191 1.00 21.76 80 LEU B O 1
ATOM 1278 N N . GLU B 1 43 ? -20.475 0.015 -17.046 1.00 20.73 81 GLU B N 1
ATOM 1279 C CA . GLU B 1 43 ? -21.195 0.559 -18.194 1.00 24.92 81 GLU B CA 1
ATOM 1280 C C . GLU B 1 43 ? -20.239 0.901 -19.331 1.00 21.37 81 GLU B C 1
ATOM 1281 O O . GLU B 1 43 ? -20.482 0.551 -20.492 1.00 23.50 81 GLU B O 1
ATOM 1287 N N . ARG B 1 44 ? -19.142 1.581 -19.013 1.00 21.78 82 ARG B N 1
ATOM 1288 C CA . ARG B 1 44 ? -18.178 1.918 -20.055 1.00 23.22 82 ARG B CA 1
ATOM 1289 C C . ARG B 1 44 ? -17.611 0.671 -20.728 1.00 21.16 82 ARG B C 1
ATOM 1290 O O . ARG B 1 44 ? -17.462 0.614 -21.952 1.00 19.60 82 ARG B O 1
ATOM 1298 N N . SER B 1 45 ? -17.277 -0.332 -19.921 1.00 19.51 83 SER B N 1
ATOM 1299 C CA . SER B 1 45 ? -16.704 -1.565 -20.449 1.00 21.63 83 SER B CA 1
ATOM 1300 C C . SER B 1 45 ? -17.696 -2.322 -21.329 1.00 18.87 83 SER B C 1
ATOM 1301 O O . SER B 1 45 ? -17.326 -2.883 -22.360 1.00 19.62 83 SER B O 1
ATOM 1304 N N . GLN B 1 46 ? -18.968 -2.321 -20.935 1.00 19.76 84 GLN B N 1
ATOM 1305 C CA . GLN B 1 46 ? -19.992 -2.972 -21.750 1.00 20.06 84 GLN B CA 1
ATOM 1306 C C . GLN B 1 46 ? -20.133 -2.247 -23.079 1.00 23.08 84 GLN B C 1
ATOM 1307 O O . GLN B 1 46 ? -20.299 -2.882 -24.119 1.00 21.47 84 GLN B O 1
ATOM 1313 N N . ASN B 1 47 ? -20.092 -0.915 -23.037 1.00 20.48 85 ASN B N 1
ATOM 1314 C CA . ASN B 1 47 ? -20.128 -0.132 -24.272 1.00 23.80 85 ASN B CA 1
ATOM 1315 C C . ASN B 1 47 ? -18.971 -0.469 -25.190 1.00 24.41 85 ASN B C 1
ATOM 1316 O O . ASN B 1 47 ? -19.159 -0.644 -26.411 1.00 26.75 85 ASN B O 1
ATOM 1321 N N . ASP B 1 48 ? -17.782 -0.571 -24.597 1.00 20.85 86 ASP B N 1
ATOM 1322 C CA . ASP B 1 48 ? -16.582 -0.900 -25.335 1.00 25.15 86 ASP B CA 1
ATOM 1323 C C . ASP B 1 48 ? -16.710 -2.291 -25.941 1.00 21.65 86 ASP B C 1
ATOM 1324 O O . ASP B 1 48 ? -16.374 -2.491 -27.096 1.00 22.85 86 ASP B O 1
ATOM 1329 N N . PHE B 1 49 ? -17.206 -3.252 -25.169 1.00 21.97 87 PHE B N 1
ATOM 1330 C CA . PHE B 1 49 ? -17.413 -4.597 -25.719 1.00 20.65 87 PHE B CA 1
ATOM 1331 C C . PHE B 1 49 ? -18.326 -4.556 -26.952 1.00 17.87 87 PHE B C 1
ATOM 1332 O O . PHE B 1 49 ? -18.011 -5.138 -27.999 1.00 19.10 87 PHE B O 1
ATOM 1340 N N . ARG B 1 50 ? -19.451 -3.847 -26.861 1.00 17.94 88 ARG B N 1
ATOM 1341 C CA . ARG B 1 50 ? -20.372 -3.799 -27.992 1.00 21.10 88 ARG B CA 1
ATOM 1342 C C . ARG B 1 50 ? -19.754 -3.099 -29.201 1.00 19.38 88 ARG B C 1
ATOM 1343 O O . ARG B 1 50 ? -19.971 -3.517 -30.343 1.00 26.11 88 ARG B O 1
ATOM 1351 N N . ARG B 1 51 ? -18.978 -2.054 -28.959 1.00 25.89 89 ARG B N 1
ATOM 1352 C CA A ARG B 1 51 ? -18.325 -1.340 -30.054 0.59 29.06 89 ARG B CA 1
ATOM 1353 C CA B ARG B 1 51 ? -18.315 -1.339 -30.047 0.41 29.09 89 ARG B CA 1
ATOM 1354 C C . ARG B 1 51 ? -17.333 -2.246 -30.782 1.00 27.64 89 ARG B C 1
ATOM 1355 O O . ARG B 1 51 ? -17.371 -2.364 -32.020 1.00 26.30 89 ARG B O 1
ATOM 1370 N N . VAL B 1 52 ? -16.453 -2.875 -30.010 1.00 24.88 90 VAL B N 1
ATOM 1371 C CA . VAL B 1 52 ? -15.445 -3.785 -30.546 1.00 23.70 90 VAL B CA 1
ATOM 1372 C C . VAL B 1 52 ? -16.098 -4.949 -31.292 1.00 23.14 90 VAL B C 1
ATOM 1373 O O . VAL B 1 52 ? -15.638 -5.353 -32.360 1.00 23.26 90 VAL B O 1
ATOM 1377 N N . LEU B 1 53 ? -17.178 -5.496 -30.745 1.00 19.33 91 LEU B N 1
ATOM 1378 C CA . LEU B 1 53 ? -17.857 -6.596 -31.425 1.00 21.21 91 LEU B CA 1
ATOM 1379 C C . LEU B 1 53 ? -18.451 -6.145 -32.764 1.00 23.48 91 LEU B C 1
ATOM 1380 O O . LEU B 1 53 ? -18.281 -6.806 -33.785 1.00 24.53 91 LEU B O 1
ATOM 1385 N N . GLU B 1 54 ? -19.149 -5.019 -32.764 1.00 21.29 92 GLU B N 1
ATOM 1386 C CA . GLU B 1 54 ? -19.768 -4.551 -33.998 1.00 29.03 92 GLU B CA 1
ATOM 1387 C C . GLU B 1 54 ? -18.734 -4.193 -35.062 1.00 29.31 92 GLU B C 1
ATOM 1388 O O . GLU B 1 54 ? -18.919 -4.507 -36.244 1.00 26.43 92 GLU B O 1
ATOM 1394 N N . GLN B 1 55 ? -17.647 -3.557 -34.651 1.00 31.09 93 GLN B N 1
ATOM 1395 C CA . GLN B 1 55 ? -16.572 -3.259 -35.593 1.00 38.47 93 GLN B CA 1
ATOM 1396 C C . GLN B 1 55 ? -15.934 -4.544 -36.111 1.00 39.32 93 GLN B C 1
ATOM 1397 O O . GLN B 1 55 ? -15.521 -4.620 -37.268 1.00 34.74 93 GLN B O 1
ATOM 1403 N N . GLY B 1 56 ? -15.869 -5.559 -35.256 1.00 33.19 94 GLY B N 1
ATOM 1404 C CA . GLY B 1 56 ? -15.373 -6.861 -35.673 1.00 30.84 94 GLY B CA 1
ATOM 1405 C C . GLY B 1 56 ? -16.295 -7.511 -36.688 1.00 33.97 94 GLY B C 1
ATOM 1406 O O . GLY B 1 56 ? -15.843 -8.129 -37.657 1.00 33.64 94 GLY B O 1
ATOM 1407 N N . ARG B 1 57 ? -17.599 -7.358 -36.482 1.00 27.24 95 ARG B N 1
ATOM 1408 C CA . ARG B 1 57 ? -18.571 -7.978 -37.365 1.00 29.89 95 ARG B CA 1
ATOM 1409 C C . ARG B 1 57 ? -18.507 -7.309 -38.728 1.00 35.81 95 ARG B C 1
ATOM 1410 O O . ARG B 1 57 ? -18.678 -7.955 -39.766 1.00 36.73 95 ARG B O 1
ATOM 1412 N N . ALA B 1 58 ? -18.255 -6.007 -38.714 1.00 33.64 96 ALA B N 1
ATOM 1413 C CA . ALA B 1 58 ? -18.215 -5.233 -39.949 1.00 34.52 96 ALA B CA 1
ATOM 1414 C C . ALA B 1 58 ? -16.953 -5.553 -40.743 1.00 40.40 96 ALA B C 1
ATOM 1415 O O . ALA B 1 58 ? -16.885 -5.305 -41.947 1.00 40.63 96 ALA B O 1
ATOM 1417 N N . ASN B 1 59 ? -15.965 -6.123 -40.064 1.00 40.22 97 ASN B N 1
ATOM 1418 C CA . ASN B 1 59 ? -14.660 -6.368 -40.661 1.00 48.05 97 ASN B CA 1
ATOM 1419 C C . ASN B 1 59 ? -14.435 -7.810 -41.083 1.00 47.75 97 ASN B C 1
ATOM 1420 O O . ASN B 1 59 ? -13.298 -8.211 -41.322 1.00 47.61 97 ASN B O 1
ATOM 1425 N N . THR B 1 60 ? -15.507 -8.590 -41.166 1.00 50.13 98 THR B N 1
ATOM 1426 C CA . THR B 1 60 ? -15.392 -9.978 -41.590 1.00 59.32 98 THR B CA 1
ATOM 1427 C C . THR B 1 60 ? -16.026 -10.172 -42.958 1.00 71.09 98 THR B C 1
ATOM 1428 O O . THR B 1 60 ? -16.770 -9.315 -43.439 1.00 71.38 98 THR B O 1
ATOM 1432 N N . VAL B 1 61 ? -15.735 -11.314 -43.572 1.00 79.08 99 VAL B N 1
ATOM 1433 C CA . VAL B 1 61 ? -16.178 -11.596 -44.930 1.00 84.07 99 VAL B CA 1
ATOM 1434 C C . VAL B 1 61 ? -16.974 -12.899 -44.994 1.00 83.17 99 VAL B C 1
ATOM 1435 O O . VAL B 1 61 ? -17.932 -13.020 -45.760 1.00 86.83 99 VAL B O 1
ATOM 1439 N N . ASP B 1 62 ? -16.567 -13.870 -44.183 1.00 77.31 100 ASP B N 1
ATOM 1440 C CA . ASP B 1 62 ? -17.265 -15.145 -44.088 1.00 73.53 100 ASP B CA 1
ATOM 1441 C C . ASP B 1 62 ? -18.488 -15.011 -43.190 1.00 67.40 100 ASP B C 1
ATOM 1442 O O . ASP B 1 62 ? -18.369 -14.621 -42.028 1.00 61.91 100 ASP B O 1
ATOM 1447 N N . SER B 1 63 ? -19.661 -15.330 -43.727 1.00 65.01 101 SER B N 1
ATOM 1448 C CA . SER B 1 63 ? -20.894 -15.208 -42.958 1.00 66.62 101 SER B CA 1
ATOM 1449 C C . SER B 1 63 ? -20.970 -16.259 -41.853 1.00 60.40 101 SER B C 1
ATOM 1450 O O . SER B 1 63 ? -21.866 -16.220 -41.011 1.00 57.50 101 SER B O 1
ATOM 1453 N N . ALA B 1 64 ? -20.034 -17.203 -41.865 1.00 56.32 102 ALA B N 1
ATOM 1454 C CA . ALA B 1 64 ? -19.902 -18.137 -40.759 1.00 55.15 102 ALA B CA 1
ATOM 1455 C C . ALA B 1 64 ? -19.111 -17.471 -39.638 1.00 45.51 102 ALA B C 1
ATOM 1456 O O . ALA B 1 64 ? -19.308 -17.772 -38.466 1.00 40.42 102 ALA B O 1
ATOM 1458 N N . GLU B 1 65 ? -18.205 -16.572 -40.002 1.00 44.42 103 GLU B N 1
ATOM 1459 C CA . GLU B 1 65 ? -17.513 -15.782 -38.997 1.00 49.08 103 GLU B CA 1
ATOM 1460 C C . GLU B 1 65 ? -18.491 -14.757 -38.448 1.00 46.37 103 GLU B C 1
ATOM 1461 O O . GLU B 1 65 ? -18.514 -14.477 -37.246 1.00 45.93 103 GLU B O 1
ATOM 1467 N N . GLN B 1 66 ? -19.305 -14.203 -39.339 1.00 41.76 104 GLN B N 1
ATOM 1468 C CA . GLN B 1 66 ? -20.354 -13.281 -38.929 1.00 45.74 104 GLN B CA 1
ATOM 1469 C C . GLN B 1 66 ? -21.361 -14.023 -38.059 1.00 42.68 104 GLN B C 1
ATOM 1470 O O . GLN B 1 66 ? -21.929 -13.463 -37.119 1.00 39.96 104 GLN B O 1
ATOM 1476 N N . ALA B 1 67 ? -21.562 -15.295 -38.375 1.00 36.80 105 ALA B N 1
ATOM 1477 C CA . ALA B 1 67 ? -22.472 -16.133 -37.609 1.00 38.14 105 ALA B CA 1
ATOM 1478 C C . ALA B 1 67 ? -21.950 -16.333 -36.196 1.00 35.71 105 ALA B C 1
ATOM 1479 O O . ALA B 1 67 ? -22.716 -16.305 -35.233 1.00 37.18 105 ALA B O 1
ATOM 1481 N N . ALA B 1 68 ? -20.646 -16.556 -36.073 1.00 33.68 106 ALA B N 1
ATOM 1482 C CA . ALA B 1 68 ? -20.054 -16.805 -34.767 1.00 33.73 106 ALA B CA 1
ATOM 1483 C C . ALA B 1 68 ? -20.087 -15.526 -33.936 1.00 32.98 106 ALA B C 1
ATOM 1484 O O . ALA B 1 68 ? -20.306 -15.561 -32.729 1.00 27.55 106 ALA B O 1
ATOM 1486 N N . LEU B 1 69 ? -19.874 -14.394 -34.593 1.00 29.78 107 LEU B N 1
ATOM 1487 C CA . LEU B 1 69 ? -19.893 -13.110 -33.901 1.00 30.10 107 LEU B CA 1
ATOM 1488 C C . LEU B 1 69 ? -21.321 -12.717 -33.535 1.00 26.99 107 LEU B C 1
ATOM 1489 O O . LEU B 1 69 ? -21.544 -12.020 -32.541 1.00 24.24 107 LEU B O 1
ATOM 1494 N N . ASP B 1 70 ? -22.287 -13.141 -34.345 1.00 30.11 108 ASP B N 1
ATOM 1495 C CA . ASP B 1 70 ? -23.692 -12.963 -33.984 1.00 36.79 108 ASP B CA 1
ATOM 1496 C C . ASP B 1 70 ? -24.031 -13.817 -32.768 1.00 31.97 108 ASP B C 1
ATOM 1497 O O . ASP B 1 70 ? -24.857 -13.431 -31.940 1.00 28.97 108 ASP B O 1
ATOM 1502 N N . GLY B 1 71 ? -23.402 -14.987 -32.672 1.00 28.42 109 GLY B N 1
ATOM 1503 C CA . GLY B 1 71 ? -23.583 -15.841 -31.518 1.00 23.88 109 GLY B CA 1
ATOM 1504 C C . GLY B 1 71 ? -22.977 -15.189 -30.290 1.00 18.68 109 GLY B C 1
ATOM 1505 O O . GLY B 1 71 ? -23.527 -15.278 -29.191 1.00 24.84 109 GLY B O 1
ATOM 1506 N N . VAL B 1 72 ? -21.818 -14.565 -30.469 1.00 23.04 110 VAL B N 1
ATOM 1507 C CA . VAL B 1 72 ? -21.191 -13.809 -29.390 1.00 20.14 110 VAL B CA 1
ATOM 1508 C C . VAL B 1 72 ? -22.120 -12.663 -28.961 1.00 22.60 110 VAL B C 1
ATOM 1509 O O . VAL B 1 72 ? -22.299 -12.429 -27.771 1.00 20.46 110 VAL B O 1
ATOM 1513 N N . ARG B 1 73 ? -22.707 -11.962 -29.931 1.00 20.78 111 ARG B N 1
ATOM 1514 C CA A ARG B 1 73 ? -23.647 -10.877 -29.638 0.46 24.80 111 ARG B CA 1
ATOM 1515 C CA B ARG B 1 73 ? -23.635 -10.869 -29.623 0.54 24.64 111 ARG B CA 1
ATOM 1516 C C . ARG B 1 73 ? -24.817 -11.356 -28.776 1.00 20.77 111 ARG B C 1
ATOM 1517 O O . ARG B 1 73 ? -25.141 -10.755 -27.750 1.00 20.92 111 ARG B O 1
ATOM 1532 N N . ASP B 1 74 ? -25.446 -12.441 -29.197 1.00 22.92 112 ASP B N 1
ATOM 1533 C CA . ASP B 1 74 ? -26.576 -13.002 -28.459 1.00 24.57 112 ASP B CA 1
ATOM 1534 C C . ASP B 1 74 ? -26.158 -13.462 -27.064 1.00 21.38 112 ASP B C 1
ATOM 1535 O O . ASP B 1 74 ? -26.892 -13.293 -26.089 1.00 23.24 112 ASP B O 1
ATOM 1540 N N . ALA B 1 75 ? -24.969 -14.043 -26.965 1.00 21.23 113 ALA B N 1
ATOM 1541 C CA . ALA B 1 75 ? -24.481 -14.509 -25.672 1.00 19.93 113 ALA B CA 1
ATOM 1542 C C . ALA B 1 75 ? -24.173 -13.332 -24.747 1.00 15.76 113 ALA B C 1
ATOM 1543 O O . ALA B 1 75 ? -24.362 -13.408 -23.526 1.00 19.77 113 ALA B O 1
ATOM 1545 N N . TYR B 1 76 ? -23.674 -12.252 -25.325 1.00 16.21 114 TYR B N 1
ATOM 1546 C CA . TYR B 1 76 ? -23.326 -11.091 -24.526 1.00 16.99 114 TYR B CA 1
ATOM 1547 C C . TYR B 1 76 ? -24.603 -10.434 -24.023 1.00 19.94 114 TYR B C 1
ATOM 1548 O O . TYR B 1 76 ? -24.644 -9.937 -22.902 1.00 19.95 114 TYR B O 1
ATOM 1557 N N . LEU B 1 77 ? -25.639 -10.474 -24.855 1.00 21.12 115 LEU B N 1
ATOM 1558 C CA . LEU B 1 77 ? -26.973 -10.011 -24.461 1.00 21.04 115 LEU B CA 1
ATOM 1559 C C . LEU B 1 77 ? -27.492 -10.793 -23.267 1.00 17.94 115 LEU B C 1
ATOM 1560 O O . LEU B 1 77 ? -28.045 -10.211 -22.332 1.00 27.53 115 LEU B O 1
ATOM 1565 N N . GLN B 1 78 ? -27.309 -12.110 -23.299 1.00 23.55 116 GLN B N 1
ATOM 1566 C CA A GLN B 1 78 ? -27.708 -12.936 -22.167 0.52 25.21 116 GLN B CA 1
ATOM 1567 C CA B GLN B 1 78 ? -27.675 -12.982 -22.181 0.48 26.03 116 GLN B CA 1
ATOM 1568 C C . GLN B 1 78 ? -26.896 -12.605 -20.919 1.00 26.36 116 GLN B C 1
ATOM 1569 O O . GLN B 1 78 ? -27.453 -12.528 -19.819 1.00 27.54 116 GLN B O 1
ATOM 1580 N N . LEU B 1 79 ? -25.591 -12.392 -21.077 1.00 21.11 117 LEU B N 1
ATOM 1581 C CA . LEU B 1 79 ? -24.754 -12.039 -19.931 1.00 21.24 117 LEU B CA 1
ATOM 1582 C C . LEU B 1 79 ? -25.275 -10.762 -19.290 1.00 26.58 117 LEU B C 1
ATOM 1583 O O . LEU B 1 79 ? -25.378 -10.662 -18.072 1.00 27.51 117 LEU B O 1
ATOM 1588 N N . GLN B 1 80 ? -25.618 -9.792 -20.127 1.00 22.98 118 GLN B N 1
ATOM 1589 C CA . GLN B 1 80 ? -26.195 -8.535 -19.652 1.00 28.20 118 GLN B CA 1
ATOM 1590 C C . GLN B 1 80 ? -27.521 -8.738 -18.924 1.00 28.96 118 GLN B C 1
ATOM 1591 O O . GLN B 1 80 ? -27.763 -8.131 -17.876 1.00 36.61 118 GLN B O 1
ATOM 1597 N N . ALA B 1 81 ? -28.377 -9.586 -19.482 1.00 29.11 119 ALA B N 1
ATOM 1598 C CA . ALA B 1 81 ? -29.677 -9.879 -18.882 1.00 27.34 119 ALA B CA 1
ATOM 1599 C C . ALA B 1 81 ? -29.506 -10.378 -17.447 1.00 33.69 119 ALA B C 1
ATOM 1600 O O . ALA B 1 81 ? -30.359 -10.160 -16.599 1.00 35.71 119 ALA B O 1
ATOM 1602 N N . HIS B 1 82 ? -28.385 -11.040 -17.182 1.00 31.53 120 HIS B N 1
ATOM 1603 C CA . HIS B 1 82 ? -28.166 -11.660 -15.882 1.00 30.41 120 HIS B CA 1
ATOM 1604 C C . HIS B 1 82 ? -27.153 -10.881 -15.048 1.00 32.44 120 HIS B C 1
ATOM 1605 O O . HIS B 1 82 ? -26.701 -11.371 -14.015 1.00 43.74 120 HIS B O 1
ATOM 1612 N N . THR B 1 83 ? -26.787 -9.687 -15.502 1.00 36.07 121 THR B N 1
ATOM 1613 C CA . THR B 1 83 ? -25.732 -8.916 -14.837 1.00 39.15 121 THR B CA 1
ATOM 1614 C C . THR B 1 83 ? -26.247 -8.185 -13.600 1.00 57.70 121 THR B C 1
ATOM 1615 O O . THR B 1 83 ? -27.080 -7.284 -13.705 1.00 63.93 121 THR B O 1
ATOM 1619 N N . PRO B 1 84 ? -25.760 -8.594 -12.417 1.00 69.17 122 PRO B N 1
ATOM 1620 C CA . PRO B 1 84 ? -26.105 -8.004 -11.125 1.00 72.30 122 PRO B CA 1
ATOM 1621 C C . PRO B 1 84 ? -24.993 -7.091 -10.616 1.00 71.87 122 PRO B C 1
ATOM 1622 O O . PRO B 1 84 ? -24.166 -6.649 -11.414 1.00 67.24 122 PRO B O 1
ATOM 1626 N N . ALA B 1 92 ? -19.441 -13.049 -2.052 1.00 50.94 130 ALA B N 1
ATOM 1627 C CA . ALA B 1 92 ? -19.637 -13.064 -3.495 1.00 52.41 130 ALA B CA 1
ATOM 1628 C C . ALA B 1 92 ? -18.474 -12.379 -4.210 1.00 50.84 130 ALA B C 1
ATOM 1629 O O . ALA B 1 92 ? -18.163 -12.696 -5.360 1.00 51.15 130 ALA B O 1
ATOM 1631 N N . ASP B 1 93 ? -17.834 -11.443 -3.517 1.00 50.10 131 ASP B N 1
ATOM 1632 C CA . ASP B 1 93 ? -16.727 -10.680 -4.084 1.00 49.49 131 ASP B CA 1
ATOM 1633 C C . ASP B 1 93 ? -15.593 -10.473 -3.077 1.00 43.42 131 ASP B C 1
ATOM 1634 O O . ASP B 1 93 ? -15.756 -10.719 -1.882 1.00 40.63 131 ASP B O 1
ATOM 1639 N N . ASN B 1 94 ? -14.442 -10.028 -3.577 1.00 40.11 132 ASN B N 1
ATOM 1640 C CA . ASN B 1 94 ? -13.246 -9.847 -2.761 1.00 36.78 132 ASN B CA 1
ATOM 1641 C C . ASN B 1 94 ? -12.168 -9.114 -3.557 1.00 31.14 132 ASN B C 1
ATOM 1642 O O . ASN B 1 94 ? -11.793 -9.542 -4.654 1.00 23.03 132 ASN B O 1
ATOM 1647 N N . ASP B 1 95 ? -11.680 -8.004 -3.013 1.00 30.19 133 ASP B N 1
ATOM 1648 C CA . ASP B 1 95 ? -10.726 -7.159 -3.725 1.00 28.83 133 ASP B CA 1
ATOM 1649 C C . ASP B 1 95 ? -9.394 -7.857 -3.986 1.00 29.21 133 ASP B C 1
ATOM 1650 O O . ASP B 1 95 ? -8.800 -7.684 -5.059 1.00 27.22 133 ASP B O 1
ATOM 1655 N N . GLY B 1 96 ? -8.931 -8.645 -3.013 1.00 28.15 134 GLY B N 1
ATOM 1656 C CA . GLY B 1 96 ? -7.679 -9.373 -3.171 1.00 28.39 134 GLY B CA 1
ATOM 1657 C C . GLY B 1 96 ? -7.748 -10.409 -4.285 1.00 20.17 134 GLY B C 1
ATOM 1658 O O . GLY B 1 96 ? -6.809 -10.560 -5.078 1.00 22.18 134 GLY B O 1
ATOM 1659 N N . PHE B 1 97 ? -8.850 -11.135 -4.332 1.00 22.56 135 PHE B N 1
ATOM 1660 C CA . PHE B 1 97 ? -9.055 -12.117 -5.395 1.00 20.03 135 PHE B CA 1
ATOM 1661 C C . PHE B 1 97 ? -9.128 -11.409 -6.741 1.00 20.76 135 PHE B C 1
ATOM 1662 O O . PHE B 1 97 ? -8.510 -11.845 -7.706 1.00 20.63 135 PHE B O 1
ATOM 1670 N N . SER B 1 98 ? -9.908 -10.334 -6.804 1.00 20.22 136 SER B N 1
ATOM 1671 C CA . SER B 1 98 ? -10.077 -9.600 -8.058 1.00 21.18 136 SER B CA 1
ATOM 1672 C C . SER B 1 98 ? -8.717 -9.176 -8.619 1.00 20.11 136 SER B C 1
ATOM 1673 O O . SER B 1 98 ? -8.436 -9.353 -9.806 1.00 19.97 136 SER B O 1
ATOM 1676 N N . GLU B 1 99 ? -7.857 -8.641 -7.760 1.00 22.83 137 GLU B N 1
ATOM 1677 C CA . GLU B 1 99 ? -6.521 -8.225 -8.173 1.00 20.22 137 GLU B CA 1
ATOM 1678 C C . GLU B 1 99 ? -5.635 -9.406 -8.632 1.00 19.14 137 GLU B C 1
ATOM 1679 O O . GLU B 1 99 ? -4.941 -9.316 -9.654 1.00 17.28 137 GLU B O 1
ATOM 1685 N N . ALA B 1 100 ? -5.666 -10.500 -7.873 1.00 17.57 138 ALA B N 1
ATOM 1686 C CA . ALA B 1 100 ? -4.871 -11.680 -8.220 1.00 18.27 138 ALA B CA 1
ATOM 1687 C C . ALA B 1 100 ? -5.355 -12.281 -9.548 1.00 17.53 138 ALA B C 1
ATOM 1688 O O . ALA B 1 100 ? -4.551 -12.671 -10.392 1.00 17.24 138 ALA B O 1
ATOM 1690 N N . PHE B 1 101 ? -6.671 -12.370 -9.714 1.00 19.23 139 PHE B N 1
ATOM 1691 C CA . PHE B 1 101 ? -7.256 -12.825 -10.980 1.00 15.38 139 PHE B CA 1
ATOM 1692 C C . PHE B 1 101 ? -6.840 -11.930 -12.133 1.00 18.98 139 PHE B C 1
ATOM 1693 O O . PHE B 1 101 ? -6.469 -12.396 -13.209 1.00 16.85 139 PHE B O 1
ATOM 1701 N N . ASN B 1 102 ? -6.908 -10.628 -11.915 1.00 16.35 140 ASN B N 1
ATOM 1702 C CA . ASN B 1 102 ? -6.517 -9.697 -12.965 1.00 18.16 140 ASN B CA 1
ATOM 1703 C C . ASN B 1 102 ? -5.079 -9.924 -13.408 1.00 18.39 140 ASN B C 1
ATOM 1704 O O . ASN B 1 102 ? -4.788 -9.996 -14.605 1.00 18.60 140 ASN B O 1
ATOM 1709 N N . GLY B 1 103 ? -4.174 -10.064 -12.440 1.00 19.76 141 GLY B N 1
ATOM 1710 C CA . GLY B 1 103 ? -2.773 -10.278 -12.751 1.00 19.55 141 GLY B CA 1
ATOM 1711 C C . GLY B 1 103 ? -2.563 -11.546 -13.548 1.00 16.96 141 GLY B C 1
ATOM 1712 O O . GLY B 1 103 ? -1.818 -11.578 -14.532 1.00 15.99 141 GLY B O 1
ATOM 1713 N N . LEU B 1 104 ? -3.217 -12.610 -13.112 1.00 15.52 142 LEU B N 1
ATOM 1714 C CA . LEU B 1 104 ? -3.035 -13.896 -13.766 1.00 13.17 142 LEU B CA 1
ATOM 1715 C C . LEU B 1 104 ? -3.579 -13.834 -15.192 1.00 14.28 142 LEU B C 1
ATOM 1716 O O . LEU B 1 104 ? -2.930 -14.286 -16.141 1.00 14.41 142 LEU B O 1
ATOM 1721 N N . ARG B 1 105 ? -4.775 -13.270 -15.363 1.00 15.65 143 ARG B N 1
ATOM 1722 C CA . ARG B 1 105 ? -5.386 -13.320 -16.700 1.00 17.47 143 ARG B CA 1
ATOM 1723 C C . ARG B 1 105 ? -4.601 -12.430 -17.661 1.00 14.83 143 ARG B C 1
ATOM 1724 O O . ARG B 1 105 ? -4.451 -12.754 -18.834 1.00 16.96 143 ARG B O 1
ATOM 1732 N N . LEU B 1 106 ? -4.043 -11.327 -17.164 1.00 15.82 144 LEU B N 1
ATOM 1733 C CA . LEU B 1 106 ? -3.200 -10.502 -18.024 1.00 15.64 144 LEU B CA 1
ATOM 1734 C C . LEU B 1 106 ? -1.948 -11.226 -18.472 1.00 16.37 144 LEU B C 1
ATOM 1735 O O . LEU B 1 106 ? -1.548 -11.137 -19.622 1.00 18.95 144 LEU B O 1
ATOM 1740 N N . ARG B 1 107 ? -1.308 -11.933 -17.545 1.00 15.19 145 ARG B N 1
ATOM 1741 C CA . ARG B 1 107 ? -0.115 -12.696 -17.888 1.00 15.06 145 ARG B CA 1
ATOM 1742 C C . ARG B 1 107 ? -0.383 -13.797 -18.925 1.00 15.39 145 ARG B C 1
ATOM 1743 O O . ARG B 1 107 ? 0.427 -14.026 -19.832 1.00 17.00 145 ARG B O 1
ATOM 1751 N N . LEU B 1 108 ? -1.503 -14.485 -18.765 1.00 15.41 146 LEU B N 1
ATOM 1752 C CA . LEU B 1 108 ? -1.884 -15.508 -19.735 1.00 12.86 146 LEU B CA 1
ATOM 1753 C C . LEU B 1 108 ? -2.163 -14.892 -21.094 1.00 15.58 146 LEU B C 1
ATOM 1754 O O . LEU B 1 108 ? -1.699 -15.402 -22.101 1.00 18.49 146 LEU B O 1
ATOM 1759 N N . GLN B 1 109 ? -2.916 -13.793 -21.111 1.00 17.11 147 GLN B N 1
ATOM 1760 C CA . GLN B 1 109 ? -3.248 -13.108 -22.369 1.00 18.12 147 GLN B CA 1
ATOM 1761 C C . GLN B 1 109 ? -1.969 -12.640 -23.021 1.00 20.88 147 GLN B C 1
ATOM 1762 O O . GLN B 1 109 ? -1.765 -12.783 -24.227 1.00 20.20 147 GLN B O 1
ATOM 1768 N N . ASP B 1 110 ? -1.080 -12.083 -22.214 1.00 18.24 148 ASP B N 1
ATOM 1769 C CA . ASP B 1 110 ? 0.140 -11.533 -22.778 1.00 20.30 148 ASP B CA 1
ATOM 1770 C C . ASP B 1 110 ? 1.057 -12.623 -23.323 1.00 22.58 148 ASP B C 1
ATOM 1771 O O . ASP B 1 110 ? 1.709 -12.424 -24.343 1.00 26.63 148 ASP B O 1
ATOM 1776 N N . LEU B 1 111 ? 1.082 -13.777 -22.650 1.00 21.32 149 LEU B N 1
ATOM 1777 C CA . LEU B 1 111 ? 1.897 -14.906 -23.082 1.00 19.25 149 LEU B CA 1
ATOM 1778 C C . LEU B 1 111 ? 1.397 -15.400 -24.432 1.00 20.39 149 LEU B C 1
ATOM 1779 O O . LEU B 1 111 ? 2.180 -15.709 -25.336 1.00 22.94 149 LEU B O 1
ATOM 1784 N N . GLN B 1 112 ? 0.081 -15.472 -24.572 1.00 21.47 150 GLN B N 1
ATOM 1785 C CA . GLN B 1 112 ? -0.491 -15.932 -25.829 1.00 21.21 150 GLN B CA 1
ATOM 1786 C C . GLN B 1 112 ? -0.073 -14.990 -26.956 1.00 21.65 150 GLN B C 1
ATOM 1787 O O . GLN B 1 112 ? 0.285 -15.421 -28.050 1.00 25.61 150 GLN B O 1
ATOM 1793 N N . GLN B 1 113 ? -0.114 -13.693 -26.676 1.00 22.43 151 GLN B N 1
ATOM 1794 C CA . GLN B 1 113 ? 0.181 -12.703 -27.701 1.00 24.65 151 GLN B CA 1
ATOM 1795 C C . GLN B 1 113 ? 1.671 -12.653 -28.025 1.00 27.82 151 GLN B C 1
ATOM 1796 O O . GLN B 1 113 ? 2.054 -12.358 -29.159 1.00 31.06 151 GLN B O 1
ATOM 1802 N N . LEU B 1 114 ? 2.506 -12.987 -27.044 1.00 24.98 152 LEU B N 1
ATOM 1803 C CA . LEU B 1 114 ? 3.947 -13.076 -27.257 1.00 31.55 152 LEU B CA 1
ATOM 1804 C C . LEU B 1 114 ? 4.294 -14.222 -28.203 1.00 31.77 152 LEU B C 1
ATOM 1805 O O . LEU B 1 114 ? 5.109 -14.060 -29.111 1.00 31.91 152 LEU B O 1
ATOM 1810 N N . ALA B 1 115 ? 3.670 -15.376 -27.980 1.00 25.72 153 ALA B N 1
ATOM 1811 C CA . ALA B 1 115 ? 3.888 -16.551 -28.817 1.00 23.98 153 ALA B CA 1
ATOM 1812 C C . ALA B 1 115 ? 3.364 -16.309 -30.230 1.00 31.27 153 ALA B C 1
ATOM 1813 O O . ALA B 1 115 ? 3.977 -16.730 -31.203 1.00 35.49 153 ALA B O 1
ATOM 1815 N N . LEU B 1 116 ? 2.230 -15.624 -30.336 1.00 27.23 154 LEU B N 1
ATOM 1816 C CA . LEU B 1 116 ? 1.643 -15.324 -31.639 1.00 30.10 154 LEU B CA 1
ATOM 1817 C C . LEU B 1 116 ? 2.549 -14.392 -32.430 1.00 32.99 154 LEU B C 1
ATOM 1818 O O . LEU B 1 116 ? 2.766 -14.579 -33.626 1.00 35.56 154 LEU B O 1
ATOM 1823 N N . ALA B 1 117 ? 3.059 -13.365 -31.759 1.00 30.54 155 ALA B N 1
ATOM 1824 C CA . ALA B 1 117 ? 4.007 -12.462 -32.391 1.00 29.69 155 ALA B CA 1
ATOM 1825 C C . ALA B 1 117 ? 5.208 -13.279 -32.824 1.00 37.41 155 ALA B C 1
ATOM 1826 O O . ALA B 1 117 ? 5.786 -13.050 -33.891 1.00 40.14 155 ALA B O 1
ATOM 1828 N N . GLY B 1 118 ? 5.577 -14.246 -31.991 1.00 38.04 156 GLY B N 1
ATOM 1829 C CA . GLY B 1 118 ? 6.683 -15.134 -32.297 1.00 39.13 156 GLY B CA 1
ATOM 1830 C C . GLY B 1 118 ? 6.493 -15.836 -33.627 1.00 45.95 156 GLY B C 1
ATOM 1831 O O . GLY B 1 118 ? 7.444 -16.001 -34.395 1.00 46.67 156 GLY B O 1
ATOM 1832 N N . ILE B 1 119 ? 5.258 -16.243 -33.907 1.00 39.12 157 ILE B N 1
ATOM 1833 C CA . ILE B 1 119 ? 4.948 -16.928 -35.157 1.00 36.40 157 ILE B CA 1
ATOM 1834 C C . ILE B 1 119 ? 4.984 -15.980 -36.353 1.00 42.73 157 ILE B C 1
ATOM 1835 O O . ILE B 1 119 ? 5.438 -16.356 -37.431 1.00 45.46 157 ILE B O 1
ATOM 1840 N N . SER B 1 120 ? 4.500 -14.756 -36.167 1.00 48.89 158 SER B N 1
ATOM 1841 C CA . SER B 1 120 ? 4.512 -13.782 -37.253 1.00 56.35 158 SER B CA 1
ATOM 1842 C C . SER B 1 120 ? 5.923 -13.578 -37.782 1.00 62.87 158 SER B C 1
ATOM 1843 O O . SER B 1 120 ? 6.151 -13.617 -38.989 1.00 63.41 158 SER B O 1
ATOM 1846 N N . GLU B 1 121 ? 6.870 -13.367 -36.874 1.00 70.33 159 GLU B N 1
ATOM 1847 C CA . GLU B 1 121 ? 8.266 -13.192 -37.256 1.00 78.71 159 GLU B CA 1
ATOM 1848 C C . GLU B 1 121 ? 8.845 -14.452 -37.898 1.00 86.32 159 GLU B C 1
ATOM 1849 O O . GLU B 1 121 ? 9.865 -14.394 -38.584 1.00 87.95 159 GLU B O 1
ATOM 1855 N N . ALA B 1 122 ? 8.188 -15.587 -37.677 1.00 92.56 160 ALA B N 1
ATOM 1856 C CA . ALA B 1 122 ? 8.602 -16.843 -38.294 1.00 100.85 160 ALA B CA 1
ATOM 1857 C C . ALA B 1 122 ? 7.773 -17.131 -39.545 1.00 107.30 160 ALA B C 1
ATOM 1858 O O . ALA B 1 122 ? 7.900 -18.187 -40.164 1.00 109.07 160 ALA B O 1
ATOM 1860 N N . GLU B 1 123 ? 6.912 -16.182 -39.895 1.00 111.16 161 GLU B N 1
ATOM 1861 C CA . GLU B 1 123 ? 6.208 -16.200 -41.169 1.00 116.33 161 GLU B CA 1
ATOM 1862 C C . GLU B 1 123 ? 6.741 -15.042 -41.996 1.00 122.96 161 GLU B C 1
ATOM 1863 O O . GLU B 1 123 ? 6.345 -14.838 -43.144 1.00 124.58 161 GLU B O 1
ATOM 1869 N N . THR B 1 124 ? 7.643 -14.282 -41.382 1.00 127.49 162 THR B N 1
ATOM 1870 C CA . THR B 1 124 ? 8.425 -13.272 -42.079 1.00 132.60 162 THR B CA 1
ATOM 1871 C C . THR B 1 124 ? 9.592 -13.962 -42.767 1.00 137.55 162 THR B C 1
ATOM 1872 O O . THR B 1 124 ? 9.918 -13.669 -43.917 1.00 138.71 162 THR B O 1
ATOM 1876 N N . SER B 1 125 ? 10.216 -14.889 -42.049 1.00 140.56 163 SER B N 1
ATOM 1877 C CA . SER B 1 125 ? 11.321 -15.669 -42.588 1.00 144.15 163 SER B CA 1
ATOM 1878 C C . SER B 1 125 ? 10.792 -16.890 -43.332 1.00 145.26 163 SER B C 1
ATOM 1879 O O . SER B 1 125 ? 11.238 -18.012 -43.098 1.00 145.99 163 SER B O 1
ATOM 1882 N N . ALA B 1 126 ? 9.839 -16.661 -44.229 1.00 145.48 164 ALA B N 1
ATOM 1883 C CA . ALA B 1 126 ? 9.241 -17.739 -45.007 1.00 146.02 164 ALA B CA 1
ATOM 1884 C C . ALA B 1 126 ? 9.902 -17.870 -46.375 1.00 147.73 164 ALA B C 1
ATOM 1885 O O . ALA B 1 126 ? 9.997 -16.898 -47.123 1.00 147.95 164 ALA B O 1
ATOM 1887 N N . SER C 1 1 ? -10.508 8.571 5.012 1.00 73.74 39 SER C N 1
ATOM 1888 C CA . SER C 1 1 ? -10.129 8.996 3.670 1.00 69.67 39 SER C CA 1
ATOM 1889 C C . SER C 1 1 ? -8.699 8.571 3.334 1.00 65.11 39 SER C C 1
ATOM 1890 O O . SER C 1 1 ? -8.365 8.361 2.169 1.00 62.27 39 SER C O 1
ATOM 1893 N N . ASN C 1 2 ? -7.865 8.423 4.359 1.00 63.68 40 ASN C N 1
ATOM 1894 C CA . ASN C 1 2 ? -6.435 8.193 4.155 1.00 59.32 40 ASN C CA 1
ATOM 1895 C C . ASN C 1 2 ? -6.063 6.976 3.296 1.00 45.20 40 ASN C C 1
ATOM 1896 O O . ASN C 1 2 ? -5.192 7.081 2.436 1.00 41.62 40 ASN C O 1
ATOM 1901 N N . ALA C 1 3 ? -6.702 5.829 3.522 1.00 41.30 41 ALA C N 1
ATOM 1902 C CA . ALA C 1 3 ? -6.459 4.665 2.668 1.00 44.23 41 ALA C CA 1
ATOM 1903 C C . ALA C 1 3 ? -6.908 4.948 1.238 1.00 37.23 41 ALA C C 1
ATOM 1904 O O . ALA C 1 3 ? -6.273 4.513 0.271 1.00 30.74 41 ALA C O 1
ATOM 1906 N N . GLN C 1 4 ? -8.010 5.681 1.107 1.00 41.42 42 GLN C N 1
ATOM 1907 C CA . GLN C 1 4 ? -8.521 6.070 -0.204 1.00 44.16 42 GLN C CA 1
ATOM 1908 C C . GLN C 1 4 ? -7.492 6.940 -0.919 1.00 36.40 42 GLN C C 1
ATOM 1909 O O . GLN C 1 4 ? -7.155 6.702 -2.086 1.00 32.40 42 GLN C O 1
ATOM 1915 N N . GLU C 1 5 ? -6.992 7.942 -0.203 1.00 37.45 43 GLU C N 1
ATOM 1916 C CA A GLU C 1 5 ? -5.999 8.867 -0.746 0.56 39.55 43 GLU C CA 1
ATOM 1917 C CA B GLU C 1 5 ? -5.999 8.867 -0.745 0.44 39.68 43 GLU C CA 1
ATOM 1918 C C . GLU C 1 5 ? -4.738 8.146 -1.199 1.00 34.50 43 GLU C C 1
ATOM 1919 O O . GLU C 1 5 ? -4.200 8.434 -2.272 1.00 29.28 43 GLU C O 1
ATOM 1930 N N . GLN C 1 6 ? -4.256 7.226 -0.367 1.00 33.13 44 GLN C N 1
ATOM 1931 C CA . GLN C 1 6 ? -3.047 6.489 -0.688 1.00 35.93 44 GLN C CA 1
ATOM 1932 C C . GLN C 1 6 ? -3.274 5.660 -1.943 1.00 33.36 44 GLN C C 1
ATOM 1933 O O . GLN C 1 6 ? -2.443 5.641 -2.841 1.00 29.26 44 GLN C O 1
ATOM 1939 N N . ARG C 1 7 ? -4.410 4.974 -2.003 1.00 29.79 45 ARG C N 1
ATOM 1940 C CA . ARG C 1 7 ? -4.712 4.110 -3.130 1.00 25.62 45 ARG C CA 1
ATOM 1941 C C . ARG C 1 7 ? -4.799 4.905 -4.438 1.00 24.04 45 ARG C C 1
ATOM 1942 O O . ARG C 1 7 ? -4.224 4.515 -5.459 1.00 26.20 45 ARG C O 1
ATOM 1958 N N . SER C 1 9 ? -3.490 7.793 -5.017 1.00 25.50 47 SER C N 1
ATOM 1959 C CA A SER C 1 9 ? -2.160 8.308 -5.318 0.14 26.93 47 SER C CA 1
ATOM 1960 C CA B SER C 1 9 ? -2.155 8.312 -5.309 0.86 26.98 47 SER C CA 1
ATOM 1961 C C . SER C 1 9 ? -1.312 7.258 -6.018 1.00 26.97 47 SER C C 1
ATOM 1962 O O . SER C 1 9 ? -0.604 7.563 -6.979 1.00 26.75 47 SER C O 1
ATOM 1967 N N . HIS C 1 10 ? -1.389 6.016 -5.537 1.00 23.21 48 HIS C N 1
ATOM 1968 C CA . HIS C 1 10 ? -0.638 4.921 -6.149 1.00 21.54 48 HIS C CA 1
ATOM 1969 C C . HIS C 1 10 ? -1.079 4.661 -7.586 1.00 22.88 48 HIS C C 1
ATOM 1970 O O . HIS C 1 10 ? -0.240 4.446 -8.454 1.00 26.33 48 HIS C O 1
ATOM 1977 N N . HIS C 1 11 ? -2.386 4.690 -7.850 1.00 19.96 49 HIS C N 1
ATOM 1978 C CA . HIS C 1 11 ? -2.854 4.468 -9.225 1.00 18.44 49 HIS C CA 1
ATOM 1979 C C . HIS C 1 11 ? -2.445 5.626 -10.132 1.00 20.07 49 HIS C C 1
ATOM 1980 O O . HIS C 1 11 ? -2.133 5.424 -11.304 1.00 19.77 49 HIS C O 1
ATOM 1987 N N . TYR C 1 12 ? -2.439 6.838 -9.599 1.00 19.65 50 TYR C N 1
ATOM 1988 C CA . TYR C 1 12 ? -1.937 7.946 -10.399 1.00 21.48 50 TYR C CA 1
ATOM 1989 C C . TYR C 1 12 ? -0.434 7.803 -10.637 1.00 21.27 50 TYR C C 1
ATOM 1990 O O . TYR C 1 12 ? 0.068 8.220 -11.680 1.00 22.99 50 TYR C O 1
ATOM 1999 N N . ALA C 1 13 ? 0.276 7.200 -9.690 1.00 17.72 51 ALA C N 1
ATOM 2000 C CA . ALA C 1 13 ? 1.708 6.932 -9.905 1.00 21.74 51 ALA C CA 1
ATOM 2001 C C . ALA C 1 13 ? 1.898 5.981 -11.092 1.00 21.23 51 ALA C C 1
ATOM 2002 O O . ALA C 1 13 ? 2.821 6.139 -11.893 1.00 20.95 51 ALA C O 1
ATOM 2004 N N . THR C 1 14 ? 1.019 4.988 -11.202 1.00 17.88 52 THR C N 1
ATOM 2005 C CA . THR C 1 14 ? 1.063 4.080 -12.339 1.00 16.77 52 THR C CA 1
ATOM 2006 C C . THR C 1 14 ? 0.714 4.796 -13.639 1.00 15.21 52 THR C C 1
ATOM 2007 O O . THR C 1 14 ? 1.299 4.514 -14.682 1.00 20.17 52 THR C O 1
ATOM 2011 N N . ILE C 1 15 ? -0.246 5.723 -13.571 1.00 16.64 53 ILE C N 1
ATOM 2012 C CA . ILE C 1 15 ? -0.609 6.522 -14.739 1.00 18.40 53 ILE C CA 1
ATOM 2013 C C . ILE C 1 15 ? 0.614 7.317 -15.166 1.00 18.28 53 ILE C C 1
ATOM 2014 O O . ILE C 1 15 ? 0.908 7.415 -16.360 1.00 19.94 53 ILE C O 1
ATOM 2019 N N . GLU C 1 16 ? 1.312 7.894 -14.193 1.00 19.08 54 GLU C N 1
ATOM 2020 C CA . GLU C 1 16 ? 2.534 8.669 -14.496 1.00 23.53 54 GLU C CA 1
ATOM 2021 C C . GLU C 1 16 ? 3.555 7.804 -15.235 1.00 21.37 54 GLU C C 1
ATOM 2022 O O . GLU C 1 16 ? 4.147 8.233 -16.228 1.00 21.67 54 GLU C O 1
ATOM 2028 N N . VAL C 1 17 ? 3.733 6.569 -14.781 1.00 18.30 55 VAL C N 1
ATOM 2029 C CA . VAL C 1 17 ? 4.637 5.655 -15.477 1.00 17.46 55 VAL C CA 1
ATOM 2030 C C . VAL C 1 17 ? 4.180 5.405 -16.907 1.00 18.13 55 VAL C C 1
ATOM 2031 O O . VAL C 1 17 ? 4.971 5.508 -17.852 1.00 18.76 55 VAL C O 1
ATOM 2035 N N . SER C 1 18 ? 2.901 5.098 -17.097 1.00 17.58 56 SER C N 1
ATOM 2036 C CA . SER C 1 18 ? 2.455 4.827 -18.458 1.00 16.09 56 SER C CA 1
ATOM 2037 C C . SER C 1 18 ? 2.622 6.065 -19.346 1.00 19.03 56 SER C C 1
ATOM 2038 O O . SER C 1 18 ? 2.973 5.947 -20.523 1.00 18.95 56 SER C O 1
ATOM 2041 N N . GLN C 1 19 ? 2.343 7.247 -18.810 1.00 17.51 57 GLN C N 1
ATOM 2042 C CA A GLN C 1 19 ? 2.457 8.475 -19.599 0.34 18.10 57 GLN C CA 1
ATOM 2043 C CA B GLN C 1 19 ? 2.446 8.455 -19.635 0.66 16.49 57 GLN C CA 1
ATOM 2044 C C . GLN C 1 19 ? 3.904 8.786 -19.971 1.00 16.33 57 GLN C C 1
ATOM 2045 O O . GLN C 1 19 ? 4.198 9.213 -21.103 1.00 17.92 57 GLN C O 1
ATOM 2056 N N . GLN C 1 20 ? 4.810 8.582 -19.018 1.00 17.56 58 GLN C N 1
ATOM 2057 C CA . GLN C 1 20 ? 6.226 8.835 -19.296 1.00 20.62 58 GLN C CA 1
ATOM 2058 C C . GLN C 1 20 ? 6.769 7.816 -20.299 1.00 21.87 58 GLN C C 1
ATOM 2059 O O . GLN C 1 20 ? 7.574 8.165 -21.161 1.00 19.13 58 GLN C O 1
ATOM 2065 N N . LEU C 1 21 ? 6.327 6.561 -20.204 1.00 20.72 59 LEU C N 1
ATOM 2066 C CA . LEU C 1 21 ? 6.763 5.547 -21.165 1.00 15.51 59 LEU C CA 1
ATOM 2067 C C . LEU C 1 21 ? 6.217 5.845 -22.559 1.00 19.79 59 LEU C C 1
ATOM 2068 O O . LEU C 1 21 ? 6.922 5.682 -23.553 1.00 18.45 59 LEU C O 1
ATOM 2073 N N . LEU C 1 22 ? 4.959 6.280 -22.632 1.00 17.89 60 LEU C N 1
ATOM 2074 C CA A LEU C 1 22 ? 4.385 6.637 -23.920 0.46 21.17 60 LEU C CA 1
ATOM 2075 C CA B LEU C 1 22 ? 4.362 6.664 -23.902 0.54 20.94 60 LEU C CA 1
ATOM 2076 C C . LEU C 1 22 ? 5.175 7.791 -24.541 1.00 19.15 60 LEU C C 1
ATOM 2077 O O . LEU C 1 22 ? 5.405 7.812 -25.759 1.00 19.88 60 LEU C O 1
ATOM 2086 N N . GLN C 1 23 ? 5.604 8.741 -23.714 1.00 17.55 61 GLN C N 1
ATOM 2087 C CA . GLN C 1 23 ? 6.357 9.892 -24.207 1.00 18.07 61 GLN C CA 1
ATOM 2088 C C . GLN C 1 23 ? 7.722 9.445 -24.723 1.00 19.91 61 GLN C C 1
ATOM 2089 O O . GLN C 1 23 ? 8.186 9.895 -25.778 1.00 19.85 61 GLN C O 1
ATOM 2095 N N . LEU C 1 24 ? 8.350 8.522 -24.009 1.00 22.44 62 LEU C N 1
ATOM 2096 C CA . LEU C 1 24 ? 9.666 8.059 -24.435 1.00 22.19 62 LEU C CA 1
ATOM 2097 C C . LEU C 1 24 ? 9.577 7.212 -25.704 1.00 21.88 62 LEU C C 1
ATOM 2098 O O . LEU C 1 24 ? 10.446 7.300 -26.570 1.00 24.76 62 LEU C O 1
ATOM 2103 N N . LEU C 1 25 ? 8.531 6.401 -25.826 1.00 22.88 63 LEU C N 1
ATOM 2104 C CA . LEU C 1 25 ? 8.348 5.622 -27.045 1.00 20.73 63 LEU C CA 1
ATOM 2105 C C . LEU C 1 25 ? 8.183 6.592 -28.212 1.00 19.84 63 LEU C C 1
ATOM 2106 O O . LEU C 1 25 ? 8.755 6.407 -29.272 1.00 21.42 63 LEU C O 1
ATOM 2111 N N . GLY C 1 26 ? 7.376 7.620 -28.006 1.00 19.90 64 GLY C N 1
ATOM 2112 C CA . GLY C 1 26 ? 7.212 8.638 -29.028 1.00 19.10 64 GLY C CA 1
ATOM 2113 C C . GLY C 1 26 ? 8.519 9.334 -29.382 1.00 21.25 64 GLY C C 1
ATOM 2114 O O . GLY C 1 26 ? 8.775 9.605 -30.565 1.00 23.34 64 GLY C O 1
ATOM 2115 N N . ASP C 1 27 ? 9.337 9.652 -28.376 1.00 23.98 65 ASP C N 1
ATOM 2116 C CA . ASP C 1 27 ? 10.643 10.271 -28.617 1.00 25.56 65 ASP C CA 1
ATOM 2117 C C . ASP C 1 27 ? 11.461 9.390 -29.557 1.00 26.49 65 ASP C C 1
ATOM 2118 O O . ASP C 1 27 ? 12.165 9.886 -30.444 1.00 26.66 65 ASP C O 1
ATOM 2123 N N . GLN C 1 28 ? 11.372 8.082 -29.334 1.00 27.23 66 GLN C N 1
ATOM 2124 C CA . GLN C 1 28 ? 12.166 7.096 -30.064 1.00 25.61 66 GLN C CA 1
ATOM 2125 C C . GLN C 1 28 ? 11.711 6.950 -31.513 1.00 29.45 66 GLN C C 1
ATOM 2126 O O . GLN C 1 28 ? 12.536 6.865 -32.425 1.00 30.58 66 GLN C O 1
ATOM 2132 N N . LEU C 1 29 ? 10.398 6.927 -31.722 1.00 26.78 67 LEU C N 1
ATOM 2133 C CA . LEU C 1 29 ? 9.866 6.885 -33.075 1.00 27.12 67 LEU C CA 1
ATOM 2134 C C . LEU C 1 29 ? 10.256 8.144 -33.841 1.00 26.19 67 LEU C C 1
ATOM 2135 O O . LEU C 1 29 ? 10.610 8.077 -35.019 1.00 25.41 67 LEU C O 1
ATOM 2140 N N . VAL C 1 30 ? 10.182 9.291 -33.173 1.00 24.78 68 VAL C N 1
ATOM 2141 C CA . VAL C 1 30 ? 10.555 10.560 -33.803 1.00 26.89 68 VAL C CA 1
ATOM 2142 C C . VAL C 1 30 ? 12.009 10.527 -34.262 1.00 29.68 68 VAL C C 1
ATOM 2143 O O . VAL C 1 30 ? 12.321 10.903 -35.400 1.00 28.35 68 VAL C O 1
ATOM 2147 N N . ILE C 1 31 ? 12.897 10.080 -33.379 1.00 27.74 69 ILE C N 1
ATOM 2148 C CA . ILE C 1 31 ? 14.309 9.913 -33.726 1.00 29.47 69 ILE C CA 1
ATOM 2149 C C . ILE C 1 31 ? 14.471 8.960 -34.910 1.00 31.31 69 ILE C C 1
ATOM 2150 O O . ILE C 1 31 ? 15.253 9.218 -35.829 1.00 33.94 69 ILE C O 1
ATOM 2155 N N . LEU C 1 32 ? 13.730 7.859 -34.888 1.00 29.26 70 LEU C N 1
ATOM 2156 C CA . LEU C 1 32 ? 13.872 6.825 -35.911 1.00 30.36 70 LEU C CA 1
ATOM 2157 C C . LEU C 1 32 ? 13.335 7.286 -37.262 1.00 39.19 70 LEU C C 1
ATOM 2158 O O . LEU C 1 32 ? 13.708 6.737 -38.296 1.00 40.11 70 LEU C O 1
ATOM 2163 N N . LEU C 1 33 ? 12.469 8.299 -37.250 1.00 31.27 71 LEU C N 1
ATOM 2164 C CA . LEU C 1 33 ? 11.878 8.809 -38.482 1.00 29.90 71 LEU C CA 1
ATOM 2165 C C . LEU C 1 33 ? 12.702 9.908 -39.133 1.00 32.72 71 LEU C C 1
ATOM 2166 O O . LEU C 1 33 ? 12.366 10.367 -40.223 1.00 37.11 71 LEU C O 1
ATOM 2171 N N . ARG C 1 34 ? 13.770 10.339 -38.471 1.00 31.28 72 ARG C N 1
ATOM 2172 C CA . ARG C 1 34 ? 14.609 11.410 -39.013 1.00 36.02 72 ARG C CA 1
ATOM 2173 C C . ARG C 1 34 ? 15.524 10.875 -40.111 1.00 39.62 72 ARG C C 1
ATOM 2174 O O . ARG C 1 34 ? 15.797 9.676 -40.176 1.00 42.92 72 ARG C O 1
ATOM 2182 N N . GLU C 1 35 ? 16.005 11.774 -40.965 1.00 49.06 73 GLU C N 1
ATOM 2183 C CA . GLU C 1 35 ? 16.925 11.395 -42.032 1.00 58.02 73 GLU C CA 1
ATOM 2184 C C . GLU C 1 35 ? 18.195 10.744 -41.492 1.00 55.51 73 GLU C C 1
ATOM 2185 O O . GLU C 1 35 ? 18.574 9.656 -41.925 1.00 58.17 73 GLU C O 1
ATOM 2191 N N . THR C 1 36 ? 18.849 11.410 -40.548 1.00 52.27 74 THR C N 1
ATOM 2192 C CA . THR C 1 36 ? 20.013 10.834 -39.889 1.00 56.21 74 THR C CA 1
ATOM 2193 C C . THR C 1 36 ? 19.744 10.705 -38.397 1.00 55.84 74 THR C C 1
ATOM 2194 O O . THR C 1 36 ? 19.924 11.663 -37.646 1.00 58.20 74 THR C O 1
ATOM 2198 N N . PRO C 1 37 ? 19.294 9.518 -37.964 1.00 57.29 75 PRO C N 1
ATOM 2199 C CA . PRO C 1 37 ? 18.945 9.267 -36.560 1.00 52.92 75 PRO C CA 1
ATOM 2200 C C . PRO C 1 37 ? 20.162 9.339 -35.644 1.00 53.65 75 PRO C C 1
ATOM 2201 O O . PRO C 1 37 ? 21.179 8.705 -35.928 1.00 56.61 75 PRO C O 1
ATOM 2205 N N . ASP C 1 38 ? 20.063 10.103 -34.561 1.00 49.70 76 ASP C N 1
ATOM 2206 C CA . ASP C 1 38 ? 21.161 10.175 -33.606 1.00 52.00 76 ASP C CA 1
ATOM 2207 C C . ASP C 1 38 ? 21.160 8.926 -32.736 1.00 48.01 76 ASP C C 1
ATOM 2208 O O . ASP C 1 38 ? 20.214 8.684 -31.975 1.00 42.55 76 ASP C O 1
ATOM 2213 N N . GLY C 1 39 ? 22.215 8.127 -32.870 1.00 41.70 77 GLY C N 1
ATOM 2214 C CA . GLY C 1 39 ? 22.333 6.880 -32.143 1.00 36.89 77 GLY C CA 1
ATOM 2215 C C . GLY C 1 39 ? 22.462 7.080 -30.649 1.00 40.26 77 GLY C C 1
ATOM 2216 O O . GLY C 1 39 ? 21.959 6.275 -29.868 1.00 43.78 77 GLY C O 1
ATOM 2217 N N . GLN C 1 40 ? 23.139 8.151 -30.246 1.00 43.16 78 GLN C N 1
ATOM 2218 C CA . GLN C 1 40 ? 23.351 8.417 -28.827 1.00 43.96 78 GLN C CA 1
ATOM 2219 C C . GLN C 1 40 ? 22.075 8.956 -28.183 1.00 45.40 78 GLN C C 1
ATOM 2220 O O . GLN C 1 40 ? 21.778 8.643 -27.030 1.00 42.77 78 GLN C O 1
ATOM 2226 N N . ALA C 1 41 ? 21.324 9.765 -28.928 1.00 42.53 79 ALA C N 1
ATOM 2227 C CA . ALA C 1 41 ? 20.021 10.230 -28.457 1.00 43.62 79 ALA C CA 1
ATOM 2228 C C . ALA C 1 41 ? 19.060 9.058 -28.298 1.00 42.10 79 ALA C C 1
ATOM 2229 O O . ALA C 1 41 ? 18.341 8.959 -27.302 1.00 38.82 79 ALA C O 1
ATOM 2231 N N . LEU C 1 42 ? 19.042 8.176 -29.291 1.00 35.39 80 LEU C N 1
ATOM 2232 C CA . LEU C 1 42 ? 18.179 7.003 -29.237 1.00 36.07 80 LEU C CA 1
ATOM 2233 C C . LEU C 1 42 ? 18.522 6.145 -28.030 1.00 33.21 80 LEU C C 1
ATOM 2234 O O . LEU C 1 42 ? 17.654 5.558 -27.389 1.00 33.87 80 LEU C O 1
ATOM 2239 N N . GLU C 1 43 ? 19.809 6.089 -27.721 1.00 34.68 81 GLU C N 1
ATOM 2240 C CA . GLU C 1 43 ? 20.318 5.268 -26.645 1.00 34.63 81 GLU C CA 1
ATOM 2241 C C . GLU C 1 43 ? 19.898 5.820 -25.287 1.00 32.70 81 GLU C C 1
ATOM 2242 O O . GLU C 1 43 ? 19.437 5.065 -24.420 1.00 34.19 81 GLU C O 1
ATOM 2248 N N . ARG C 1 44 ? 20.088 7.126 -25.106 1.00 33.76 82 ARG C N 1
ATOM 2249 C CA . ARG C 1 44 ? 19.654 7.816 -23.896 1.00 36.43 82 ARG C CA 1
ATOM 2250 C C . ARG C 1 44 ? 18.165 7.586 -23.655 1.00 33.02 82 ARG C C 1
ATOM 2251 O O . ARG C 1 44 ? 17.748 7.329 -22.528 1.00 35.44 82 ARG C O 1
ATOM 2259 N N . SER C 1 45 ? 17.371 7.690 -24.718 1.00 32.76 83 SER C N 1
ATOM 2260 C CA . SER C 1 45 ? 15.920 7.523 -24.607 1.00 31.65 83 SER C CA 1
ATOM 2261 C C . SER C 1 45 ? 15.558 6.108 -24.178 1.00 33.21 83 SER C C 1
ATOM 2262 O O . SER C 1 45 ? 14.694 5.899 -23.314 1.00 28.76 83 SER C O 1
ATOM 2265 N N . GLN C 1 46 ? 16.206 5.128 -24.799 1.00 27.95 84 GLN C N 1
ATOM 2266 C CA . GLN C 1 46 ? 15.933 3.734 -24.468 1.00 28.84 84 GLN C CA 1
ATOM 2267 C C . GLN C 1 46 ? 16.354 3.424 -23.038 1.00 29.34 84 GLN C C 1
ATOM 2268 O O . GLN C 1 46 ? 15.674 2.664 -22.342 1.00 32.17 84 GLN C O 1
ATOM 2274 N N . ASN C 1 47 ? 17.469 4.012 -22.605 1.00 30.59 85 ASN C N 1
ATOM 2275 C CA . ASN C 1 47 ? 17.921 3.901 -21.220 1.00 35.71 85 ASN C CA 1
ATOM 2276 C C . ASN C 1 47 ? 16.887 4.472 -20.260 1.00 33.96 85 ASN C C 1
ATOM 2277 O O . ASN C 1 47 ? 16.593 3.871 -19.219 1.00 31.59 85 ASN C O 1
ATOM 2282 N N . ASP C 1 48 ? 16.339 5.633 -20.629 1.00 31.99 86 ASP C N 1
ATOM 2283 C CA . ASP C 1 48 ? 15.280 6.278 -19.860 1.00 30.47 86 ASP C CA 1
ATOM 2284 C C . ASP C 1 48 ? 14.030 5.399 -19.794 1.00 25.13 86 ASP C C 1
ATOM 2285 O O . ASP C 1 48 ? 13.453 5.231 -18.727 1.00 31.93 86 ASP C O 1
ATOM 2290 N N . PHE C 1 49 ? 13.625 4.834 -20.928 1.00 24.99 87 PHE C N 1
ATOM 2291 C CA . PHE C 1 49 ? 12.451 3.964 -20.956 1.00 20.23 87 PHE C CA 1
ATOM 2292 C C . PHE C 1 49 ? 12.655 2.794 -20.002 1.00 26.99 87 PHE C C 1
ATOM 2293 O O . PHE C 1 49 ? 11.781 2.474 -19.192 1.00 26.43 87 PHE C O 1
ATOM 2301 N N . ARG C 1 50 ? 13.816 2.150 -20.098 1.00 27.72 88 ARG C N 1
ATOM 2302 C CA . ARG C 1 50 ? 14.096 1.012 -19.233 1.00 26.87 88 ARG C CA 1
ATOM 2303 C C . ARG C 1 50 ? 14.101 1.405 -17.766 1.00 29.42 88 ARG C C 1
ATOM 2304 O O . ARG C 1 50 ? 13.594 0.669 -16.920 1.00 31.89 88 ARG C O 1
ATOM 2312 N N . ARG C 1 51 ? 14.680 2.563 -17.475 1.00 33.44 89 ARG C N 1
ATOM 2313 C CA . ARG C 1 51 ? 14.812 3.051 -16.109 1.00 37.42 89 ARG C CA 1
ATOM 2314 C C . ARG C 1 51 ? 13.471 3.395 -15.486 1.00 34.84 89 ARG C C 1
ATOM 2315 O O . ARG C 1 51 ? 13.208 3.062 -14.332 1.00 31.98 89 ARG C O 1
ATOM 2323 N N . VAL C 1 52 ? 12.631 4.078 -16.252 1.00 27.14 90 VAL C N 1
ATOM 2324 C CA . VAL C 1 52 ? 11.303 4.443 -15.780 1.00 26.19 90 VAL C CA 1
ATOM 2325 C C . VAL C 1 52 ? 10.490 3.177 -15.520 1.00 24.89 90 VAL C C 1
ATOM 2326 O O . VAL C 1 52 ? 9.788 3.061 -14.512 1.00 27.18 90 VAL C O 1
ATOM 2330 N N . LEU C 1 53 ? 10.597 2.223 -16.434 1.00 26.36 91 LEU C N 1
ATOM 2331 C CA . LEU C 1 53 ? 9.850 0.976 -16.329 1.00 24.74 91 LEU C CA 1
ATOM 2332 C C . LEU C 1 53 ? 10.284 0.188 -15.101 1.00 27.34 91 LEU C C 1
ATOM 2333 O O . LEU C 1 53 ? 9.454 -0.279 -14.314 1.00 28.40 91 LEU C O 1
ATOM 2338 N N . GLU C 1 54 ? 11.598 0.055 -14.931 1.00 29.47 92 GLU C N 1
ATOM 2339 C CA . GLU C 1 54 ? 12.140 -0.744 -13.835 1.00 36.88 92 GLU C CA 1
ATOM 2340 C C . GLU C 1 54 ? 11.826 -0.101 -12.491 1.00 33.25 92 GLU C C 1
ATOM 2341 O O . GLU C 1 54 ? 11.563 -0.799 -11.513 1.00 31.27 92 GLU C O 1
ATOM 2347 N N . GLN C 1 55 ? 11.848 1.228 -12.439 1.00 29.94 93 GLN C N 1
ATOM 2348 C CA . GLN C 1 55 ? 11.459 1.911 -11.215 1.00 33.82 93 GLN C CA 1
ATOM 2349 C C . GLN C 1 55 ? 9.979 1.653 -10.941 1.00 35.17 93 GLN C C 1
ATOM 2350 O O . GLN C 1 55 ? 9.596 1.345 -9.810 1.00 33.51 93 GLN C O 1
ATOM 2356 N N . GLY C 1 56 ? 9.158 1.739 -11.985 1.00 28.23 94 GLY C N 1
ATOM 2357 C CA . GLY C 1 56 ? 7.749 1.411 -11.856 1.00 25.50 94 GLY C CA 1
ATOM 2358 C C . GLY C 1 56 ? 7.562 0.027 -11.246 1.00 27.45 94 GLY C C 1
ATOM 2359 O O . GLY C 1 56 ? 6.758 -0.162 -10.332 1.00 28.23 94 GLY C O 1
ATOM 2360 N N . ARG C 1 57 ? 8.305 -0.945 -11.763 1.00 24.55 95 ARG C N 1
ATOM 2361 C CA . ARG C 1 57 ? 8.195 -2.324 -11.286 1.00 29.02 95 ARG C CA 1
ATOM 2362 C C . ARG C 1 57 ? 8.596 -2.443 -9.817 1.00 33.65 95 ARG C C 1
ATOM 2363 O O . ARG C 1 57 ? 7.927 -3.111 -9.019 1.00 28.79 95 ARG C O 1
ATOM 2371 N N . ALA C 1 58 ? 9.687 -1.784 -9.457 1.00 33.78 96 ALA C N 1
ATOM 2372 C CA . ALA C 1 58 ? 10.201 -1.882 -8.101 1.00 38.61 96 ALA C CA 1
ATOM 2373 C C . ALA C 1 58 ? 9.255 -1.217 -7.110 1.00 37.28 96 ALA C C 1
ATOM 2374 O O . ALA C 1 58 ? 9.275 -1.530 -5.921 1.00 42.07 96 ALA C O 1
ATOM 2376 N N . ASN C 1 59 ? 8.404 -0.323 -7.609 1.00 36.45 97 ASN C N 1
ATOM 2377 C CA . ASN C 1 59 ? 7.630 0.557 -6.738 1.00 39.67 97 ASN C CA 1
ATOM 2378 C C . ASN C 1 59 ? 6.135 0.286 -6.714 1.00 41.94 97 ASN C C 1
ATOM 2379 O O . ASN C 1 59 ? 5.384 1.005 -6.058 1.00 41.90 97 ASN C O 1
ATOM 2384 N N . THR C 1 60 ? 5.701 -0.744 -7.430 1.00 44.39 98 THR C N 1
ATOM 2385 C CA A THR C 1 60 ? 4.286 -1.084 -7.468 0.41 45.95 98 THR C CA 1
ATOM 2386 C CA B THR C 1 60 ? 4.287 -1.086 -7.475 0.59 46.02 98 THR C CA 1
ATOM 2387 C C . THR C 1 60 ? 4.019 -2.344 -6.661 1.00 47.37 98 THR C C 1
ATOM 2388 O O . THR C 1 60 ? 4.745 -3.336 -6.772 1.00 52.32 98 THR C O 1
ATOM 2395 N N . VAL C 1 61 ? 2.984 -2.296 -5.832 1.00 47.64 99 VAL C N 1
ATOM 2396 C CA . VAL C 1 61 ? 2.609 -3.449 -5.021 1.00 46.20 99 VAL C CA 1
ATOM 2397 C C . VAL C 1 61 ? 1.524 -4.231 -5.744 1.00 44.25 99 VAL C C 1
ATOM 2398 O O . VAL C 1 61 ? 1.520 -5.462 -5.757 1.00 44.82 99 VAL C O 1
ATOM 2402 N N . ASP C 1 62 ? 0.608 -3.492 -6.356 1.00 40.36 100 ASP C N 1
ATOM 2403 C CA . ASP C 1 62 ? -0.503 -4.074 -7.087 1.00 35.24 100 ASP C CA 1
ATOM 2404 C C . ASP C 1 62 ? -0.021 -5.177 -8.045 1.00 39.21 100 ASP C C 1
ATOM 2405 O O . ASP C 1 62 ? 0.816 -4.917 -8.902 1.00 36.96 100 ASP C O 1
ATOM 2410 N N . SER C 1 63 ? -0.563 -6.390 -7.910 1.00 36.48 101 SER C N 1
ATOM 2411 C CA . SER C 1 63 ? -0.113 -7.545 -8.703 1.00 40.56 101 SER C CA 1
ATOM 2412 C C . SER C 1 63 ? -0.671 -7.585 -10.132 1.00 28.12 101 SER C C 1
ATOM 2413 O O . SER C 1 63 ? -0.082 -8.193 -11.028 1.00 22.74 101 SER C O 1
ATOM 2416 N N . ALA C 1 64 ? -1.822 -6.965 -10.339 1.00 21.78 102 ALA C N 1
ATOM 2417 C CA . ALA C 1 64 ? -2.263 -6.683 -11.693 1.00 19.52 102 ALA C CA 1
ATOM 2418 C C . ALA C 1 64 ? -1.316 -5.681 -12.373 1.00 21.61 102 ALA C C 1
ATOM 2419 O O . ALA C 1 64 ? -0.952 -5.847 -13.536 1.00 17.79 102 ALA C O 1
ATOM 2421 N N . GLU C 1 65 ? -0.920 -4.631 -11.659 1.00 23.70 103 GLU C N 1
ATOM 2422 C CA . GLU C 1 65 ? -0.029 -3.655 -12.282 1.00 25.05 103 GLU C CA 1
ATOM 2423 C C . GLU C 1 65 ? 1.366 -4.258 -12.493 1.00 23.08 103 GLU C C 1
ATOM 2424 O O . GLU C 1 65 ? 2.039 -3.940 -13.476 1.00 22.38 103 GLU C O 1
ATOM 2430 N N . GLN C 1 66 ? 1.762 -5.168 -11.608 1.00 22.07 104 GLN C N 1
ATOM 2431 C CA . GLN C 1 66 ? 2.987 -5.951 -11.799 1.00 23.25 104 GLN C CA 1
ATOM 2432 C C . GLN C 1 66 ? 2.916 -6.717 -13.120 1.00 18.75 104 GLN C C 1
ATOM 2433 O O . GLN C 1 66 ? 3.870 -6.701 -13.901 1.00 21.80 104 GLN C O 1
ATOM 2439 N N . ALA C 1 67 ? 1.796 -7.407 -13.342 1.00 18.78 105 ALA C N 1
ATOM 2440 C CA . ALA C 1 67 ? 1.613 -8.191 -14.567 1.00 14.99 105 ALA C CA 1
ATOM 2441 C C . ALA C 1 67 ? 1.685 -7.266 -15.771 1.00 14.88 105 ALA C C 1
ATOM 2442 O O . ALA C 1 67 ? 2.341 -7.576 -16.765 1.00 17.53 105 ALA C O 1
ATOM 2444 N N . ALA C 1 68 ? 1.012 -6.125 -15.677 1.00 16.49 106 ALA C N 1
ATOM 2445 C CA . ALA C 1 68 ? 1.016 -5.190 -16.801 1.00 17.33 106 ALA C CA 1
ATOM 2446 C C . ALA C 1 68 ? 2.422 -4.673 -17.082 1.00 18.22 106 ALA C C 1
ATOM 2447 O O . ALA C 1 68 ? 2.838 -4.532 -18.244 1.00 18.63 106 ALA C O 1
ATOM 2449 N N . LEU C 1 69 ? 3.158 -4.351 -16.031 1.00 17.09 107 LEU C N 1
ATOM 2450 C CA . LEU C 1 69 ? 4.492 -3.821 -16.250 1.00 16.27 107 LEU C CA 1
ATOM 2451 C C . LEU C 1 69 ? 5.401 -4.894 -16.846 1.00 20.87 107 LEU C C 1
ATOM 2452 O O . LEU C 1 69 ? 6.193 -4.626 -17.731 1.00 21.74 107 LEU C O 1
ATOM 2457 N N . ASP C 1 70 ? 5.264 -6.122 -16.370 1.00 18.03 108 ASP C N 1
ATOM 2458 C CA . ASP C 1 70 ? 6.079 -7.202 -16.910 1.00 20.72 108 ASP C CA 1
ATOM 2459 C C . ASP C 1 70 ? 5.757 -7.402 -18.383 1.00 20.58 108 ASP C C 1
ATOM 2460 O O . ASP C 1 70 ? 6.638 -7.728 -19.174 1.00 25.49 108 ASP C O 1
ATOM 2465 N N . GLY C 1 71 ? 4.495 -7.213 -18.752 1.00 21.90 109 GLY C N 1
ATOM 2466 C CA . GLY C 1 71 ? 4.083 -7.367 -20.137 1.00 23.36 109 GLY C CA 1
ATOM 2467 C C . GLY C 1 71 ? 4.725 -6.310 -21.031 1.00 24.39 109 GLY C C 1
ATOM 2468 O O . GLY C 1 71 ? 5.128 -6.593 -22.156 1.00 23.91 109 GLY C O 1
ATOM 2469 N N . VAL C 1 72 ? 4.801 -5.082 -20.531 1.00 21.79 110 VAL C N 1
ATOM 2470 C CA . VAL C 1 72 ? 5.495 -4.000 -21.245 1.00 17.11 110 VAL C CA 1
ATOM 2471 C C . VAL C 1 72 ? 6.986 -4.313 -21.346 1.00 23.09 110 VAL C C 1
ATOM 2472 O O . VAL C 1 72 ? 7.614 -4.112 -22.388 1.00 24.45 110 VAL C O 1
ATOM 2476 N N . ARG C 1 73 ? 7.549 -4.825 -20.252 1.00 18.90 111 ARG C N 1
ATOM 2477 C CA . ARG C 1 73 ? 8.973 -5.143 -20.204 1.00 25.55 111 ARG C CA 1
ATOM 2478 C C . ARG C 1 73 ? 9.314 -6.179 -21.267 1.00 24.82 111 ARG C C 1
ATOM 2479 O O . ARG C 1 73 ? 10.257 -5.980 -22.046 1.00 25.92 111 ARG C O 1
ATOM 2487 N N . ASP C 1 74 ? 8.559 -7.276 -21.299 1.00 28.85 112 ASP C N 1
ATOM 2488 C CA . ASP C 1 74 ? 8.807 -8.333 -22.278 1.00 31.91 112 ASP C CA 1
ATOM 2489 C C . ASP C 1 74 ? 8.784 -7.716 -23.672 1.00 38.39 112 ASP C C 1
ATOM 2490 O O . ASP C 1 74 ? 9.703 -7.916 -24.463 1.00 31.65 112 ASP C O 1
ATOM 2495 N N . ALA C 1 75 ? 7.746 -6.932 -23.947 1.00 36.78 113 ALA C N 1
ATOM 2496 C CA . ALA C 1 75 ? 7.626 -6.236 -25.232 1.00 33.98 113 ALA C CA 1
ATOM 2497 C C . ALA C 1 75 ? 8.752 -5.228 -25.522 1.00 31.53 113 ALA C C 1
ATOM 2498 O O . ALA C 1 75 ? 9.205 -5.115 -26.665 1.00 36.61 113 ALA C O 1
ATOM 2500 N N . TYR C 1 76 ? 9.226 -4.508 -24.511 1.00 24.09 114 TYR C N 1
ATOM 2501 C CA . TYR C 1 76 ? 10.234 -3.476 -24.738 1.00 20.96 114 TYR C CA 1
ATOM 2502 C C . TYR C 1 76 ? 11.685 -3.954 -24.895 1.00 35.25 114 TYR C C 1
ATOM 2503 O O . TYR C 1 76 ? 12.342 -3.601 -25.873 1.00 34.02 114 TYR C O 1
ATOM 2512 N N . LEU C 1 77 ? 12.197 -4.705 -23.921 1.00 33.66 115 LEU C N 1
ATOM 2513 C CA . LEU C 1 77 ? 13.555 -5.234 -24.043 1.00 39.64 115 LEU C CA 1
ATOM 2514 C C . LEU C 1 77 ? 13.670 -5.789 -25.450 1.00 37.70 115 LEU C C 1
ATOM 2515 O O . LEU C 1 77 ? 14.658 -5.571 -26.150 1.00 41.62 115 LEU C O 1
ATOM 2520 N N . GLN C 1 78 ? 12.623 -6.501 -25.853 1.00 29.22 116 GLN C N 1
ATOM 2521 C CA . GLN C 1 78 ? 12.481 -6.979 -27.219 1.00 31.56 116 GLN C CA 1
ATOM 2522 C C . GLN C 1 78 ? 12.739 -5.865 -28.239 1.00 48.09 116 GLN C C 1
ATOM 2523 O O . GLN C 1 78 ? 13.517 -6.045 -29.181 1.00 54.95 116 GLN C O 1
ATOM 2529 N N . LEU C 1 79 ? 12.100 -4.710 -28.044 1.00 44.43 117 LEU C N 1
ATOM 2530 C CA . LEU C 1 79 ? 12.272 -3.581 -28.959 1.00 44.22 117 LEU C CA 1
ATOM 2531 C C . LEU C 1 79 ? 13.675 -2.962 -28.899 1.00 44.46 117 LEU C C 1
ATOM 2532 O O . LEU C 1 79 ? 14.284 -2.711 -29.937 1.00 45.87 117 LEU C O 1
ATOM 2537 N N . GLN C 1 80 ? 14.178 -2.705 -27.692 1.00 42.60 118 GLN C N 1
ATOM 2538 C CA . GLN C 1 80 ? 15.506 -2.114 -27.523 1.00 35.27 118 GLN C CA 1
ATOM 2539 C C . GLN C 1 80 ? 16.549 -3.028 -28.148 1.00 37.59 118 GLN C C 1
ATOM 2540 O O . GLN C 1 80 ? 17.601 -2.589 -28.611 1.00 44.29 118 GLN C O 1
ATOM 2546 N N . ALA C 1 81 ? 16.231 -4.314 -28.151 1.00 39.68 119 ALA C N 1
ATOM 2547 C CA . ALA C 1 81 ? 17.086 -5.334 -28.742 1.00 42.41 119 ALA C CA 1
ATOM 2548 C C . ALA C 1 81 ? 17.272 -5.091 -30.223 1.00 41.58 119 ALA C C 1
ATOM 2549 O O . ALA C 1 81 ? 18.346 -5.345 -30.780 1.00 39.95 119 ALA C O 1
ATOM 2551 N N . HIS C 1 82 ? 16.209 -4.621 -30.867 1.00 34.00 120 HIS C N 1
ATOM 2552 C CA . HIS C 1 82 ? 16.195 -4.557 -32.322 1.00 46.61 120 HIS C CA 1
ATOM 2553 C C . HIS C 1 82 ? 16.573 -3.186 -32.886 1.00 47.92 120 HIS C C 1
ATOM 2554 O O . HIS C 1 82 ? 16.947 -3.075 -34.055 1.00 45.28 120 HIS C O 1
ATOM 2561 N N . THR C 1 83 ? 16.493 -2.150 -32.055 1.00 46.44 121 THR C N 1
ATOM 2562 C CA . THR C 1 83 ? 16.730 -0.786 -32.534 1.00 48.79 121 THR C CA 1
ATOM 2563 C C . THR C 1 83 ? 18.139 -0.539 -33.085 1.00 48.23 121 THR C C 1
ATOM 2564 O O . THR C 1 83 ? 18.291 0.099 -34.129 1.00 48.28 121 THR C O 1
ATOM 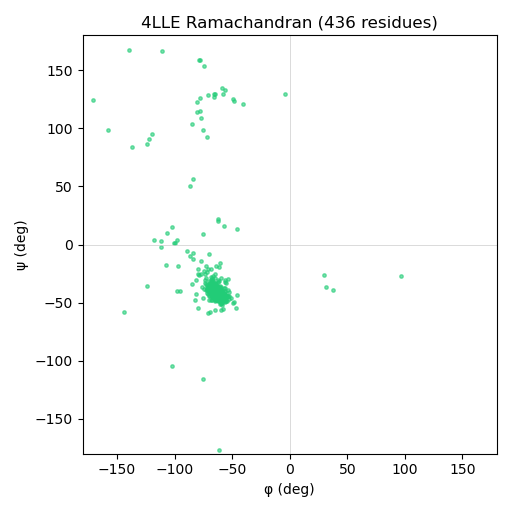2568 N N . PRO C 1 84 ? 19.182 -1.022 -32.388 1.00 48.36 122 PRO C N 1
ATOM 2569 C CA . PRO C 1 84 ? 20.508 -0.735 -32.947 1.00 54.99 122 PRO C CA 1
ATOM 2570 C C . PRO C 1 84 ? 20.611 -1.185 -34.406 1.00 56.18 122 PRO C C 1
ATOM 2571 O O . PRO C 1 84 ? 21.342 -0.576 -35.191 1.00 53.24 122 PRO C O 1
ATOM 2575 N N . ALA C 1 85 ? 19.863 -2.227 -34.763 1.00 54.46 123 ALA C N 1
ATOM 2576 C CA . ALA C 1 85 ? 19.820 -2.710 -36.140 1.00 57.93 123 ALA C CA 1
ATOM 2577 C C . ALA C 1 85 ? 18.811 -1.925 -36.975 1.00 56.63 123 ALA C C 1
ATOM 2578 O O . ALA C 1 85 ? 19.098 -1.532 -38.109 1.00 53.29 123 ALA C O 1
ATOM 2580 N N . ASN C 1 94 ? 11.934 10.789 -43.571 1.00 49.45 132 ASN C N 1
ATOM 2581 C CA . ASN C 1 94 ? 11.692 12.185 -43.906 1.00 49.83 132 ASN C CA 1
ATOM 2582 C C . ASN C 1 94 ? 11.672 13.089 -42.673 1.00 48.05 132 ASN C C 1
ATOM 2583 O O . ASN C 1 94 ? 10.917 12.849 -41.723 1.00 42.31 132 ASN C O 1
ATOM 2588 N N . ASP C 1 95 ? 12.511 14.125 -42.690 1.00 48.19 133 ASP C N 1
ATOM 2589 C CA . ASP C 1 95 ? 12.620 15.042 -41.555 1.00 46.16 133 ASP C CA 1
ATOM 2590 C C . ASP C 1 95 ? 11.314 15.787 -41.303 1.00 41.85 133 ASP C C 1
ATOM 2591 O O . ASP C 1 95 ? 10.899 15.967 -40.148 1.00 33.70 133 ASP C O 1
ATOM 2596 N N . GLY C 1 96 ? 10.675 16.217 -42.388 1.00 40.52 134 GLY C N 1
ATOM 2597 C CA . GLY C 1 96 ? 9.383 16.871 -42.310 1.00 37.24 134 GLY C CA 1
ATOM 2598 C C . GLY C 1 96 ? 8.330 15.981 -41.676 1.00 33.21 134 GLY C C 1
ATOM 2599 O O . GLY C 1 96 ? 7.585 16.414 -40.802 1.00 29.16 134 GLY C O 1
ATOM 2600 N N . PHE C 1 97 ? 8.263 14.728 -42.115 1.00 26.57 135 PHE C N 1
ATOM 2601 C CA . PHE C 1 97 ? 7.277 13.814 -41.565 1.00 22.57 135 PHE C CA 1
ATOM 2602 C C . PHE C 1 97 ? 7.572 13.580 -40.091 1.00 25.47 135 PHE C C 1
ATOM 2603 O O . PHE C 1 97 ? 6.664 13.458 -39.277 1.00 25.86 135 PHE C O 1
ATOM 2611 N N . SER C 1 98 ? 8.854 13.524 -39.758 1.00 25.70 136 SER C N 1
ATOM 2612 C CA . SER C 1 98 ? 9.267 13.265 -38.383 1.00 27.13 136 SER C CA 1
ATOM 2613 C C . SER C 1 98 ? 8.755 14.364 -37.461 1.00 19.63 136 SER C C 1
ATOM 2614 O O . SER C 1 98 ? 8.215 14.106 -36.391 1.00 19.58 136 SER C O 1
ATOM 2617 N N . GLU C 1 99 ? 8.913 15.609 -37.883 1.00 22.94 137 GLU C N 1
ATOM 2618 C CA . GLU C 1 99 ? 8.496 16.711 -37.035 1.00 22.27 137 GLU C CA 1
ATOM 2619 C C . GLU C 1 99 ? 6.979 16.823 -36.985 1.00 25.62 137 GLU C C 1
ATOM 2620 O O . GLU C 1 99 ? 6.418 17.166 -35.949 1.00 24.33 137 GLU C O 1
ATOM 2626 N N . ALA C 1 100 ? 6.303 16.501 -38.087 1.00 22.82 138 ALA C N 1
ATOM 2627 C CA . ALA C 1 100 ? 4.838 16.507 -38.075 1.00 21.58 138 ALA C CA 1
ATOM 2628 C C . ALA C 1 100 ? 4.292 15.411 -37.168 1.00 23.99 138 ALA C C 1
ATOM 2629 O O . ALA C 1 100 ? 3.287 15.600 -36.474 1.00 21.75 138 ALA C O 1
ATOM 2631 N N . PHE C 1 101 ? 4.947 14.259 -37.195 1.00 19.45 139 PHE C N 1
ATOM 2632 C CA . PHE C 1 101 ? 4.559 13.146 -36.340 1.00 24.22 139 PHE C CA 1
ATOM 2633 C C . PHE C 1 101 ? 4.740 13.552 -34.884 1.00 18.56 139 PHE C C 1
ATOM 2634 O O . PHE C 1 101 ? 3.882 13.287 -34.036 1.00 17.63 139 PHE C O 1
ATOM 2642 N N . ASN C 1 102 ? 5.852 14.228 -34.611 1.00 18.48 140 ASN C N 1
ATOM 2643 C CA . ASN C 1 102 ? 6.150 14.689 -33.254 1.00 16.93 140 ASN C CA 1
ATOM 2644 C C . ASN C 1 102 ? 5.060 15.620 -32.744 1.00 20.73 140 ASN C C 1
ATOM 2645 O O . ASN C 1 102 ? 4.557 15.463 -31.631 1.00 21.15 140 ASN C O 1
ATOM 2650 N N . GLY C 1 103 ? 4.684 16.590 -33.572 1.00 19.82 141 GLY C N 1
ATOM 2651 C CA . GLY C 1 103 ? 3.668 17.544 -33.180 1.00 18.58 141 GLY C CA 1
ATOM 2652 C C . GLY C 1 103 ? 2.370 16.827 -32.869 1.00 19.93 141 GLY C C 1
ATOM 2653 O O . GLY C 1 103 ? 1.718 17.088 -31.861 1.00 21.62 141 GLY C O 1
ATOM 2654 N N . LEU C 1 104 ? 2.003 15.882 -33.727 1.00 18.68 142 LEU C N 1
ATOM 2655 C CA . LEU C 1 104 ? 0.731 15.202 -33.547 1.00 15.87 142 LEU C CA 1
ATOM 2656 C C . LEU C 1 104 ? 0.719 14.318 -32.284 1.00 17.64 142 LEU C C 1
ATOM 2657 O O . LEU C 1 104 ? -0.245 14.328 -31.535 1.00 17.68 142 LEU C O 1
ATOM 2662 N N . ARG C 1 105 ? 1.780 13.561 -32.057 1.00 17.90 143 ARG C N 1
ATOM 2663 C CA . ARG C 1 105 ? 1.785 12.680 -30.884 1.00 15.77 143 ARG C CA 1
ATOM 2664 C C . ARG C 1 105 ? 1.822 13.507 -29.592 1.00 20.82 143 ARG C C 1
ATOM 2665 O O . ARG C 1 105 ? 1.255 13.106 -28.579 1.00 21.10 143 ARG C O 1
ATOM 2673 N N . LEU C 1 106 ? 2.452 14.675 -29.635 1.00 19.04 144 LEU C N 1
ATOM 2674 C CA . LEU C 1 106 ? 2.443 15.561 -28.469 1.00 16.82 144 LEU C CA 1
ATOM 2675 C C . LEU C 1 106 ? 1.051 16.119 -28.212 1.00 17.20 144 LEU C C 1
ATOM 2676 O O . LEU C 1 106 ? 0.647 16.252 -27.057 1.00 21.21 144 LEU C O 1
ATOM 2681 N N . ARG C 1 107 ? 0.316 16.435 -29.277 1.00 17.74 145 ARG C N 1
ATOM 2682 C CA . ARG C 1 107 ? -1.054 16.956 -29.109 1.00 16.26 145 ARG C CA 1
ATOM 2683 C C . ARG C 1 107 ? -1.955 15.856 -28.536 1.00 16.72 145 ARG C C 1
ATOM 2684 O O . ARG C 1 107 ? -2.843 16.129 -27.729 1.00 18.92 145 ARG C O 1
ATOM 2692 N N . LEU C 1 108 ? -1.720 14.610 -28.951 1.00 16.09 146 LEU C N 1
ATOM 2693 C CA . LEU C 1 108 ? -2.479 13.468 -28.419 1.00 12.99 146 LEU C CA 1
ATOM 2694 C C . LEU C 1 108 ? -2.121 13.230 -26.966 1.00 14.10 146 LEU C C 1
ATOM 2695 O O . LEU C 1 108 ? -2.982 12.912 -26.157 1.00 18.73 146 LEU C O 1
ATOM 2700 N N . GLN C 1 109 ? -0.845 13.396 -26.638 1.00 16.11 147 GLN C N 1
ATOM 2701 C CA . GLN C 1 109 ? -0.402 13.249 -25.262 1.00 19.25 147 GLN C CA 1
ATOM 2702 C C . GLN C 1 109 ? -1.074 14.305 -24.388 1.00 23.53 147 GLN C C 1
ATOM 2703 O O . GLN C 1 109 ? -1.553 13.987 -23.289 1.00 26.04 147 GLN C O 1
ATOM 2709 N N . ASP C 1 110 ? -1.113 15.542 -24.879 1.00 23.00 148 ASP C N 1
ATOM 2710 C CA . ASP C 1 110 ? -1.794 16.642 -24.179 1.00 26.40 148 ASP C CA 1
ATOM 2711 C C . ASP C 1 110 ? -3.265 16.359 -23.936 1.00 24.38 148 ASP C C 1
ATOM 2712 O O . ASP C 1 110 ? -3.783 16.656 -22.853 1.00 24.69 148 ASP C O 1
ATOM 2717 N N . LEU C 1 111 ? -3.942 15.814 -24.950 1.00 21.26 149 LEU C N 1
ATOM 2718 C CA . LEU C 1 111 ? -5.361 15.476 -24.843 1.00 18.11 149 LEU C CA 1
ATOM 2719 C C . LEU C 1 111 ? -5.571 14.457 -23.729 1.00 21.90 149 LEU C C 1
ATOM 2720 O O . LEU C 1 111 ? -6.482 14.577 -22.921 1.00 21.48 149 LEU C O 1
ATOM 2725 N N . GLN C 1 112 ? -4.712 13.448 -23.690 1.00 22.36 150 GLN C N 1
ATOM 2726 C CA . GLN C 1 112 ? -4.820 12.412 -22.664 1.00 22.58 150 GLN C CA 1
ATOM 2727 C C . GLN C 1 112 ? -4.591 12.979 -21.266 1.00 20.27 150 GLN C C 1
ATOM 2728 O O . GLN C 1 112 ? -5.333 12.680 -20.336 1.00 25.88 150 GLN C O 1
ATOM 2734 N N . GLN C 1 113 ? -3.550 13.785 -21.126 1.00 20.39 151 GLN C N 1
ATOM 2735 C CA . GLN C 1 113 ? -3.191 14.345 -19.830 1.00 24.81 151 GLN C CA 1
ATOM 2736 C C . GLN C 1 113 ? -4.323 15.221 -19.335 1.00 22.44 151 GLN C C 1
ATOM 2737 O O . GLN C 1 113 ? -4.656 15.220 -18.136 1.00 24.80 151 GLN C O 1
ATOM 2743 N N . LEU C 1 114 ? -4.906 15.973 -20.258 1.00 22.08 152 LEU C N 1
ATOM 2744 C CA . LEU C 1 114 ? -5.960 16.920 -19.897 1.00 25.17 152 LEU C CA 1
ATOM 2745 C C . LEU C 1 114 ? -7.147 16.181 -19.323 1.00 27.63 152 LEU C C 1
ATOM 2746 O O . LEU C 1 114 ? -7.722 16.600 -18.313 1.00 33.37 152 LEU C O 1
ATOM 2751 N N . ALA C 1 115 ? -7.535 15.095 -19.984 1.00 25.03 153 ALA C N 1
ATOM 2752 C CA . ALA C 1 115 ? -8.653 14.291 -19.527 1.00 26.65 153 ALA C CA 1
ATOM 2753 C C . ALA C 1 115 ? -8.301 13.716 -18.170 1.00 34.22 153 ALA C C 1
ATOM 2754 O O . ALA C 1 115 ? -9.109 13.748 -17.249 1.00 36.12 153 ALA C O 1
ATOM 2756 N N . LEU C 1 116 ? -7.075 13.218 -18.044 1.00 28.50 154 LEU C N 1
ATOM 2757 C CA . LEU C 1 116 ? -6.611 12.679 -16.766 1.00 32.80 154 LEU C CA 1
ATOM 2758 C C . LEU C 1 116 ? -6.658 13.738 -15.669 1.00 33.22 154 LEU C C 1
ATOM 2759 O O . LEU C 1 116 ? -7.105 13.458 -14.559 1.00 45.13 154 LEU C O 1
ATOM 2764 N N . ALA C 1 117 ? -6.197 14.950 -15.967 1.00 32.90 155 ALA C N 1
ATOM 2765 C CA . ALA C 1 117 ? -6.289 16.036 -14.992 1.00 33.98 155 ALA C CA 1
ATOM 2766 C C . ALA C 1 117 ? -7.745 16.309 -14.655 1.00 35.30 155 ALA C C 1
ATOM 2767 O O . ALA C 1 117 ? -8.091 16.539 -13.492 1.00 40.89 155 ALA C O 1
ATOM 2769 N N . GLY C 1 118 ? -8.596 16.283 -15.677 1.00 32.08 156 GLY C N 1
ATOM 2770 C CA . GLY C 1 118 ? -10.022 16.496 -15.504 1.00 32.82 156 GLY C CA 1
ATOM 2771 C C . GLY C 1 118 ? -10.642 15.498 -14.542 1.00 41.28 156 GLY C C 1
ATOM 2772 O O . GLY C 1 118 ? -11.466 15.860 -13.704 1.00 47.50 156 GLY C O 1
ATOM 2773 N N . ILE C 1 119 ? -10.242 14.238 -14.660 1.00 40.52 157 ILE C N 1
ATOM 2774 C CA . ILE C 1 119 ? -10.748 13.190 -13.782 1.00 46.44 157 ILE C CA 1
ATOM 2775 C C . ILE C 1 119 ? -10.253 13.377 -12.344 1.00 46.90 157 ILE C C 1
ATOM 2776 O O . ILE C 1 119 ? -10.941 13.006 -11.391 1.00 47.95 157 ILE C O 1
ATOM 2781 N N . SER C 1 120 ? -9.064 13.956 -12.196 1.00 44.58 158 SER C N 1
ATOM 2782 C CA . SER C 1 120 ? -8.525 14.280 -10.875 1.00 47.92 158 SER C CA 1
ATOM 2783 C C . SER C 1 120 ? -9.310 15.424 -10.229 1.00 51.84 158 SER C C 1
ATOM 2784 O O . SER C 1 120 ? -9.634 15.378 -9.040 1.00 50.38 158 SER C O 1
ATOM 2787 N N . GLU C 1 121 ? -9.599 16.453 -11.024 1.00 56.25 159 GLU C N 1
ATOM 2788 C CA . GLU C 1 121 ? -10.221 17.685 -10.537 1.00 63.53 159 GLU C CA 1
ATOM 2789 C C . GLU C 1 121 ? -11.505 17.471 -9.743 1.00 70.12 159 GLU C C 1
ATOM 2790 O O . GLU C 1 121 ? -11.707 18.092 -8.697 1.00 70.18 159 GLU C O 1
ATOM 2796 N N . ALA C 1 122 ? -12.378 16.607 -10.247 1.00 74.57 160 ALA C N 1
ATOM 2797 C CA . ALA C 1 122 ? -13.641 16.332 -9.569 1.00 79.80 160 ALA C CA 1
ATOM 2798 C C . ALA C 1 122 ? -13.669 14.937 -8.950 1.00 80.01 160 ALA C C 1
ATOM 2799 O O . ALA C 1 122 ? -13.808 14.790 -7.734 1.00 81.27 160 ALA C O 1
ATOM 2801 N N . ASN D 1 2 ? -24.554 13.020 -9.148 1.00 82.94 40 ASN D N 1
ATOM 2802 C CA . ASN D 1 2 ? -24.774 12.683 -10.549 1.00 82.43 40 ASN D CA 1
ATOM 2803 C C . ASN D 1 2 ? -24.290 13.806 -11.462 1.00 81.77 40 ASN D C 1
ATOM 2804 O O . ASN D 1 2 ? -23.856 13.568 -12.589 1.00 81.38 40 ASN D O 1
ATOM 2809 N N . ALA D 1 3 ? -24.379 15.032 -10.955 1.00 80.18 41 ALA D N 1
ATOM 2810 C CA . ALA D 1 3 ? -23.846 16.203 -11.640 1.00 76.58 41 ALA D CA 1
ATOM 2811 C C . ALA D 1 3 ? -22.433 15.911 -12.129 1.00 71.57 41 ALA D C 1
ATOM 2812 O O . ALA D 1 3 ? -22.127 16.048 -13.314 1.00 65.69 41 ALA D O 1
ATOM 2814 N N . GLN D 1 4 ? -21.575 15.499 -11.206 1.00 69.63 42 GLN D N 1
ATOM 2815 C CA . GLN D 1 4 ? -20.195 15.179 -11.540 1.00 67.29 42 GLN D CA 1
ATOM 2816 C C . GLN D 1 4 ? -20.077 13.816 -12.219 1.00 59.94 42 GLN D C 1
ATOM 2817 O O . GLN D 1 4 ? -19.135 13.572 -12.969 1.00 59.87 42 GLN D O 1
ATOM 2823 N N . GLU D 1 5 ? -21.041 12.938 -11.961 1.00 53.69 43 GLU D N 1
ATOM 2824 C CA . GLU D 1 5 ? -21.041 11.607 -12.554 1.00 55.11 43 GLU D CA 1
ATOM 2825 C C . GLU D 1 5 ? -21.023 11.684 -14.079 1.00 51.14 43 GLU D C 1
ATOM 2826 O O . GLU D 1 5 ? -20.139 11.121 -14.727 1.00 46.66 43 GLU D O 1
ATOM 2832 N N . GLN D 1 6 ? -21.992 12.391 -14.649 1.00 52.00 44 GLN D N 1
ATOM 2833 C CA . GLN D 1 6 ? -22.049 12.568 -16.096 1.00 48.34 44 GLN D CA 1
ATOM 2834 C C . GLN D 1 6 ? -20.840 13.369 -16.570 1.00 41.60 44 GLN D C 1
ATOM 2835 O O . GLN D 1 6 ? -20.309 13.129 -17.653 1.00 34.29 44 GLN D O 1
ATOM 2841 N N . ARG D 1 7 ? -20.409 14.310 -15.737 1.00 45.36 45 ARG D N 1
ATOM 2842 C CA . ARG D 1 7 ? -19.232 15.123 -16.004 1.00 49.07 45 ARG D CA 1
ATOM 2843 C C . ARG D 1 7 ? -18.016 14.227 -16.203 1.00 46.33 45 ARG D C 1
ATOM 2844 O O . ARG D 1 7 ? -17.312 14.331 -17.208 1.00 38.89 45 ARG D O 1
ATOM 2860 N N . SER D 1 9 ? -18.030 11.037 -16.791 1.00 25.46 47 SER D N 1
ATOM 2861 C CA . SER D 1 9 ? -18.252 10.161 -17.945 1.00 30.46 47 SER D CA 1
ATOM 2862 C C . SER D 1 9 ? -17.662 10.773 -19.220 1.00 31.79 47 SER D C 1
ATOM 2863 O O . SER D 1 9 ? -17.092 10.062 -20.058 1.00 28.89 47 SER D O 1
ATOM 2866 N N . HIS D 1 10 ? -17.794 12.089 -19.363 1.00 29.10 48 HIS D N 1
ATOM 2867 C CA . HIS D 1 10 ? -17.266 12.756 -20.557 1.00 31.22 48 HIS D CA 1
ATOM 2868 C C . HIS D 1 10 ? -15.742 12.742 -20.614 1.00 28.19 48 HIS D C 1
ATOM 2869 O O . HIS D 1 10 ? -15.174 12.567 -21.688 1.00 26.24 48 HIS D O 1
ATOM 2876 N N . HIS D 1 11 ? -15.086 12.927 -19.470 1.00 23.76 49 HIS D N 1
ATOM 2877 C CA . HIS D 1 11 ? -13.629 12.842 -19.413 1.00 19.58 49 HIS D CA 1
ATOM 2878 C C . HIS D 1 11 ? -13.146 11.451 -19.833 1.00 19.33 49 HIS D C 1
ATOM 2879 O O . HIS D 1 11 ? -12.177 11.320 -20.574 1.00 24.82 49 HIS D O 1
ATOM 2886 N N . TYR D 1 12 ? -13.818 10.408 -19.346 1.00 25.64 50 TYR D N 1
ATOM 2887 C CA . TYR D 1 12 ? -13.464 9.053 -19.754 1.00 27.76 50 TYR D CA 1
ATOM 2888 C C . TYR D 1 12 ? -13.686 8.866 -21.247 1.00 20.23 50 TYR D C 1
ATOM 2889 O O . TYR D 1 12 ? -12.911 8.184 -21.909 1.00 25.46 50 TYR D O 1
ATOM 2898 N N . ALA D 1 13 ? -14.736 9.482 -21.783 1.00 21.53 51 ALA D N 1
ATOM 2899 C CA . ALA D 1 13 ? -14.978 9.407 -23.225 1.00 25.31 51 ALA D CA 1
ATOM 2900 C C . ALA D 1 13 ? -13.843 10.056 -24.012 1.00 23.11 51 ALA D C 1
ATOM 2901 O O . ALA D 1 13 ? -13.451 9.567 -25.074 1.00 19.31 51 ALA D O 1
ATOM 2903 N N . THR D 1 14 ? -13.322 11.170 -23.513 1.00 21.42 52 THR D N 1
ATOM 2904 C CA . THR D 1 14 ? -12.195 11.821 -24.167 1.00 17.04 52 THR D CA 1
ATOM 2905 C C . THR D 1 14 ? -10.951 10.961 -24.121 1.00 18.38 52 THR D C 1
ATOM 2906 O O . THR D 1 14 ? -10.170 10.926 -25.062 1.00 20.15 52 THR D O 1
ATOM 2910 N N . ILE D 1 15 ? -10.759 10.281 -23.000 1.00 18.59 53 ILE D N 1
ATOM 2911 C CA . ILE D 1 15 ? -9.634 9.371 -22.856 1.00 20.87 53 ILE D CA 1
ATOM 2912 C C . ILE D 1 15 ? -9.757 8.285 -23.905 1.00 17.36 53 ILE D C 1
ATOM 2913 O O . ILE D 1 15 ? -8.789 7.962 -24.570 1.00 20.76 53 ILE D O 1
ATOM 2918 N N . GLU D 1 16 ? -10.948 7.729 -24.044 1.00 19.88 54 GLU D N 1
ATOM 2919 C CA . GLU D 1 16 ? -11.193 6.691 -25.046 1.00 21.38 54 GLU D CA 1
ATOM 2920 C C . GLU D 1 16 ? -10.881 7.170 -26.464 1.00 24.63 54 GLU D C 1
ATOM 2921 O O . GLU D 1 16 ? -10.253 6.458 -27.246 1.00 20.48 54 GLU D O 1
ATOM 2927 N N . VAL D 1 17 ? -11.313 8.381 -26.785 1.00 22.03 55 VAL D N 1
ATOM 2928 C CA . VAL D 1 17 ? -11.004 8.985 -28.085 1.00 22.08 55 VAL D CA 1
ATOM 2929 C C . VAL D 1 17 ? -9.494 9.089 -28.295 1.00 20.97 55 VAL D C 1
ATOM 2930 O O . VAL D 1 17 ? -8.965 8.719 -29.354 1.00 20.96 55 VAL D O 1
ATOM 2934 N N . SER D 1 18 ? -8.792 9.571 -27.275 1.00 19.48 56 SER D N 1
ATOM 2935 C CA . SER D 1 18 ? -7.345 9.726 -27.372 1.00 19.28 56 SER D CA 1
ATOM 2936 C C . SER D 1 18 ? -6.657 8.376 -27.591 1.00 21.52 56 SER D C 1
ATOM 2937 O O . SER D 1 18 ? -5.725 8.281 -28.379 1.00 19.57 56 SER D O 1
ATOM 2940 N N . GLN D 1 19 ? -7.131 7.331 -26.910 1.00 16.37 57 GLN D N 1
ATOM 2941 C CA . GLN D 1 19 ? -6.527 6.001 -27.077 1.00 16.62 57 GLN D CA 1
ATOM 2942 C C . GLN D 1 19 ? -6.756 5.488 -28.496 1.00 17.68 57 GLN D C 1
ATOM 2943 O O . GLN D 1 19 ? -5.844 4.951 -29.124 1.00 22.14 57 GLN D O 1
ATOM 2949 N N . GLN D 1 20 ? -7.962 5.674 -29.006 1.00 16.59 58 GLN D N 1
ATOM 2950 C CA . GLN D 1 20 ? -8.299 5.198 -30.358 1.00 17.66 58 GLN D CA 1
ATOM 2951 C C . GLN D 1 20 ? -7.462 5.893 -31.408 1.00 22.68 58 GLN D C 1
ATOM 2952 O O . GLN D 1 20 ? -6.962 5.266 -32.359 1.00 19.83 58 GLN D O 1
ATOM 2958 N N . LEU D 1 21 ? -7.299 7.198 -31.231 1.00 20.51 59 LEU D N 1
ATOM 2959 C CA . LEU D 1 21 ? -6.510 7.978 -32.163 1.00 18.47 59 LEU D CA 1
ATOM 2960 C C . LEU D 1 21 ? -5.041 7.583 -32.096 1.00 16.50 59 LEU D C 1
ATOM 2961 O O . LEU D 1 21 ? -4.381 7.497 -33.125 1.00 19.01 59 LEU D O 1
ATOM 2966 N N . LEU D 1 22 ? -4.518 7.362 -30.893 1.00 17.52 60 LEU D N 1
ATOM 2967 C CA . LEU D 1 22 ? -3.134 6.949 -30.773 1.00 19.01 60 LEU D CA 1
ATOM 2968 C C . LEU D 1 22 ? -2.925 5.606 -31.460 1.00 20.64 60 LEU D C 1
ATOM 2969 O O . LEU D 1 22 ? -1.885 5.379 -32.084 1.00 19.37 60 LEU D O 1
ATOM 2974 N N . GLN D 1 23 ? -3.891 4.700 -31.314 1.00 17.98 61 GLN D N 1
ATOM 2975 C CA . GLN D 1 23 ? -3.753 3.399 -31.972 1.00 19.77 61 GLN D CA 1
ATOM 2976 C C . GLN D 1 23 ? -3.860 3.522 -33.485 1.00 19.80 61 GLN D C 1
ATOM 2977 O O . GLN D 1 23 ? -3.117 2.856 -34.189 1.00 20.31 61 GLN D O 1
ATOM 2983 N N . LEU D 1 24 ? -4.733 4.397 -33.985 1.00 16.93 62 LEU D N 1
ATOM 2984 C CA . LEU D 1 24 ? -4.820 4.603 -35.438 1.00 17.67 62 LEU D CA 1
ATOM 2985 C C . LEU D 1 24 ? -3.547 5.248 -35.989 1.00 21.03 62 LEU D C 1
ATOM 2986 O O . LEU D 1 24 ? -3.109 4.951 -37.113 1.00 22.85 62 LEU D O 1
ATOM 2991 N N . LEU D 1 25 ? -2.941 6.133 -35.203 1.00 20.69 63 LEU D N 1
ATOM 2992 C CA . LEU D 1 25 ? -1.697 6.758 -35.629 1.00 20.98 63 LEU D CA 1
ATOM 2993 C C . LEU D 1 25 ? -0.590 5.713 -35.758 1.00 20.27 63 LEU D C 1
ATOM 2994 O O . LEU D 1 25 ? 0.130 5.692 -36.747 1.00 20.74 63 LEU D O 1
ATOM 2999 N N . GLY D 1 26 ? -0.481 4.828 -34.773 1.00 20.72 64 GLY D N 1
ATOM 3000 C CA . GLY D 1 26 ? 0.470 3.736 -34.865 1.00 22.63 64 GLY D CA 1
ATOM 3001 C C . GLY D 1 26 ? 0.181 2.845 -36.061 1.00 20.19 64 GLY D C 1
ATOM 3002 O O . GLY D 1 26 ? 1.112 2.368 -36.703 1.00 22.34 64 GLY D O 1
ATOM 3003 N N . ASP D 1 27 ? -1.098 2.621 -36.355 1.00 20.62 65 ASP D N 1
ATOM 3004 C CA . ASP D 1 27 ? -1.492 1.787 -37.503 1.00 23.81 65 ASP D CA 1
ATOM 3005 C C . ASP D 1 27 ? -0.949 2.374 -38.801 1.00 23.39 65 ASP D C 1
ATOM 3006 O O . ASP D 1 27 ? -0.434 1.654 -39.658 1.00 25.99 65 ASP D O 1
ATOM 3011 N N . GLN D 1 28 ? -1.093 3.687 -38.950 1.00 21.42 66 GLN D N 1
ATOM 3012 C CA . GLN D 1 28 ? -0.606 4.400 -40.131 1.00 26.18 66 GLN D CA 1
ATOM 3013 C C . GLN D 1 28 ? 0.911 4.326 -40.248 1.00 24.91 66 GLN D C 1
ATOM 3014 O O . GLN D 1 28 ? 1.444 4.155 -41.342 1.00 26.83 66 GLN D O 1
ATOM 3020 N N . LEU D 1 29 ? 1.604 4.405 -39.112 1.00 22.91 67 LEU D N 1
ATOM 3021 C CA . LEU D 1 29 ? 3.050 4.299 -39.118 1.00 22.17 67 LEU D CA 1
ATOM 3022 C C . LEU D 1 29 ? 3.499 2.936 -39.636 1.00 25.06 67 LEU D C 1
ATOM 3023 O O . LEU D 1 29 ? 4.403 2.859 -40.464 1.00 29.29 67 LEU D O 1
ATOM 3028 N N . VAL D 1 30 ? 2.857 1.871 -39.162 1.00 25.51 68 VAL D N 1
ATOM 3029 C CA . VAL D 1 30 ? 3.145 0.524 -39.666 1.00 23.70 68 VAL D CA 1
ATOM 3030 C C . VAL D 1 30 ? 2.893 0.396 -41.175 1.00 29.30 68 VAL D C 1
ATOM 3031 O O . VAL D 1 30 ? 3.704 -0.188 -41.899 1.00 32.04 68 VAL D O 1
ATOM 3035 N N . ILE D 1 31 ? 1.773 0.928 -41.652 1.00 28.69 69 ILE D N 1
ATOM 3036 C CA . ILE D 1 31 ? 1.470 0.883 -43.085 1.00 27.67 69 ILE D CA 1
ATOM 3037 C C . ILE D 1 31 ? 2.549 1.584 -43.907 1.00 31.93 69 ILE D C 1
ATOM 3038 O O . ILE D 1 31 ? 2.944 1.104 -44.976 1.00 31.55 69 ILE D O 1
ATOM 3043 N N . LEU D 1 32 ? 3.043 2.704 -43.388 1.00 29.65 70 LEU D N 1
ATOM 3044 C CA . LEU D 1 32 ? 4.017 3.534 -44.098 1.00 33.04 70 LEU D CA 1
ATOM 3045 C C . LEU D 1 32 ? 5.444 2.990 -44.044 1.00 38.72 70 LEU D C 1
ATOM 3046 O O . LEU D 1 32 ? 6.251 3.276 -44.924 1.00 38.80 70 LEU D O 1
ATOM 3051 N N . LEU D 1 33 ? 5.755 2.222 -43.004 1.00 33.93 71 LEU D N 1
ATOM 3052 C CA . LEU D 1 33 ? 7.117 1.731 -42.795 1.00 40.45 71 LEU D CA 1
ATOM 3053 C C . LEU D 1 33 ? 7.390 0.471 -43.596 1.00 53.19 71 LEU D C 1
ATOM 3054 O O . LEU D 1 33 ? 8.520 -0.010 -43.643 1.00 55.87 71 LEU D O 1
ATOM 3059 N N . ARG D 1 34 ? 6.348 -0.069 -44.216 1.00 58.87 72 ARG D N 1
ATOM 3060 C CA . ARG D 1 34 ? 6.540 -1.144 -45.171 1.00 65.83 72 ARG D CA 1
ATOM 3061 C C . ARG D 1 34 ? 7.406 -0.625 -46.313 1.00 70.89 72 ARG D C 1
ATOM 3062 O O . ARG D 1 34 ? 7.863 0.519 -46.285 1.00 74.10 72 ARG D O 1
ATOM 3070 N N . GLU D 1 35 ? 7.635 -1.465 -47.313 1.00 75.00 73 GLU D N 1
ATOM 3071 C CA . GLU D 1 35 ? 8.578 -1.141 -48.374 1.00 75.50 73 GLU D CA 1
ATOM 3072 C C . GLU D 1 35 ? 7.846 -0.592 -49.595 1.00 65.42 73 GLU D C 1
ATOM 3073 O O . GLU D 1 35 ? 8.311 0.344 -50.241 1.00 64.95 73 GLU D O 1
ATOM 3079 N N . THR D 1 36 ? 6.698 -1.186 -49.898 1.00 59.65 74 THR D N 1
ATOM 3080 C CA . THR D 1 36 ? 5.749 -0.604 -50.837 1.00 57.26 74 THR D CA 1
ATOM 3081 C C . THR D 1 36 ? 4.420 -0.426 -50.105 1.00 52.16 74 THR D C 1
ATOM 3082 O O . THR D 1 36 ? 3.585 -1.334 -50.084 1.00 54.23 74 THR D O 1
ATOM 3086 N N . PRO D 1 37 ? 4.229 0.749 -49.488 1.00 48.95 75 PRO D N 1
ATOM 3087 C CA . PRO D 1 37 ? 3.079 0.985 -48.608 1.00 42.20 75 PRO D CA 1
ATOM 3088 C C . PRO D 1 37 ? 1.740 0.796 -49.322 1.00 40.48 75 PRO D C 1
ATOM 3089 O O . PRO D 1 37 ? 1.558 1.264 -50.452 1.00 42.57 75 PRO D O 1
ATOM 3093 N N . ASP D 1 38 ? 0.823 0.100 -48.658 1.00 34.67 76 ASP D N 1
ATOM 3094 C CA . ASP D 1 38 ? -0.529 -0.103 -49.160 1.00 36.68 76 ASP D CA 1
ATOM 3095 C C . ASP D 1 38 ? -1.303 1.215 -49.061 1.00 36.55 76 ASP D C 1
ATOM 3096 O O . ASP D 1 38 ? -1.889 1.520 -48.023 1.00 35.53 76 ASP D O 1
ATOM 3101 N N . GLY D 1 39 ? -1.294 2.000 -50.135 1.00 34.09 77 GLY D N 1
ATOM 3102 C CA . GLY D 1 39 ? -1.914 3.315 -50.111 1.00 31.80 77 GLY D CA 1
ATOM 3103 C C . GLY D 1 39 ? -3.403 3.302 -49.834 1.00 30.24 77 GLY D C 1
ATOM 3104 O O . GLY D 1 39 ? -3.949 4.246 -49.249 1.00 24.70 77 GLY D O 1
ATOM 3105 N N . GLN D 1 40 ? -4.077 2.241 -50.272 1.00 28.91 78 GLN D N 1
ATOM 3106 C CA . GLN D 1 40 ? -5.518 2.138 -50.064 1.00 24.87 78 GLN D CA 1
ATOM 3107 C C . GLN D 1 40 ? -5.808 1.969 -48.586 1.00 27.29 78 GLN D C 1
ATOM 3108 O O . GLN D 1 40 ? -6.719 2.592 -48.038 1.00 27.34 78 GLN D O 1
ATOM 3114 N N . ALA D 1 41 ? -5.016 1.125 -47.942 1.00 27.62 79 ALA D N 1
ATOM 3115 C CA . ALA D 1 41 ? -5.178 0.878 -46.521 1.00 23.89 79 ALA D CA 1
ATOM 3116 C C . ALA D 1 41 ? -4.846 2.140 -45.739 1.00 21.33 79 ALA D C 1
ATOM 3117 O O . ALA D 1 41 ? -5.490 2.440 -44.743 1.00 24.43 79 ALA D O 1
ATOM 3119 N N . LEU D 1 42 ? -3.829 2.855 -46.184 1.00 23.54 80 LEU D N 1
ATOM 3120 C CA . LEU D 1 42 ? -3.461 4.107 -45.530 1.00 26.11 80 LEU D CA 1
ATOM 3121 C C . LEU D 1 42 ? -4.621 5.095 -45.556 1.00 23.74 80 LEU D C 1
ATOM 3122 O O . LEU D 1 42 ? -4.962 5.698 -44.541 1.00 26.49 80 LEU D O 1
ATOM 3127 N N . GLU D 1 43 ? -5.234 5.259 -46.721 1.00 21.16 81 GLU D N 1
ATOM 3128 C CA . GLU D 1 43 ? -6.316 6.222 -46.853 1.00 25.85 81 GLU D CA 1
ATOM 3129 C C . GLU D 1 43 ? -7.519 5.852 -45.976 1.00 27.72 81 GLU D C 1
ATOM 3130 O O . GLU D 1 43 ? -8.124 6.726 -45.355 1.00 26.79 81 GLU D O 1
ATOM 3136 N N . ARG D 1 44 ? -7.844 4.563 -45.898 1.00 26.17 82 ARG D N 1
ATOM 3137 C CA . ARG D 1 44 ? -8.922 4.105 -45.018 1.00 23.74 82 ARG D CA 1
ATOM 3138 C C . ARG D 1 44 ? -8.616 4.393 -43.550 1.00 21.34 82 ARG D C 1
ATOM 3139 O O . ARG D 1 44 ? -9.491 4.815 -42.804 1.00 26.10 82 ARG D O 1
ATOM 3147 N N . SER D 1 45 ? -7.371 4.164 -43.153 1.00 20.93 83 SER D N 1
ATOM 3148 C CA . SER D 1 45 ? -6.932 4.490 -41.793 1.00 23.23 83 SER D CA 1
ATOM 3149 C C . SER D 1 45 ? -6.984 5.993 -41.507 1.00 24.38 83 SER D C 1
ATOM 3150 O O . SER D 1 45 ? -7.381 6.412 -40.422 1.00 24.39 83 SER D O 1
ATOM 3153 N N . GLN D 1 46 ? -6.591 6.804 -42.485 1.00 24.80 84 GLN D N 1
ATOM 3154 C CA . GLN D 1 46 ? -6.690 8.245 -42.343 1.00 23.93 84 GLN D CA 1
ATOM 3155 C C . GLN D 1 46 ? -8.134 8.672 -42.166 1.00 27.71 84 GLN D C 1
ATOM 3156 O O . GLN D 1 46 ? -8.435 9.524 -41.337 1.00 22.76 84 GLN D O 1
ATOM 3162 N N . ASN D 1 47 ? -9.032 8.071 -42.943 1.00 23.25 85 ASN D N 1
ATOM 3163 C CA . ASN D 1 47 ? -10.453 8.363 -42.811 1.00 27.02 85 ASN D CA 1
ATOM 3164 C C . ASN D 1 47 ? -10.979 7.973 -41.433 1.00 24.94 85 ASN D C 1
ATOM 3165 O O . ASN D 1 47 ? -11.778 8.692 -40.840 1.00 29.24 85 ASN D O 1
ATOM 3170 N N . ASP D 1 48 ? -10.519 6.834 -40.929 1.00 22.55 86 ASP D N 1
ATOM 3171 C CA . ASP D 1 48 ? -10.947 6.367 -39.611 1.00 20.21 86 ASP D CA 1
ATOM 3172 C C . ASP D 1 48 ? -10.498 7.369 -38.546 1.00 20.58 86 ASP D C 1
ATOM 3173 O O . ASP D 1 48 ? -11.258 7.718 -37.643 1.00 24.00 86 ASP D O 1
ATOM 3178 N N . PHE D 1 49 ? -9.255 7.820 -38.652 1.00 22.19 87 PHE D N 1
ATOM 3179 C CA . PHE D 1 49 ? -8.732 8.806 -37.708 1.00 22.27 87 PHE D CA 1
ATOM 3180 C C . PHE D 1 49 ? -9.596 10.063 -37.767 1.00 21.62 87 PHE D C 1
ATOM 3181 O O . PHE D 1 49 ? -10.049 10.560 -36.738 1.00 20.72 87 PHE D O 1
ATOM 3189 N N . ARG D 1 50 ? -9.836 10.574 -38.972 1.00 20.33 88 ARG D N 1
ATOM 3190 C CA . ARG D 1 50 ? -10.677 11.759 -39.117 1.00 24.43 88 ARG D CA 1
ATOM 3191 C C . ARG D 1 50 ? -12.051 11.531 -38.481 1.00 26.07 88 ARG D C 1
ATOM 3192 O O . ARG D 1 50 ? -12.579 12.414 -37.813 1.00 27.85 88 ARG D O 1
ATOM 3200 N N . ARG D 1 51 ? -12.641 10.357 -38.700 1.00 22.97 89 ARG D N 1
ATOM 3201 C CA . ARG D 1 51 ? -13.984 10.103 -38.179 1.00 27.15 89 ARG D CA 1
ATOM 3202 C C . ARG D 1 51 ? -14.025 10.020 -36.652 1.00 22.93 89 ARG D C 1
ATOM 3203 O O . ARG D 1 51 ? -14.960 10.531 -36.020 1.00 27.55 89 ARG D O 1
ATOM 3211 N N . VAL D 1 52 ? -13.017 9.399 -36.056 1.00 22.08 90 VAL D N 1
ATOM 3212 C CA . VAL D 1 52 ? -12.975 9.269 -34.599 1.00 21.85 90 VAL D CA 1
ATOM 3213 C C . VAL D 1 52 ? -12.776 10.654 -33.987 1.00 23.67 90 VAL D C 1
ATOM 3214 O O . VAL D 1 52 ? -13.394 11.005 -32.982 1.00 22.80 90 VAL D O 1
ATOM 3218 N N . LEU D 1 53 ? -11.919 11.437 -34.623 1.00 20.54 91 LEU D N 1
ATOM 3219 C CA . LEU D 1 53 ? -11.618 12.788 -34.149 1.00 23.28 91 LEU D CA 1
ATOM 3220 C C . LEU D 1 53 ? -12.870 13.659 -34.202 1.00 25.92 91 LEU D C 1
ATOM 3221 O O . LEU D 1 53 ? -13.213 14.330 -33.231 1.00 26.77 91 LEU D O 1
ATOM 3226 N N . GLU D 1 54 ? -13.582 13.608 -35.320 1.00 26.20 92 GLU D N 1
ATOM 3227 C CA . GLU D 1 54 ? -14.758 14.458 -35.484 1.00 33.86 92 GLU D CA 1
ATOM 3228 C C . GLU D 1 54 ? -15.894 14.139 -34.512 1.00 32.68 92 GLU D C 1
ATOM 3229 O O . GLU D 1 54 ? -16.555 15.058 -34.019 1.00 32.92 92 GLU D O 1
ATOM 3235 N N . GLN D 1 55 ? -16.136 12.860 -34.226 1.00 35.18 93 GLN D N 1
ATOM 3236 C CA A GLN D 1 55 ? -17.172 12.508 -33.263 0.72 41.65 93 GLN D CA 1
ATOM 3237 C CA B GLN D 1 55 ? -17.175 12.516 -33.265 0.28 41.49 93 GLN D CA 1
ATOM 3238 C C . GLN D 1 55 ? -16.739 12.855 -31.840 1.00 38.70 93 GLN D C 1
ATOM 3239 O O . GLN D 1 55 ? -17.572 13.142 -30.986 1.00 33.21 93 GLN D O 1
ATOM 3250 N N . GLY D 1 56 ? -15.430 12.824 -31.584 1.00 27.83 94 GLY D N 1
ATOM 3251 C CA . GLY D 1 56 ? -14.930 13.239 -30.288 1.00 28.53 94 GLY D CA 1
ATOM 3252 C C . GLY D 1 56 ? -15.227 14.717 -30.114 1.00 30.58 94 GLY D C 1
ATOM 3253 O O . GLY D 1 56 ? -15.691 15.158 -29.065 1.00 29.56 94 GLY D O 1
ATOM 3254 N N . ARG D 1 57 ? -14.976 15.479 -31.172 1.00 28.04 95 ARG D N 1
ATOM 3255 C CA . ARG D 1 57 ? -15.193 16.918 -31.173 1.00 40.36 95 ARG D CA 1
ATOM 3256 C C . ARG D 1 57 ? -16.667 17.269 -30.954 1.00 42.07 95 ARG D C 1
ATOM 3257 O O . ARG D 1 57 ? -16.984 18.289 -30.347 1.00 41.71 95 ARG D O 1
ATOM 3265 N N . ALA D 1 5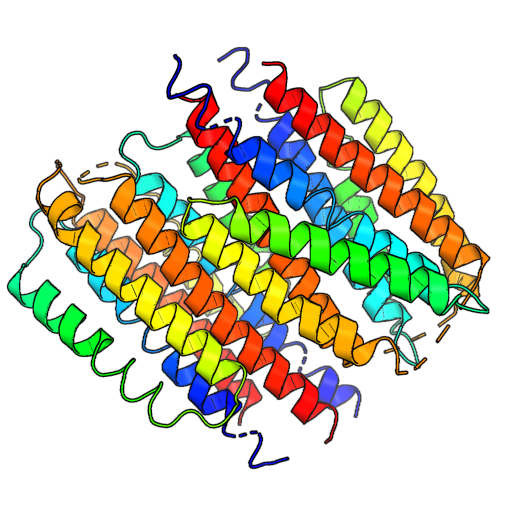8 ? -17.566 16.418 -31.441 1.00 35.62 96 ALA D N 1
ATOM 3266 C CA . ALA D 1 58 ? -18.998 16.715 -31.400 1.00 33.68 96 ALA D CA 1
ATOM 3267 C C . ALA D 1 58 ? -19.623 16.450 -30.037 1.00 34.02 96 ALA D C 1
ATOM 3268 O O . ALA D 1 58 ? -20.687 16.981 -29.717 1.00 35.88 96 ALA D O 1
ATOM 3270 N N . ASN D 1 59 ? -18.971 15.615 -29.240 1.00 31.24 97 ASN D N 1
ATOM 3271 C CA . ASN D 1 59 ? -19.527 15.226 -27.957 1.00 35.65 97 ASN D CA 1
ATOM 3272 C C . ASN D 1 59 ? -18.813 15.846 -26.763 1.00 26.71 97 ASN D C 1
ATOM 3273 O O . ASN D 1 59 ? -19.367 15.896 -25.664 1.00 32.53 97 ASN D O 1
ATOM 3278 N N . THR D 1 60 ? -17.597 16.345 -26.978 1.00 23.95 98 THR D N 1
ATOM 3279 C CA . THR D 1 60 ? -16.778 16.792 -25.857 1.00 26.40 98 THR D CA 1
ATOM 3280 C C . THR D 1 60 ? -17.306 18.075 -25.224 1.00 22.65 98 THR D C 1
ATOM 3281 O O . THR D 1 60 ? -17.515 19.075 -25.905 1.00 25.28 98 THR D O 1
ATOM 3285 N N . VAL D 1 61 ? -17.468 18.048 -23.903 1.00 29.40 99 VAL D N 1
ATOM 3286 C CA A VAL D 1 61 ? -18.058 19.161 -23.171 0.26 31.57 99 VAL D CA 1
ATOM 3287 C CA B VAL D 1 61 ? -18.053 19.168 -23.179 0.74 30.71 99 VAL D CA 1
ATOM 3288 C C . VAL D 1 61 ? -17.011 20.077 -22.539 1.00 31.61 99 VAL D C 1
ATOM 3289 O O . VAL D 1 61 ? -17.174 21.303 -22.510 1.00 31.85 99 VAL D O 1
ATOM 3296 N N . ASP D 1 62 ? -15.933 19.489 -22.033 1.00 26.41 100 ASP D N 1
ATOM 3297 C CA . ASP D 1 62 ? -14.917 20.271 -21.350 1.00 28.79 100 ASP D CA 1
ATOM 3298 C C . ASP D 1 62 ? -14.224 21.252 -22.306 1.00 28.81 100 ASP D C 1
ATOM 3299 O O . ASP D 1 62 ? -13.761 20.872 -23.380 1.00 26.18 100 ASP D O 1
ATOM 3304 N N . SER D 1 63 ? -14.144 22.517 -21.907 1.00 32.19 101 SER D N 1
ATOM 3305 C CA . SER D 1 63 ? -13.584 23.546 -22.777 1.00 29.47 101 SER D CA 1
ATOM 3306 C C . SER D 1 63 ? -12.108 23.319 -23.062 1.00 27.18 101 SER D C 1
ATOM 3307 O O . SER D 1 63 ? -11.640 23.575 -24.171 1.00 29.10 101 SER D O 1
ATOM 3310 N N . ALA D 1 64 ? -11.375 22.851 -22.057 1.00 27.61 102 ALA D N 1
ATOM 3311 C CA . ALA D 1 64 ? -9.974 22.528 -22.232 1.00 25.37 102 ALA D CA 1
ATOM 3312 C C . ALA D 1 64 ? -9.835 21.395 -23.251 1.00 28.71 102 ALA D C 1
ATOM 3313 O O . ALA D 1 64 ? -9.014 21.474 -24.161 1.00 21.12 102 ALA D O 1
ATOM 3315 N N . GLU D 1 65 ? -10.656 20.353 -23.108 1.00 22.19 103 GLU D N 1
ATOM 3316 C CA . GLU D 1 65 ? -10.575 19.208 -24.028 1.00 19.66 103 GLU D CA 1
ATOM 3317 C C . GLU D 1 65 ? -10.984 19.590 -25.455 1.00 19.42 103 GLU D C 1
ATOM 3318 O O . GLU D 1 65 ? -10.432 19.087 -26.429 1.00 19.05 103 GLU D O 1
ATOM 3324 N N . GLN D 1 66 ? -11.959 20.479 -25.590 1.00 21.17 104 GLN D N 1
ATOM 3325 C CA . GLN D 1 66 ? -12.283 20.996 -26.908 1.00 20.87 104 GLN D CA 1
ATOM 3326 C C . GLN D 1 66 ? -11.067 21.654 -27.573 1.00 17.97 104 GLN D C 1
ATOM 3327 O O . GLN D 1 66 ? -10.800 21.426 -28.761 1.00 19.64 104 GLN D O 1
ATOM 3333 N N . ALA D 1 67 ? -10.352 22.469 -26.810 1.00 21.32 105 ALA D N 1
ATOM 3334 C CA . ALA D 1 67 ? -9.166 23.134 -27.338 1.00 20.82 105 ALA D CA 1
ATOM 3335 C C . ALA D 1 67 ? -8.113 22.089 -27.753 1.00 19.35 105 ALA D C 1
ATOM 3336 O O . ALA D 1 67 ? -7.506 22.199 -28.814 1.00 18.39 105 ALA D O 1
ATOM 3338 N N . ALA D 1 68 ? -7.940 21.075 -26.921 1.00 19.99 106 ALA D N 1
ATOM 3339 C CA . ALA D 1 68 ? -6.947 20.024 -27.179 1.00 17.57 106 ALA D CA 1
ATOM 3340 C C . ALA D 1 68 ? -7.300 19.264 -28.447 1.00 17.22 106 ALA D C 1
ATOM 3341 O O . ALA D 1 68 ? -6.426 18.940 -29.249 1.00 19.12 106 ALA D O 1
ATOM 3343 N N . LEU D 1 69 ? -8.587 18.990 -28.644 1.00 15.02 107 LEU D N 1
ATOM 3344 C CA . LEU D 1 69 ? -9.017 18.306 -29.859 1.00 15.81 107 LEU D CA 1
ATOM 3345 C C . LEU D 1 69 ? -8.809 19.138 -31.109 1.00 18.70 107 LEU D C 1
ATOM 3346 O O . LEU D 1 69 ? -8.453 18.601 -32.153 1.00 19.22 107 LEU D O 1
ATOM 3351 N N . ASP D 1 70 ? -9.046 20.446 -31.012 1.00 20.04 108 ASP D N 1
ATOM 3352 C CA . ASP D 1 70 ? -8.740 21.348 -32.119 1.00 22.73 108 ASP D CA 1
ATOM 3353 C C . ASP D 1 70 ? -7.236 21.323 -32.437 1.00 21.35 108 ASP D C 1
ATOM 3354 O O . ASP D 1 70 ? -6.840 21.318 -33.614 1.00 21.51 108 ASP D O 1
ATOM 3359 N N . GLY D 1 71 ? -6.415 21.262 -31.397 1.00 18.87 109 GLY D N 1
ATOM 3360 C CA . GLY D 1 71 ? -4.979 21.116 -31.555 1.00 21.01 109 GLY D CA 1
ATOM 3361 C C . GLY D 1 71 ? -4.609 19.821 -32.268 1.00 22.29 109 GLY D C 1
ATOM 3362 O O . GLY D 1 71 ? -3.729 19.816 -33.141 1.00 18.41 109 GLY D O 1
ATOM 3363 N N . VAL D 1 72 ? -5.253 18.714 -31.887 1.00 20.05 110 VAL D N 1
ATOM 3364 C CA . VAL D 1 72 ? -5.016 17.437 -32.574 1.00 17.64 110 VAL D CA 1
ATOM 3365 C C . VAL D 1 72 ? -5.412 17.553 -34.046 1.00 19.12 110 VAL D C 1
ATOM 3366 O O . VAL D 1 72 ? -4.707 17.064 -34.938 1.00 21.13 110 VAL D O 1
ATOM 3370 N N . ARG D 1 73 ? -6.552 18.190 -34.312 1.00 17.73 111 ARG D N 1
ATOM 3371 C CA . ARG D 1 73 ? -7.029 18.314 -35.689 1.00 20.66 111 ARG D CA 1
ATOM 3372 C C . ARG D 1 73 ? -6.020 19.078 -36.553 1.00 23.23 111 ARG D C 1
ATOM 3373 O O . ARG D 1 73 ? -5.672 18.653 -37.653 1.00 21.63 111 ARG D O 1
ATOM 3381 N N . ASP D 1 74 ? -5.547 20.206 -36.042 1.00 19.21 112 ASP D N 1
ATOM 3382 C CA . ASP D 1 74 ? -4.563 20.991 -36.773 1.00 23.22 112 ASP D CA 1
ATOM 3383 C C . ASP D 1 74 ? -3.276 20.190 -37.025 1.00 21.32 112 ASP D C 1
ATOM 3384 O O . ASP D 1 74 ? -2.724 20.213 -38.122 1.00 20.93 112 ASP D O 1
ATOM 3389 N N . ALA D 1 75 ? -2.809 19.469 -36.010 1.00 19.96 113 ALA D N 1
ATOM 3390 C CA . ALA D 1 75 ? -1.572 18.706 -36.145 1.00 16.71 113 ALA D CA 1
ATOM 3391 C C . ALA D 1 75 ? -1.781 17.528 -37.098 1.00 17.69 113 ALA D C 1
ATOM 3392 O O . ALA D 1 75 ? -0.863 17.125 -37.814 1.00 20.62 113 ALA D O 1
ATOM 3394 N N . TYR D 1 76 ? -2.982 16.962 -37.108 1.00 16.20 114 TYR D N 1
ATOM 3395 C CA . TYR D 1 76 ? -3.228 15.834 -38.007 1.00 19.43 114 TYR D CA 1
ATOM 3396 C C . TYR D 1 76 ? -3.214 16.297 -39.465 1.00 21.87 114 TYR D C 1
ATOM 3397 O O . TYR D 1 76 ? -2.736 15.590 -40.345 1.00 21.55 114 TYR D O 1
ATOM 3406 N N . LEU D 1 77 ? -3.727 17.489 -39.727 1.00 20.89 115 LEU D N 1
ATOM 3407 C CA . LEU D 1 77 ? -3.708 17.971 -41.104 1.00 20.12 115 LEU D CA 1
ATOM 3408 C C . LEU D 1 77 ? -2.252 18.152 -41.534 1.00 23.28 115 LEU D C 1
ATOM 3409 O O . LEU D 1 77 ? -1.875 17.862 -42.679 1.00 22.93 115 LEU D O 1
ATOM 3414 N N . GLN D 1 78 ? -1.421 18.635 -40.615 1.00 20.30 116 GLN D N 1
ATOM 3415 C CA . GLN D 1 78 ? -0.020 18.830 -40.933 1.00 24.52 116 GLN D CA 1
ATOM 3416 C C . GLN D 1 78 ? 0.632 17.479 -41.178 1.00 23.46 116 GLN D C 1
ATOM 3417 O O . GLN D 1 78 ? 1.488 17.337 -42.050 1.00 25.41 116 GLN D O 1
ATOM 3423 N N . LEU D 1 79 ? 0.240 16.472 -40.400 1.00 21.35 117 LEU D N 1
ATOM 3424 C CA . LEU D 1 79 ? 0.791 15.157 -40.632 1.00 20.55 117 LEU D CA 1
ATOM 3425 C C . LEU D 1 79 ? 0.386 14.639 -42.008 1.00 25.33 117 LEU D C 1
ATOM 3426 O O . LEU D 1 79 ? 1.214 14.086 -42.713 1.00 23.23 117 LEU D O 1
ATOM 3431 N N . GLN D 1 80 ? -0.881 14.803 -42.378 1.00 20.70 118 GLN D N 1
ATOM 3432 C CA . GLN D 1 80 ? -1.351 14.344 -43.693 1.00 21.03 118 GLN D CA 1
ATOM 3433 C C . GLN D 1 80 ? -0.631 15.076 -44.807 1.00 26.91 118 GLN D C 1
ATOM 3434 O O . GLN D 1 80 ? -0.327 14.494 -45.853 1.00 26.50 118 GLN D O 1
ATOM 3440 N N . ALA D 1 81 ? -0.361 16.359 -44.589 1.00 26.76 119 ALA D N 1
ATOM 3441 C CA . ALA D 1 81 ? 0.327 17.160 -45.597 1.00 27.21 119 ALA D CA 1
ATOM 3442 C C . ALA D 1 81 ? 1.754 16.659 -45.835 1.00 28.10 119 ALA D C 1
ATOM 3443 O O . ALA D 1 81 ? 2.275 16.785 -46.935 1.00 30.12 119 ALA D O 1
ATOM 3445 N N . HIS D 1 82 ? 2.370 16.065 -44.813 1.00 22.20 120 HIS D N 1
ATOM 3446 C CA . HIS D 1 82 ? 3.763 15.610 -44.924 1.00 26.48 120 HIS D CA 1
ATOM 3447 C C . HIS D 1 82 ? 3.910 14.115 -45.208 1.00 29.52 120 HIS D C 1
ATOM 3448 O O . HIS D 1 82 ? 5.023 13.594 -45.313 1.00 31.25 120 HIS D O 1
ATOM 3455 N N . THR D 1 83 ? 2.789 13.425 -45.350 1.00 26.87 121 THR D N 1
ATOM 3456 C CA . THR D 1 83 ? 2.827 12.002 -45.667 1.00 27.61 121 THR D CA 1
ATOM 3457 C C . THR D 1 83 ? 3.200 11.708 -47.139 1.00 32.07 121 THR D C 1
ATOM 3458 O O . THR D 1 83 ? 3.941 10.762 -47.410 1.00 38.65 121 THR D O 1
ATOM 3462 N N . PRO D 1 84 ? 2.711 12.521 -48.097 1.00 34.97 122 PRO D N 1
ATOM 3463 C CA . PRO D 1 84 ? 3.094 12.230 -49.488 1.00 39.08 122 PRO D CA 1
ATOM 3464 C C . PRO D 1 84 ? 4.609 12.163 -49.708 1.00 38.41 122 PRO D C 1
ATOM 3465 O O . PRO D 1 84 ? 5.071 11.391 -50.548 1.00 42.06 122 PRO D O 1
ATOM 3469 N N . ALA D 1 85 ? 5.365 12.970 -48.970 1.00 37.36 123 ALA D N 1
ATOM 3470 C CA . ALA D 1 85 ? 6.820 12.983 -49.096 1.00 50.03 123 ALA D CA 1
ATOM 3471 C C . ALA D 1 85 ? 7.429 11.685 -48.580 1.00 57.90 123 ALA D C 1
ATOM 3472 O O . ALA D 1 85 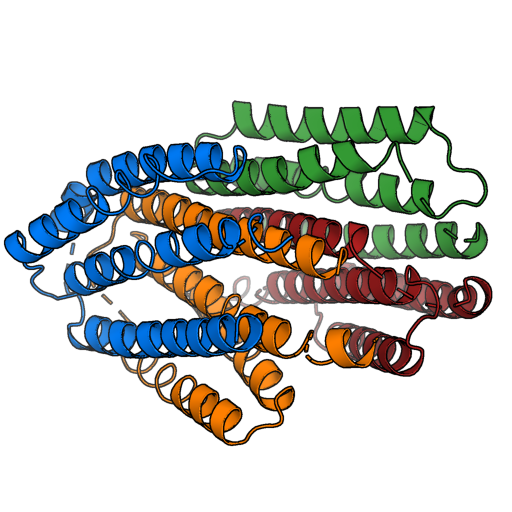? 8.351 11.130 -49.184 1.00 58.03 123 ALA D O 1
ATOM 3474 N N . LEU D 1 86 ? 6.904 11.215 -47.452 1.00 64.85 124 LEU D N 1
ATOM 3475 C CA . LEU D 1 86 ? 7.383 9.992 -46.822 1.00 66.15 124 LEU D CA 1
ATOM 3476 C C . LEU D 1 86 ? 7.215 8.799 -47.758 1.00 73.22 124 LEU D C 1
ATOM 3477 O O . LEU D 1 86 ? 7.817 7.745 -47.549 1.00 76.53 124 LEU D O 1
ATOM 3482 N N . LEU D 1 87 ? 6.396 8.971 -48.791 1.00 75.16 125 LEU D N 1
ATOM 3483 C CA . LEU D 1 87 ? 6.209 7.931 -49.795 1.00 72.10 125 LEU D CA 1
ATOM 3484 C C . LEU D 1 87 ? 7.391 7.884 -50.758 1.00 74.72 125 LEU D C 1
ATOM 3485 O O . LEU D 1 87 ? 7.409 8.586 -51.770 1.00 76.81 125 LEU D O 1
ATOM 3490 N N . ASP D 1 95 ? 7.789 -4.798 -41.624 1.00 89.96 133 ASP D N 1
ATOM 3491 C CA . ASP D 1 95 ? 6.845 -5.852 -41.273 1.00 89.00 133 ASP D CA 1
ATOM 3492 C C . ASP D 1 95 ? 7.015 -6.291 -39.822 1.00 85.89 133 ASP D C 1
ATOM 3493 O O . ASP D 1 95 ? 6.088 -6.216 -39.025 1.00 85.97 133 ASP D O 1
ATOM 3498 N N . GLY D 1 96 ? 8.217 -6.741 -39.491 1.00 83.61 134 GLY D N 1
ATOM 3499 C CA . GLY D 1 96 ? 8.503 -7.404 -38.224 1.00 77.72 134 GLY D CA 1
ATOM 3500 C C . GLY D 1 96 ? 8.808 -6.485 -37.052 1.00 66.42 134 GLY D C 1
ATOM 3501 O O . GLY D 1 96 ? 8.483 -6.800 -35.909 1.00 64.76 134 GLY D O 1
ATOM 3502 N N . PHE D 1 97 ? 9.454 -5.356 -37.323 1.00 63.33 135 PHE D N 1
ATOM 3503 C CA . PHE D 1 97 ? 9.620 -4.324 -36.309 1.00 57.24 135 PHE D CA 1
ATOM 3504 C C . PHE D 1 97 ? 8.223 -3.860 -35.935 1.00 53.69 135 PHE D C 1
ATOM 3505 O O . PHE D 1 97 ? 7.954 -3.471 -34.797 1.00 47.64 135 PHE D O 1
ATOM 3513 N N . SER D 1 98 ? 7.333 -3.933 -36.919 1.00 54.61 136 SER D N 1
ATOM 3514 C CA . SER D 1 98 ? 5.938 -3.563 -36.749 1.00 56.28 136 SER D CA 1
ATOM 3515 C C . SER D 1 98 ? 5.180 -4.608 -35.933 1.00 51.81 136 SER D C 1
ATOM 3516 O O . SER D 1 98 ? 4.262 -4.272 -35.184 1.00 44.60 136 SER D O 1
ATOM 3519 N N . GLU D 1 99 ? 5.563 -5.875 -36.077 1.00 52.10 137 GLU D N 1
ATOM 3520 C CA . GLU D 1 99 ? 4.954 -6.942 -35.283 1.00 51.13 137 GLU D CA 1
ATOM 3521 C C . GLU D 1 99 ? 5.238 -6.710 -33.803 1.00 42.62 137 GLU D C 1
ATOM 3522 O O . GLU D 1 99 ? 4.370 -6.907 -32.946 1.00 42.60 137 GLU D O 1
ATOM 3528 N N . ALA D 1 100 ? 6.463 -6.286 -33.513 1.00 34.06 138 ALA D N 1
ATOM 3529 C CA . ALA D 1 100 ? 6.882 -6.032 -32.141 1.00 30.91 138 ALA D CA 1
ATOM 3530 C C . ALA D 1 100 ? 6.283 -4.729 -31.637 1.00 30.72 138 ALA D C 1
ATOM 3531 O O . ALA D 1 100 ? 5.799 -4.649 -30.514 1.00 31.42 138 ALA D O 1
ATOM 3533 N N . PHE D 1 101 ? 6.370 -3.701 -32.470 1.00 31.15 139 PHE D N 1
ATOM 3534 C CA . PHE D 1 101 ? 5.849 -2.383 -32.130 1.00 28.81 139 PHE D CA 1
ATOM 3535 C C . PHE D 1 101 ? 4.381 -2.500 -31.794 1.00 24.56 139 PHE D C 1
ATOM 3536 O O . PHE D 1 101 ? 3.885 -1.830 -30.876 1.00 24.17 139 PHE D O 1
ATOM 3544 N N . ASN D 1 102 ? 3.680 -3.365 -32.519 1.00 23.15 140 ASN D N 1
ATOM 3545 C CA . ASN D 1 102 ? 2.263 -3.577 -32.244 1.00 27.81 140 ASN D CA 1
ATOM 3546 C C . ASN D 1 102 ? 2.038 -4.203 -30.873 1.00 25.41 140 ASN D C 1
ATOM 3547 O O . ASN D 1 102 ? 1.116 -3.822 -30.158 1.00 24.82 140 ASN D O 1
ATOM 3552 N N . GLY D 1 103 ? 2.889 -5.153 -30.509 1.00 33.24 141 GLY D N 1
ATOM 3553 C CA . GLY D 1 103 ? 2.807 -5.753 -29.189 1.00 30.14 141 GLY D CA 1
ATOM 3554 C C . GLY D 1 103 ? 3.053 -4.742 -28.079 1.00 25.02 141 GLY D C 1
ATOM 3555 O O . GLY D 1 103 ? 2.299 -4.703 -27.095 1.00 23.70 141 GLY D O 1
ATOM 3556 N N . LEU D 1 104 ? 4.097 -3.924 -28.238 1.00 25.75 142 LEU D N 1
ATOM 3557 C CA . LEU D 1 104 ? 4.507 -2.981 -27.195 1.00 24.20 142 LEU D CA 1
ATOM 3558 C C . LEU D 1 104 ? 3.440 -1.912 -26.992 1.00 21.43 142 LEU D C 1
ATOM 3559 O O . LEU D 1 104 ? 3.071 -1.599 -25.856 1.00 20.29 142 LEU D O 1
ATOM 3564 N N . ARG D 1 105 ? 2.931 -1.349 -28.087 1.00 22.89 143 ARG D N 1
ATOM 3565 C CA . ARG D 1 105 ? 1.891 -0.328 -27.921 1.00 18.61 143 ARG D CA 1
ATOM 3566 C C . ARG D 1 105 ? 0.598 -0.863 -27.304 1.00 21.22 143 ARG D C 1
ATOM 3567 O O . ARG D 1 105 ? -0.070 -0.157 -26.543 1.00 19.90 143 ARG D O 1
ATOM 3575 N N . LEU D 1 106 ? 0.254 -2.117 -27.590 1.00 21.06 144 LEU D N 1
ATOM 3576 C CA . LEU D 1 106 ? -0.916 -2.717 -26.958 1.00 18.41 144 LEU D CA 1
ATOM 3577 C C . LEU D 1 106 ? -0.665 -2.965 -25.468 1.00 17.38 144 LEU D C 1
ATOM 3578 O O . LEU D 1 106 ? -1.551 -2.763 -24.647 1.00 22.00 144 LEU D O 1
ATOM 3583 N N . ARG D 1 107 ? 0.550 -3.390 -25.117 1.00 17.61 145 ARG D N 1
ATOM 3584 C CA . ARG D 1 107 ? 0.858 -3.627 -23.703 1.00 18.26 145 ARG D CA 1
ATOM 3585 C C . ARG D 1 107 ? 0.872 -2.299 -22.932 1.00 17.67 145 ARG D C 1
ATOM 3586 O O . ARG D 1 107 ? 0.495 -2.262 -21.754 1.00 20.29 145 ARG D O 1
ATOM 3594 N N . LEU D 1 108 ? 1.300 -1.212 -23.585 1.00 17.20 146 LEU D N 1
ATOM 3595 C CA . LEU D 1 108 ? 1.310 0.099 -22.914 1.00 13.70 146 LEU D CA 1
ATOM 3596 C C . LEU D 1 108 ? -0.135 0.548 -22.703 1.00 16.14 146 LEU D C 1
ATOM 3597 O O . LEU D 1 108 ? -0.472 1.099 -21.654 1.00 18.50 146 LEU D O 1
ATOM 3602 N N . GLN D 1 109 ? -0.987 0.277 -23.685 1.00 19.30 147 GLN D N 1
ATOM 3603 C CA . GLN D 1 109 ? -2.402 0.607 -23.552 1.00 19.26 147 GLN D CA 1
ATOM 3604 C C . GLN D 1 109 ? -3.027 -0.188 -22.408 1.00 20.18 147 GLN D C 1
ATOM 3605 O O . GLN D 1 109 ? -3.787 0.360 -21.621 1.00 20.89 147 GLN D O 1
ATOM 3611 N N . ASP D 1 110 ? -2.685 -1.470 -22.308 1.00 20.94 148 ASP D N 1
ATOM 3612 C CA . ASP D 1 110 ? -3.150 -2.302 -21.188 1.00 21.43 148 ASP D CA 1
ATOM 3613 C C . ASP D 1 110 ? -2.765 -1.678 -19.841 1.00 19.95 148 ASP D C 1
ATOM 3614 O O . ASP D 1 110 ? -3.561 -1.648 -18.895 1.00 18.90 148 ASP D O 1
ATOM 3619 N N . LEU D 1 111 ? -1.528 -1.202 -19.749 1.00 17.31 149 LEU D N 1
ATOM 3620 C CA . LEU D 1 111 ? -1.038 -0.648 -18.503 1.00 16.28 149 LEU D CA 1
ATOM 3621 C C . LEU D 1 111 ? -1.824 0.616 -18.157 1.00 14.66 149 LEU D C 1
ATOM 3622 O O . LEU D 1 111 ? -2.210 0.847 -17.006 1.00 16.53 149 LEU D O 1
ATOM 3627 N N . GLN D 1 112 ? -2.037 1.446 -19.170 1.00 16.45 150 GLN D N 1
ATOM 3628 C CA . GLN D 1 112 ? -2.771 2.688 -18.969 1.00 17.81 150 GLN D CA 1
ATOM 3629 C C . GLN D 1 112 ? -4.232 2.419 -18.594 1.00 17.48 150 GLN D C 1
ATOM 3630 O O . GLN D 1 112 ? -4.765 3.051 -17.696 1.00 22.66 150 GLN D O 1
ATOM 3636 N N . GLN D 1 113 ? -4.853 1.448 -19.249 1.00 20.27 151 GLN D N 1
ATOM 3637 C CA . GLN D 1 113 ? -6.248 1.116 -18.951 1.00 24.99 151 GLN D CA 1
ATOM 3638 C C . GLN D 1 113 ? -6.407 0.557 -17.539 1.00 22.17 151 GLN D C 1
ATOM 3639 O O . GLN D 1 113 ? -7.396 0.806 -16.857 1.00 22.40 151 GLN D O 1
ATOM 3645 N N . LEU D 1 114 ? -5.415 -0.196 -17.093 1.00 18.11 152 LEU D N 1
ATOM 3646 C CA . LEU D 1 114 ? -5.476 -0.788 -15.775 1.00 15.83 152 LEU D CA 1
ATOM 3647 C C . LEU D 1 114 ? -5.336 0.270 -14.696 1.00 20.14 152 LEU D C 1
ATOM 3648 O O . LEU D 1 114 ? -6.031 0.251 -13.683 1.00 22.09 152 LEU D O 1
ATOM 3653 N N . ALA D 1 115 ? -4.442 1.223 -14.916 1.00 23.21 153 ALA D N 1
ATOM 3654 C CA . ALA D 1 115 ? -4.268 2.281 -13.938 1.00 22.52 153 ALA D CA 1
ATOM 3655 C C . ALA D 1 115 ? -5.543 3.115 -13.869 1.00 22.33 153 ALA D C 1
ATOM 3656 O O . ALA D 1 115 ? -5.999 3.478 -12.784 1.00 22.98 153 ALA D O 1
ATOM 3658 N N . LEU D 1 116 ? -6.119 3.404 -15.036 1.00 20.25 154 LEU D N 1
ATOM 3659 C CA . LEU D 1 116 ? -7.366 4.156 -15.124 1.00 23.73 154 LEU D CA 1
ATOM 3660 C C . LEU D 1 116 ? -8.490 3.429 -14.398 1.00 25.77 154 LEU D C 1
ATOM 3661 O O . LEU D 1 116 ? -9.315 4.050 -13.730 1.00 27.34 154 LEU D O 1
ATOM 3666 N N . ALA D 1 117 ? -8.514 2.106 -14.514 1.00 21.80 155 ALA D N 1
ATOM 3667 C CA . ALA D 1 117 ? -9.540 1.332 -13.826 1.00 22.16 155 ALA D CA 1
ATOM 3668 C C . ALA D 1 117 ? -9.373 1.506 -12.328 1.00 19.90 155 ALA D C 1
ATOM 3669 O O . ALA D 1 117 ? -10.348 1.628 -11.587 1.00 21.80 155 ALA D O 1
ATOM 3671 N N . GLY D 1 118 ? -8.119 1.567 -11.891 1.00 20.94 156 GLY D N 1
ATOM 3672 C CA . GLY D 1 118 ? -7.816 1.763 -10.486 1.00 21.24 156 GLY D CA 1
ATOM 3673 C C . GLY D 1 118 ? -8.278 3.124 -10.000 1.00 24.26 156 GLY D C 1
ATOM 3674 O O . GLY D 1 118 ? -8.878 3.241 -8.929 1.00 30.05 156 GLY D O 1
ATOM 3675 N N . ILE D 1 119 ? -8.004 4.163 -10.790 1.00 22.90 157 ILE D N 1
ATOM 3676 C CA . ILE D 1 119 ? -8.419 5.517 -10.426 1.00 26.54 157 ILE D CA 1
ATOM 3677 C C . ILE D 1 119 ? -9.941 5.607 -10.336 1.00 28.71 157 ILE D C 1
ATOM 3678 O O . ILE D 1 119 ? -10.490 6.214 -9.417 1.00 34.88 157 ILE D O 1
ATOM 3683 N N . SER D 1 120 ? -10.623 4.986 -11.293 1.00 29.70 158 SER D N 1
ATOM 3684 C CA . SER D 1 120 ? -12.082 4.979 -11.303 1.00 32.52 158 SER D CA 1
ATOM 3685 C C . SER D 1 120 ? -12.655 4.289 -10.066 1.00 35.46 158 SER D C 1
ATOM 3686 O O . SER D 1 120 ? -13.631 4.757 -9.477 1.00 41.29 158 SER D O 1
ATOM 3689 N N . GLU D 1 121 ? -12.057 3.166 -9.683 1.00 29.62 159 GLU D N 1
ATOM 3690 C CA . GLU D 1 121 ? -12.501 2.441 -8.494 1.00 31.04 159 GLU D CA 1
ATOM 3691 C C . GLU D 1 121 ? -12.362 3.323 -7.257 1.00 33.63 159 GLU D C 1
ATOM 3692 O O . GLU D 1 121 ? -13.275 3.407 -6.436 1.00 39.39 159 GLU D O 1
ATOM 3698 N N . ALA D 1 122 ? -11.213 3.978 -7.138 1.00 34.89 160 ALA D N 1
ATOM 3699 C CA . ALA D 1 122 ? -10.901 4.798 -5.965 1.00 38.39 160 ALA D CA 1
ATOM 3700 C C . ALA D 1 122 ? -11.740 6.073 -5.864 1.00 45.98 160 ALA D C 1
ATOM 3701 O O . ALA D 1 122 ? -12.221 6.415 -4.783 1.00 48.04 160 ALA D O 1
ATOM 3703 N N . GLU D 1 123 ? -11.907 6.782 -6.976 1.00 51.42 161 GLU D N 1
ATOM 3704 C CA . GLU D 1 123 ? -12.730 7.991 -6.975 1.00 59.00 161 GLU D CA 1
ATOM 3705 C C . GLU D 1 123 ? -14.146 7.672 -6.516 1.00 65.39 161 GLU D C 1
ATOM 3706 O O . GLU D 1 123 ? -14.714 8.384 -5.687 1.00 67.26 161 GLU D O 1
ATOM 3712 N N . THR D 1 124 ? -14.710 6.594 -7.054 1.00 67.04 162 THR D N 1
ATOM 3713 C CA . THR D 1 124 ? -16.062 6.178 -6.695 1.00 70.85 162 THR D CA 1
ATOM 3714 C C . THR D 1 124 ? -16.105 5.527 -5.314 1.00 73.12 162 THR D C 1
ATOM 3715 O O . THR D 1 124 ? -17.124 4.960 -4.919 1.00 74.62 162 THR D O 1
ATOM 3719 N N . SER D 1 125 ? -14.994 5.607 -4.588 1.00 73.81 163 SER D N 1
ATOM 3720 C CA . SER D 1 125 ? -14.932 5.096 -3.221 1.00 76.35 163 SER D CA 1
ATOM 3721 C C . SER D 1 125 ? -14.982 6.231 -2.204 1.00 77.18 163 SER D C 1
ATOM 3722 O O . SER D 1 125 ? -15.662 6.133 -1.181 1.00 77.07 163 SER D O 1
#

B-factor: mean 36.84, std 19.7, range [12.86, 166.87]